Protein AF-A0A442U710-F1 (afdb_monomer_lite)

Radius of gyration: 26.2 Å; chains: 1; bounding box: 63×47×83 Å

Sequence (383 aa):
MPQTAPLLEFDVVHAANAPGDISDWASDVVAKALVMRADAILVDDQADLHLTTLPTLPEDQAMFRQHANRLLGDEEIAGAPRAVVKALGNAADRMVMAAKFLDVVARRLDVAAPDSAAFKADLGSFSAQLVDAIDDVTGKGDVLTPLARITSHRTALFDFRRNVLDDDVARLAEAVKQVHISDPVKNVTDQIDALQKSIDAVNAELAKGATTQIIPAIKFGVAIGKAVYGGSSSGKLALGIVLAIKDEVVRGVKWIEDMEEKSKQLDVDIDKIAGLVGERIGAEQDVVVVSLVSSHLALLSDNVAAAERAIAAIEEGLEDFRIAAMALSTIAERPEVSGFGGVTAAMAKSWGDLQARTDALLDFTRNQTLDGPTETTYGHSSR

Foldseek 3Di:
DDPPQPVLVVLLVLLLCLLVVLLLLLLLLQLLLVLLLLLLVLLLPFDQDCAPLFNCRNVLSVLSNVLSCCCCPPCLRSVLSLLLLVLLLVLLVLLLVLLVVLLVLQVQLVPDDLPDPSNVVSLLVSLVS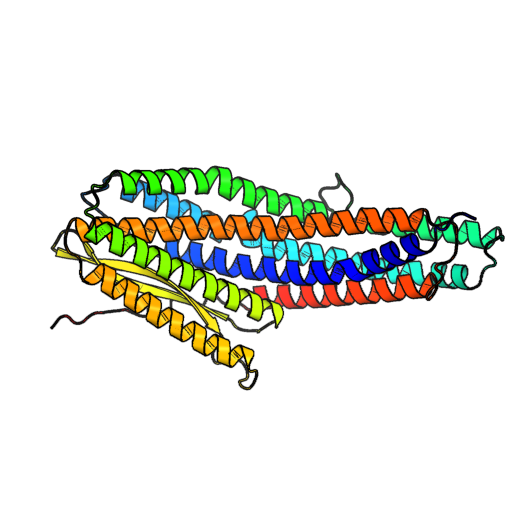LLVSLCQAQVPPPCPHSLNSLVSSLVVLVCSLPVRQPVSLVVLVVSLVPRDADPVLVVLLVLLLVLQVLQSVLSSVVSSVCLVVLQQFKEKAFEWEWADHPPPDIDIGGQHMAIAGDPPTDPDDVVNVVSNVSSVVNVVSSLVSNVSLVVDDGPSSSSSRSSSSSSSSVSSSVSSVSSSVSSVVSSVSSVSSSVSSNVSSVDSDFNPPPTSSVSSVSSSVSSVVSSVSSVSSSSSVVSHDHPDHPHPYDDPPDD

pLDDT: mean 78.8, std 14.41, range [26.2, 92.62]

Secondary structure (DSSP, 8-state):
----HHHHHHHHHHHHHHHHHHHHHHHHHHHHHHHHHHHHHHHHS------SS-TTHHHHHHHHHHHHHHHHH-TTTTSHHHHHHHHHHHHHHHHHHHHHHHHHHHHHHHHS-TTSHHHHHHHHHHHHHHHHHHHHHH-TT-TTSHHHHHHHHHHHHHHHIIIIIHHHHHHHHHHHHHS---HHHHHHHHHHHHHHHHHHHHHHHHHHHHHHHT-S-EEEEEEEEEEEETTTEEEEEEEEEEEEE-TTSPS--HHHHHHHHHHHHHHHHHHHHHHHHHT--THHHHHHHHHHHHHHHHHHHHHHHHHHHHHHHHHHHHHHHHHHHHHHTT--S--TTTHHHHHHHHHHHHHHHHHHHHHHHHHHHHH--------EEE-----

Structure (mmCIF, N/CA/C/O backbone):
data_AF-A0A442U710-F1
#
_entry.id   AF-A0A442U710-F1
#
loop_
_atom_site.group_PDB
_atom_site.id
_atom_site.type_symbol
_atom_site.label_atom_id
_atom_site.label_alt_id
_atom_site.label_comp_id
_atom_site.label_asym_id
_atom_site.label_entity_id
_atom_site.label_seq_id
_atom_site.pdbx_PDB_ins_code
_atom_site.Cartn_x
_atom_site.Cartn_y
_atom_site.Cartn_z
_atom_site.occupancy
_atom_site.B_iso_or_equiv
_atom_site.auth_seq_id
_atom_site.auth_comp_id
_atom_site.auth_asym_id
_atom_site.auth_atom_id
_atom_site.pdbx_PDB_model_num
ATOM 1 N N . MET A 1 1 ? 36.013 24.743 -22.899 1.00 32.75 1 MET A N 1
ATOM 2 C CA . MET A 1 1 ? 35.699 23.358 -22.503 1.00 32.75 1 MET A CA 1
ATOM 3 C C . MET A 1 1 ? 34.476 23.421 -21.608 1.00 32.75 1 MET A C 1
ATOM 5 O O . MET A 1 1 ? 34.614 23.998 -20.535 1.00 32.75 1 MET A O 1
ATOM 9 N N . PRO A 1 2 ? 33.289 22.958 -22.023 1.00 36.66 2 PRO A N 1
ATOM 10 C CA . PRO A 1 2 ? 32.209 22.758 -21.075 1.00 36.66 2 PRO A CA 1
ATOM 11 C C . PRO A 1 2 ? 32.344 21.356 -20.467 1.00 36.66 2 PRO A C 1
ATOM 13 O O . PRO A 1 2 ? 32.473 20.366 -21.180 1.00 36.66 2 PRO A O 1
ATOM 16 N N . GLN A 1 3 ? 32.378 21.298 -19.138 1.00 37.81 3 GLN A N 1
ATOM 17 C CA . GLN A 1 3 ? 32.209 20.076 -18.359 1.00 37.81 3 GLN A CA 1
ATOM 18 C C . GLN A 1 3 ? 30.720 19.698 -18.393 1.00 37.81 3 GLN A C 1
ATOM 20 O O . GLN A 1 3 ? 29.927 20.301 -17.677 1.00 37.81 3 GLN A O 1
ATOM 25 N N . THR A 1 4 ? 30.334 18.742 -19.236 1.00 38.88 4 THR A N 1
ATOM 26 C CA . THR A 1 4 ? 28.976 18.150 -19.271 1.00 38.88 4 THR A CA 1
ATOM 27 C C . THR A 1 4 ? 28.956 16.663 -18.898 1.00 38.88 4 THR A C 1
ATOM 29 O O . THR A 1 4 ? 27.886 16.106 -18.692 1.00 38.88 4 THR A O 1
ATOM 32 N N . ALA A 1 5 ? 30.120 16.027 -18.731 1.00 41.97 5 ALA A N 1
ATOM 33 C CA . ALA A 1 5 ? 30.239 14.588 -18.478 1.00 41.97 5 ALA A CA 1
ATOM 34 C C . ALA A 1 5 ? 29.620 14.063 -17.152 1.00 41.97 5 ALA A C 1
ATOM 36 O O . ALA A 1 5 ? 28.994 13.008 -17.197 1.00 41.97 5 ALA A O 1
ATOM 37 N N . PRO A 1 6 ? 29.688 14.755 -15.989 1.00 38.56 6 PRO A N 1
ATOM 38 C CA . PRO A 1 6 ? 29.223 14.155 -14.731 1.00 38.56 6 PRO A CA 1
ATOM 39 C C . PRO A 1 6 ? 27.697 14.154 -14.531 1.00 38.56 6 PRO A C 1
ATOM 41 O O . PRO A 1 6 ? 27.210 13.444 -13.659 1.00 38.56 6 PRO A O 1
ATOM 44 N N . LEU A 1 7 ? 26.934 14.927 -15.316 1.00 40.91 7 LEU A N 1
ATOM 45 C CA . LEU A 1 7 ? 25.462 14.923 -15.251 1.00 40.91 7 LEU A CA 1
ATOM 46 C C . LEU A 1 7 ? 24.858 13.755 -16.051 1.00 40.91 7 LEU A C 1
ATOM 48 O O . LEU A 1 7 ? 23.908 13.127 -15.603 1.00 40.91 7 LEU A O 1
ATOM 52 N N . LEU A 1 8 ? 25.469 13.404 -17.187 1.00 48.38 8 LEU A N 1
ATOM 53 C CA . LEU A 1 8 ? 25.009 12.321 -18.065 1.00 48.38 8 LEU A CA 1
ATOM 54 C C . LEU A 1 8 ? 25.138 10.931 -17.428 1.00 48.38 8 LEU A C 1
ATOM 56 O O . LEU A 1 8 ? 24.281 10.077 -17.633 1.00 48.38 8 LEU A O 1
ATOM 60 N N . GLU A 1 9 ? 26.190 10.699 -16.645 1.00 45.62 9 GLU A N 1
ATOM 61 C CA . GLU A 1 9 ? 26.396 9.420 -15.955 1.00 45.62 9 GLU A CA 1
ATOM 62 C C . GLU A 1 9 ? 25.433 9.249 -14.766 1.00 45.62 9 GLU A C 1
ATOM 64 O O . GLU A 1 9 ? 24.969 8.141 -14.493 1.00 45.62 9 GLU A O 1
ATOM 69 N N . PHE A 1 10 ? 25.066 10.354 -14.106 1.00 44.28 10 PHE A N 1
ATOM 70 C CA . PHE A 1 10 ? 24.099 10.367 -13.008 1.00 44.28 10 PHE A CA 1
ATOM 71 C C . PHE A 1 10 ? 22.684 10.007 -13.492 1.00 44.28 10 PHE A C 1
ATOM 73 O O . PHE A 1 10 ? 22.049 9.146 -12.885 1.00 44.28 10 PHE A O 1
ATOM 80 N N . ASP A 1 11 ? 22.232 10.565 -14.622 1.00 56.56 11 ASP A N 1
ATOM 81 C CA . ASP A 1 11 ? 20.876 10.348 -15.157 1.00 56.56 11 ASP A CA 1
ATOM 82 C C . ASP A 1 11 ? 20.666 8.932 -15.729 1.00 56.56 11 ASP A C 1
ATOM 84 O O . ASP A 1 11 ? 19.602 8.334 -15.555 1.00 56.56 11 ASP A O 1
ATOM 88 N N . VAL A 1 12 ? 21.695 8.348 -16.358 1.00 52.62 12 VAL A N 1
ATOM 89 C CA . VAL A 1 12 ? 21.663 6.966 -16.878 1.00 52.62 12 VAL A CA 1
ATOM 90 C C . VAL A 1 12 ? 21.567 5.948 -15.740 1.00 52.62 12 VAL A C 1
ATOM 92 O O . VAL A 1 12 ? 20.787 4.996 -15.813 1.00 52.62 12 VAL A O 1
ATOM 95 N N . VAL A 1 13 ? 22.351 6.147 -14.677 1.00 55.69 13 VAL A N 1
ATOM 96 C CA . VAL A 1 13 ? 22.347 5.274 -13.498 1.00 55.69 13 VAL A CA 1
ATOM 97 C C . VAL A 1 13 ? 21.043 5.435 -12.712 1.00 55.69 13 VAL A C 1
ATOM 99 O O . VAL A 1 13 ? 20.506 4.437 -12.237 1.00 55.69 13 VAL A O 1
ATOM 102 N N . HIS A 1 14 ? 20.479 6.645 -12.630 1.00 59.62 14 HIS A N 1
ATOM 103 C CA . HIS A 1 14 ? 19.173 6.875 -12.002 1.00 59.62 14 HIS A CA 1
ATOM 104 C C . HIS A 1 14 ? 18.029 6.200 -12.767 1.00 59.62 14 HIS A C 1
ATOM 106 O O . HIS A 1 14 ? 17.255 5.455 -12.170 1.00 59.62 14 HIS A O 1
ATOM 112 N N . ALA A 1 15 ? 17.960 6.374 -14.092 1.00 55.28 15 ALA A N 1
ATOM 113 C CA . ALA A 1 15 ? 16.924 5.750 -14.918 1.00 55.28 15 ALA A CA 1
ATOM 114 C C . ALA A 1 15 ? 16.991 4.210 -14.884 1.00 55.28 15 ALA A C 1
ATOM 116 O O . ALA A 1 15 ? 15.961 3.539 -14.947 1.00 55.28 15 ALA A O 1
ATOM 117 N N . ALA A 1 16 ? 18.197 3.642 -14.755 1.00 55.16 16 ALA A N 1
ATOM 118 C CA . ALA A 1 16 ? 18.395 2.202 -14.621 1.00 55.16 16 ALA A CA 1
ATOM 119 C C . ALA A 1 16 ? 18.086 1.666 -13.208 1.00 55.16 16 ALA A C 1
ATOM 121 O O . ALA A 1 16 ? 17.696 0.503 -13.093 1.00 55.16 16 ALA A O 1
ATOM 122 N N . ASN A 1 17 ? 18.236 2.484 -12.157 1.00 59.31 17 ASN A N 1
ATOM 123 C CA . ASN A 1 17 ? 18.046 2.081 -10.756 1.00 59.31 17 ASN A CA 1
ATOM 124 C C . ASN A 1 17 ? 16.660 2.408 -10.179 1.00 59.31 17 ASN A C 1
ATOM 126 O O . ASN A 1 17 ? 16.277 1.775 -9.198 1.00 59.31 17 ASN A O 1
ATOM 130 N N . ALA A 1 18 ? 15.891 3.313 -10.796 1.00 65.25 18 ALA A N 1
ATOM 131 C CA . ALA A 1 18 ? 14.518 3.648 -10.399 1.00 65.25 18 ALA A CA 1
ATOM 132 C C . ALA A 1 18 ? 13.605 2.424 -10.121 1.00 65.25 18 ALA A C 1
ATOM 134 O O . ALA A 1 18 ? 12.819 2.475 -9.174 1.00 65.25 18 ALA A O 1
ATOM 135 N N . PRO A 1 19 ? 13.717 1.283 -10.840 1.00 67.88 19 PRO A N 1
ATOM 136 C CA . PRO A 1 19 ? 12.919 0.091 -10.532 1.00 67.88 19 PRO A CA 1
ATOM 137 C C . PRO A 1 19 ? 13.189 -0.535 -9.152 1.00 67.88 19 PRO A C 1
ATOM 139 O O . PRO A 1 19 ? 12.325 -1.240 -8.634 1.00 67.88 19 PRO A O 1
ATOM 142 N N . GLY A 1 20 ? 14.360 -0.286 -8.551 1.00 67.56 20 GLY A N 1
ATOM 143 C CA . GLY A 1 20 ? 14.702 -0.761 -7.207 1.00 67.56 20 GLY A CA 1
ATOM 144 C C . GLY A 1 20 ? 13.842 -0.104 -6.127 1.00 67.56 20 GLY A C 1
ATOM 145 O O . GLY A 1 20 ? 13.211 -0.806 -5.337 1.00 67.56 20 GLY A O 1
ATOM 146 N N . ASP A 1 21 ? 13.729 1.224 -6.162 1.00 77.31 21 ASP A N 1
ATOM 147 C CA . ASP A 1 21 ? 12.881 1.974 -5.227 1.00 77.31 21 ASP A CA 1
ATOM 148 C C . ASP A 1 21 ? 11.393 1.656 -5.457 1.00 77.31 21 ASP A C 1
ATOM 150 O O . ASP A 1 21 ? 10.646 1.408 -4.509 1.00 77.31 21 ASP A O 1
ATOM 154 N N . ILE A 1 22 ? 10.976 1.525 -6.725 1.00 78.69 22 ILE A N 1
ATOM 155 C CA . ILE A 1 22 ? 9.606 1.124 -7.094 1.00 78.69 22 ILE A CA 1
ATOM 156 C C . ILE A 1 22 ? 9.257 -0.276 -6.562 1.00 78.69 22 ILE A C 1
ATOM 158 O O . ILE A 1 22 ? 8.126 -0.509 -6.133 1.00 78.69 22 ILE A O 1
ATOM 162 N N . SER A 1 23 ? 10.210 -1.210 -6.553 1.00 79.69 23 SER A N 1
ATOM 163 C CA . SER A 1 23 ? 10.027 -2.556 -5.991 1.00 79.69 23 SER A CA 1
ATOM 164 C C . SER A 1 23 ? 9.761 -2.522 -4.478 1.00 79.69 23 SER A C 1
ATOM 166 O O . SER A 1 23 ? 8.877 -3.232 -3.971 1.00 79.69 23 SER A O 1
ATOM 168 N N . ASP A 1 24 ? 10.488 -1.677 -3.749 1.00 83.50 24 ASP A N 1
ATOM 169 C CA . ASP A 1 24 ? 10.282 -1.497 -2.312 1.00 83.50 24 ASP A CA 1
ATOM 170 C C . ASP A 1 24 ? 8.934 -0.827 -2.025 1.00 83.50 24 ASP A C 1
ATOM 172 O O . ASP A 1 24 ? 8.192 -1.293 -1.154 1.00 83.50 24 ASP A O 1
ATOM 176 N N . TRP A 1 25 ? 8.545 0.180 -2.811 1.00 87.00 25 TRP A N 1
ATOM 177 C CA . TRP A 1 25 ? 7.228 0.812 -2.688 1.00 87.00 25 TRP A CA 1
ATOM 178 C C . TRP A 1 25 ? 6.080 -0.132 -3.047 1.00 87.00 25 TRP A C 1
ATOM 180 O O . TRP A 1 25 ? 5.055 -0.120 -2.371 1.00 87.00 25 TRP A O 1
ATOM 190 N N . ALA A 1 26 ? 6.240 -1.007 -4.045 1.00 85.56 26 ALA A N 1
ATOM 191 C CA . ALA A 1 26 ? 5.240 -2.028 -4.362 1.00 85.56 26 ALA A CA 1
ATOM 192 C C . ALA A 1 26 ? 5.008 -2.980 -3.176 1.00 85.56 26 ALA A C 1
ATOM 194 O O . ALA A 1 26 ? 3.873 -3.371 -2.896 1.00 85.56 26 ALA A O 1
ATOM 195 N N . SER A 1 27 ? 6.078 -3.320 -2.455 1.00 86.94 27 SER A N 1
ATOM 196 C CA . SER A 1 27 ? 5.994 -4.127 -1.232 1.00 86.94 27 SER A CA 1
ATOM 197 C C . SER A 1 27 ? 5.277 -3.355 -0.118 1.00 86.94 27 SER A C 1
ATOM 199 O O . SER A 1 27 ? 4.391 -3.904 0.534 1.00 86.94 27 SER A O 1
ATOM 201 N N . ASP A 1 28 ? 5.598 -2.068 0.048 1.00 88.44 28 ASP A N 1
ATOM 202 C CA . ASP A 1 28 ? 4.954 -1.186 1.027 1.00 88.44 28 ASP A CA 1
ATOM 203 C C . ASP A 1 28 ? 3.449 -1.013 0.756 1.00 88.44 28 ASP A C 1
ATOM 205 O O . ASP A 1 28 ? 2.647 -1.143 1.677 1.00 88.44 28 ASP A O 1
ATOM 209 N N . VAL A 1 29 ? 3.036 -0.845 -0.508 1.00 89.06 29 VAL A N 1
ATOM 210 C CA . VAL A 1 29 ? 1.615 -0.797 -0.903 1.00 89.06 29 VAL A CA 1
ATOM 211 C C . VAL A 1 29 ? 0.873 -2.059 -0.467 1.00 89.06 29 VAL A C 1
ATOM 213 O O . VAL A 1 29 ? -0.210 -1.966 0.113 1.00 89.06 29 VAL A O 1
ATOM 216 N N . VAL A 1 30 ? 1.449 -3.244 -0.702 1.00 88.31 30 VAL A N 1
ATOM 217 C CA . VAL A 1 30 ? 0.838 -4.505 -0.255 1.00 88.31 30 VAL A CA 1
ATOM 218 C C . VAL A 1 30 ? 0.813 -4.583 1.270 1.00 88.31 30 VAL A C 1
ATOM 220 O O . VAL A 1 30 ? -0.203 -4.980 1.831 1.00 88.31 30 VAL A O 1
ATOM 223 N N . ALA A 1 31 ? 1.877 -4.171 1.960 1.00 88.31 31 ALA A N 1
ATOM 224 C CA . ALA A 1 31 ? 1.919 -4.180 3.420 1.00 88.31 31 ALA A CA 1
ATOM 225 C C . ALA A 1 31 ? 0.829 -3.288 4.031 1.00 88.31 31 ALA A C 1
ATOM 227 O O . ALA A 1 31 ? 0.078 -3.734 4.898 1.00 88.31 31 ALA A O 1
ATOM 228 N N . LYS A 1 32 ? 0.687 -2.054 3.533 1.00 89.38 32 LYS A N 1
ATOM 229 C CA . LYS A 1 32 ? -0.358 -1.117 3.966 1.00 89.38 32 LYS A CA 1
ATOM 230 C C . LYS A 1 32 ? -1.757 -1.636 3.670 1.00 89.38 32 LYS A C 1
ATOM 232 O O . LYS A 1 32 ? -2.641 -1.479 4.504 1.00 89.38 32 LYS A O 1
ATOM 237 N N . ALA A 1 33 ? -1.946 -2.329 2.550 1.00 85.38 33 ALA A N 1
ATOM 238 C CA . ALA A 1 33 ? -3.209 -2.984 2.233 1.00 85.38 33 ALA A CA 1
ATOM 239 C C . ALA A 1 33 ? -3.609 -4.058 3.251 1.00 85.38 33 ALA A C 1
ATOM 241 O O . ALA A 1 33 ? -4.786 -4.166 3.591 1.00 85.38 33 ALA A O 1
ATOM 242 N N . LEU A 1 34 ? -2.647 -4.856 3.729 1.00 83.50 34 LEU A N 1
ATOM 243 C CA . LEU A 1 34 ? -2.912 -5.894 4.729 1.00 83.50 34 LEU A CA 1
ATOM 244 C C . LEU A 1 34 ? -3.382 -5.272 6.045 1.00 83.50 34 LEU A C 1
ATOM 246 O O . LEU A 1 34 ? -4.373 -5.738 6.599 1.00 83.50 34 LEU A O 1
ATOM 250 N N . VAL A 1 35 ? -2.708 -4.216 6.513 1.00 87.25 35 VAL A N 1
ATOM 251 C CA . VAL A 1 35 ? -3.076 -3.518 7.757 1.00 87.25 35 VAL A CA 1
ATOM 252 C C . VAL A 1 35 ? -4.416 -2.794 7.602 1.00 87.25 35 VAL A C 1
ATOM 254 O O . VAL A 1 35 ? -5.314 -2.995 8.406 1.00 87.25 35 VAL A O 1
ATOM 257 N N . MET A 1 36 ? -4.618 -2.064 6.503 1.00 88.56 36 MET A N 1
ATOM 258 C CA . MET A 1 36 ? -5.895 -1.411 6.186 1.00 88.56 36 MET A CA 1
ATOM 259 C C . MET A 1 36 ? -7.072 -2.401 6.181 1.00 88.56 36 MET A C 1
ATOM 261 O O . MET A 1 36 ? -8.144 -2.119 6.714 1.00 88.56 36 MET A O 1
ATOM 265 N N . ARG A 1 37 ? -6.882 -3.583 5.581 1.00 84.75 37 ARG A N 1
ATOM 266 C CA . ARG A 1 37 ? -7.897 -4.643 5.566 1.00 84.75 37 ARG A CA 1
ATOM 267 C C . ARG A 1 37 ? -8.148 -5.205 6.964 1.00 84.75 37 ARG A C 1
ATOM 269 O O . ARG A 1 37 ? -9.294 -5.493 7.291 1.00 84.75 37 ARG A O 1
ATOM 276 N N . ALA A 1 38 ? -7.092 -5.367 7.757 1.00 82.12 38 ALA A N 1
ATOM 277 C CA . ALA A 1 38 ? -7.175 -5.804 9.142 1.00 82.12 38 ALA A CA 1
ATOM 278 C C . ALA A 1 38 ? -8.034 -4.821 9.963 1.00 82.12 38 ALA A C 1
ATOM 280 O O . ALA A 1 38 ? -9.029 -5.227 10.561 1.00 82.12 38 ALA A O 1
ATOM 281 N N . ASP A 1 39 ? -7.741 -3.526 9.897 1.00 87.38 39 ASP A N 1
ATOM 282 C CA . ASP A 1 39 ? -8.502 -2.504 10.623 1.00 87.38 39 ASP A CA 1
ATOM 283 C C . ASP A 1 39 ? -9.971 -2.444 10.194 1.00 87.38 39 ASP A C 1
ATOM 285 O O . ASP A 1 39 ? -10.860 -2.273 11.026 1.00 87.38 39 ASP A O 1
ATOM 289 N N . ALA A 1 40 ? -10.264 -2.642 8.907 1.00 88.12 40 ALA A N 1
ATOM 290 C CA . ALA A 1 40 ? -11.648 -2.708 8.452 1.00 88.12 40 ALA A CA 1
ATOM 291 C C . ALA A 1 40 ? -12.393 -3.928 9.015 1.00 88.12 40 ALA A C 1
ATOM 293 O O . ALA A 1 40 ? -13.548 -3.791 9.405 1.00 88.12 40 ALA A O 1
ATOM 294 N N . ILE A 1 41 ? -11.741 -5.091 9.126 1.00 84.12 41 ILE A N 1
ATOM 295 C CA . ILE A 1 41 ? -12.325 -6.262 9.805 1.00 84.12 41 ILE A CA 1
ATOM 296 C C . ILE A 1 41 ? -12.558 -5.950 11.288 1.00 84.12 41 ILE A C 1
ATOM 298 O O . ILE A 1 41 ? -13.620 -6.263 11.813 1.00 84.12 41 ILE A O 1
ATOM 302 N N . LEU A 1 42 ? -11.609 -5.285 11.955 1.00 85.25 42 LEU A N 1
ATOM 303 C CA . LEU A 1 42 ? -11.747 -4.883 13.357 1.00 85.25 42 LEU A CA 1
ATOM 304 C C . LEU A 1 42 ? -12.964 -3.970 13.583 1.00 85.25 42 LEU A C 1
ATOM 306 O O . LEU A 1 42 ? -13.689 -4.134 14.564 1.00 85.25 42 LEU A O 1
ATOM 310 N N . VAL A 1 43 ? -13.190 -3.016 12.676 1.00 87.75 43 VAL A N 1
ATOM 311 C CA . VAL A 1 43 ? -14.351 -2.114 12.708 1.00 87.75 43 VAL A CA 1
ATOM 312 C C . VAL A 1 43 ? -15.653 -2.856 12.392 1.00 87.75 43 VAL A C 1
ATOM 314 O O . VAL A 1 43 ? -16.675 -2.557 13.008 1.00 87.75 43 VAL A O 1
ATOM 317 N N . ASP A 1 44 ? -15.631 -3.816 11.465 1.00 85.69 44 ASP A N 1
ATOM 318 C CA . ASP A 1 44 ? -16.806 -4.621 11.110 1.00 85.69 44 ASP A CA 1
ATOM 319 C C . ASP A 1 44 ? -17.238 -5.567 12.244 1.00 85.69 44 ASP A C 1
ATOM 321 O O . ASP A 1 44 ? -18.420 -5.629 12.591 1.00 85.69 44 ASP A O 1
ATOM 325 N N . ASP A 1 45 ? -16.269 -6.219 12.895 1.00 81.50 45 ASP A N 1
ATOM 326 C CA . ASP A 1 45 ? -16.479 -7.150 14.013 1.00 81.50 45 ASP A CA 1
ATOM 327 C C . ASP A 1 45 ? -16.813 -6.447 15.345 1.00 81.50 45 ASP A C 1
ATOM 329 O O . ASP A 1 45 ? -17.151 -7.098 16.344 1.00 81.50 45 ASP A O 1
ATOM 333 N N . GLN A 1 46 ? -16.736 -5.114 15.396 1.00 83.56 46 GLN A N 1
ATOM 334 C CA . GLN A 1 46 ? -17.089 -4.348 16.584 1.00 83.56 46 GLN A CA 1
ATOM 335 C C . GLN A 1 46 ? -18.596 -4.448 16.859 1.00 83.56 46 GLN A C 1
ATOM 337 O O . GLN A 1 46 ? -19.427 -3.922 16.119 1.00 83.56 46 GLN A O 1
ATOM 342 N N . ALA A 1 47 ? -18.956 -5.073 17.983 1.00 79.25 47 ALA A N 1
ATOM 343 C CA . ALA A 1 47 ? -20.352 -5.212 18.381 1.00 79.25 47 ALA A CA 1
ATOM 344 C C . ALA A 1 47 ? -21.026 -3.853 18.628 1.00 79.25 47 ALA A C 1
ATOM 346 O O . ALA A 1 47 ? -20.387 -2.894 19.080 1.00 79.25 47 ALA A O 1
ATOM 347 N N . ASP A 1 48 ? -22.337 -3.812 18.389 1.00 80.00 48 ASP A N 1
ATOM 348 C CA . ASP A 1 48 ? -23.212 -2.674 18.661 1.00 80.00 48 ASP A CA 1
ATOM 349 C C . ASP A 1 48 ? -23.140 -2.273 20.136 1.00 80.00 48 ASP A C 1
ATOM 351 O O . ASP A 1 48 ? -23.362 -3.080 21.046 1.00 80.00 48 ASP A O 1
ATOM 355 N N . LEU A 1 49 ? -22.831 -1.000 20.360 1.00 79.25 49 LEU A N 1
ATOM 356 C CA . LEU A 1 49 ? -22.691 -0.398 21.670 1.00 79.25 49 LEU A CA 1
ATOM 357 C C . LEU A 1 49 ? -23.863 0.542 21.916 1.00 79.25 49 LEU A C 1
ATOM 359 O O . LEU A 1 49 ? -24.164 1.432 21.124 1.00 79.25 49 LEU A O 1
ATOM 363 N N . HIS A 1 50 ? -24.498 0.378 23.070 1.00 79.06 50 HIS A N 1
ATOM 364 C CA . HIS A 1 50 ? -25.562 1.262 23.524 1.00 79.06 50 HIS A CA 1
ATOM 365 C C . HIS A 1 50 ? -25.110 1.950 24.801 1.00 79.06 50 HIS A C 1
ATOM 367 O O . HIS A 1 50 ? -25.184 1.372 25.886 1.00 79.06 50 HIS A O 1
ATOM 373 N N . LEU A 1 51 ? -24.617 3.179 24.658 1.00 74.62 51 LEU A N 1
ATOM 374 C CA . LEU A 1 51 ? -24.073 3.946 25.770 1.00 74.62 51 LEU A CA 1
ATOM 375 C C . LEU A 1 51 ? -24.994 5.104 26.116 1.00 74.62 51 LEU A C 1
ATOM 377 O O . LEU A 1 51 ? -25.501 5.817 25.250 1.00 74.62 51 LEU A O 1
ATOM 381 N N . THR A 1 52 ? -25.191 5.310 27.413 1.00 71.62 52 THR A N 1
ATOM 382 C CA . THR A 1 52 ? -26.068 6.382 27.908 1.00 71.62 52 THR A CA 1
ATOM 383 C C . THR A 1 52 ? -25.461 7.770 27.711 1.00 71.62 52 THR A C 1
ATOM 385 O O . THR A 1 52 ? -26.188 8.754 27.596 1.00 71.62 52 THR A O 1
ATOM 388 N N . THR A 1 53 ? -24.131 7.841 27.652 1.00 72.75 53 THR A N 1
ATOM 389 C CA . THR A 1 53 ? -23.347 9.072 27.520 1.00 72.75 53 THR A CA 1
ATOM 390 C C . THR A 1 53 ? -23.246 9.579 26.084 1.00 72.75 53 THR A C 1
ATOM 392 O O . THR A 1 53 ? -23.007 10.769 25.893 1.00 72.75 53 THR A O 1
ATOM 395 N N . LEU A 1 54 ? -23.463 8.714 25.085 1.00 78.88 54 LEU A N 1
ATOM 396 C CA . LEU A 1 54 ? -23.394 9.070 23.669 1.00 78.88 54 LEU A CA 1
ATOM 397 C C . LEU A 1 54 ? -24.543 8.418 22.878 1.00 78.88 54 LEU A C 1
ATOM 399 O O . LEU A 1 54 ? -24.362 7.358 22.278 1.00 78.88 54 LEU A O 1
ATOM 403 N N . PRO A 1 55 ? -25.735 9.045 22.855 1.00 79.31 55 PRO A N 1
ATOM 404 C CA . PRO A 1 55 ? -26.918 8.464 22.223 1.00 79.31 55 PRO A CA 1
ATOM 405 C C . PRO A 1 55 ? -26.815 8.266 20.707 1.00 79.31 55 PRO A C 1
ATOM 407 O O . PRO A 1 55 ? -27.554 7.444 20.187 1.00 79.31 55 PRO A O 1
ATOM 410 N N . THR A 1 56 ? -25.934 9.002 20.017 1.00 84.06 56 THR A N 1
ATOM 411 C CA . THR A 1 56 ? -25.721 8.894 18.558 1.00 84.06 56 THR A CA 1
ATOM 412 C C . THR A 1 56 ? -24.767 7.767 18.164 1.00 84.06 56 THR A C 1
ATOM 414 O O . THR A 1 56 ? -24.567 7.510 16.979 1.00 84.06 56 THR A O 1
ATOM 417 N N . LEU A 1 57 ? -24.146 7.100 19.147 1.00 83.00 57 LEU A N 1
ATOM 418 C CA . LEU A 1 57 ? -23.159 6.055 18.895 1.00 83.00 57 LEU A CA 1
ATOM 419 C C . LEU A 1 57 ? -23.695 4.910 18.019 1.00 83.00 57 LEU A C 1
ATOM 421 O O . LEU A 1 57 ? -22.945 4.471 17.151 1.00 83.00 57 LEU A O 1
ATOM 425 N N . PRO A 1 58 ? -24.943 4.423 18.173 1.00 84.88 58 PRO A N 1
ATOM 426 C CA . PRO A 1 58 ? -25.456 3.365 17.307 1.00 84.88 58 PRO A CA 1
ATOM 427 C C . PRO A 1 58 ? -25.490 3.769 15.828 1.00 84.88 58 PRO A C 1
ATOM 429 O O . PRO A 1 58 ? -25.085 2.980 14.972 1.00 84.88 58 PRO A O 1
ATOM 432 N N . GLU A 1 59 ? -25.933 4.992 15.514 1.00 86.56 59 GLU A N 1
ATOM 433 C CA . GLU A 1 59 ? -25.915 5.513 14.144 1.00 86.56 59 GLU A CA 1
ATOM 434 C C . GLU A 1 59 ? -24.482 5.660 13.622 1.00 86.56 59 GLU A C 1
ATOM 436 O O . GLU A 1 59 ? -24.193 5.273 12.488 1.00 86.56 59 GLU A O 1
ATOM 441 N N . ASP A 1 60 ? -23.575 6.155 14.465 1.00 86.94 60 ASP A N 1
ATOM 442 C CA . ASP A 1 60 ? -22.163 6.320 14.123 1.00 86.94 60 ASP A CA 1
ATOM 443 C C . ASP A 1 60 ? -21.512 4.962 13.813 1.00 86.94 60 ASP A C 1
ATOM 445 O O . ASP A 1 60 ? -20.920 4.780 12.751 1.00 86.94 60 ASP A O 1
ATOM 449 N N . GLN A 1 61 ? -21.710 3.958 14.671 1.00 85.38 61 GLN A N 1
ATOM 450 C CA . GLN A 1 61 ? -21.215 2.593 14.464 1.00 85.38 61 GLN A CA 1
ATOM 451 C C . GLN A 1 61 ? -21.797 1.918 13.222 1.00 85.38 61 GLN A C 1
ATOM 453 O O . GLN A 1 61 ? -21.105 1.121 12.583 1.00 85.38 61 GLN A O 1
ATOM 458 N N . ALA A 1 62 ? -23.060 2.186 12.887 1.00 87.75 62 ALA A N 1
ATOM 459 C CA . ALA A 1 62 ? -23.669 1.660 11.671 1.00 87.75 62 ALA A CA 1
ATOM 460 C C . ALA A 1 62 ? -23.007 2.254 10.417 1.00 87.75 62 ALA A C 1
ATOM 462 O O . ALA A 1 62 ? -22.708 1.516 9.477 1.00 87.75 62 ALA A O 1
ATOM 463 N N . MET A 1 63 ? -22.716 3.559 10.421 1.00 89.44 63 MET A N 1
ATOM 464 C CA . MET A 1 63 ? -21.997 4.207 9.320 1.00 89.44 63 MET A CA 1
ATOM 465 C C . MET A 1 63 ? -20.555 3.712 9.211 1.00 89.44 63 MET A C 1
ATOM 467 O O . MET A 1 63 ? -20.118 3.358 8.121 1.00 89.44 63 MET A O 1
ATOM 471 N N . PHE A 1 64 ? -19.836 3.570 10.325 1.00 88.62 64 PHE A N 1
ATOM 472 C CA . PHE A 1 64 ? -18.476 3.028 10.294 1.00 88.62 64 PHE A CA 1
ATOM 473 C C . PHE A 1 64 ? -18.412 1.596 9.765 1.00 88.62 64 PHE A C 1
ATOM 475 O O . PHE A 1 64 ? -17.538 1.280 8.958 1.00 88.62 64 PHE A O 1
ATOM 482 N N . ARG A 1 65 ? -19.375 0.745 10.135 1.00 89.06 65 ARG A N 1
ATOM 483 C CA . ARG A 1 65 ? -19.515 -0.592 9.544 1.00 89.06 65 ARG A CA 1
ATOM 484 C C . ARG A 1 65 ? -19.828 -0.534 8.060 1.00 89.06 65 ARG A C 1
ATOM 486 O O . ARG A 1 65 ? -19.283 -1.324 7.296 1.00 89.06 65 ARG A O 1
ATOM 493 N N . GLN A 1 66 ? -20.661 0.404 7.615 1.00 89.94 66 GLN A N 1
ATOM 494 C CA . GLN A 1 66 ? -20.895 0.607 6.186 1.00 89.94 66 GLN A CA 1
ATOM 495 C C . GLN A 1 66 ? -19.597 0.987 5.454 1.00 89.94 66 GLN A C 1
ATOM 497 O O . GLN A 1 66 ? -19.341 0.468 4.366 1.00 89.94 66 GLN A O 1
ATOM 502 N N . HIS A 1 67 ? -18.761 1.835 6.055 1.00 90.56 67 HIS A N 1
ATOM 503 C CA . HIS A 1 67 ? -17.477 2.247 5.483 1.00 90.56 67 HIS A CA 1
ATOM 504 C C . HIS A 1 67 ? -16.472 1.096 5.440 1.00 90.56 67 HIS A C 1
ATOM 506 O O . HIS A 1 67 ? -15.848 0.882 4.402 1.00 90.56 67 HIS A O 1
ATOM 512 N N . ALA A 1 68 ? -16.367 0.311 6.515 1.00 89.38 68 ALA A N 1
ATOM 513 C CA . ALA A 1 68 ? -15.546 -0.897 6.563 1.00 89.38 68 ALA A CA 1
ATOM 514 C C . ALA A 1 68 ? -15.993 -1.930 5.517 1.00 89.38 68 ALA A C 1
ATOM 516 O O . ALA A 1 68 ? -15.179 -2.412 4.732 1.00 89.38 68 ALA A O 1
ATOM 517 N N . ASN A 1 69 ? -17.299 -2.195 5.419 1.00 89.00 69 ASN A N 1
ATOM 518 C CA . ASN A 1 69 ? -17.861 -3.096 4.413 1.00 89.00 69 ASN A CA 1
ATOM 519 C C . ASN A 1 69 ? -17.628 -2.600 2.986 1.00 89.00 69 ASN A C 1
ATOM 521 O O . ASN A 1 69 ? -17.312 -3.395 2.101 1.00 89.00 69 ASN A O 1
ATOM 525 N N . ARG A 1 70 ? -17.740 -1.288 2.751 1.00 88.56 70 ARG A N 1
ATOM 526 C CA . ARG A 1 70 ? -17.381 -0.697 1.462 1.00 88.56 70 ARG A CA 1
ATOM 527 C C . ARG A 1 70 ? -15.901 -0.918 1.166 1.00 88.56 70 ARG A C 1
ATOM 529 O O . ARG A 1 70 ? -15.590 -1.381 0.079 1.00 88.56 70 ARG A O 1
ATOM 536 N N . LEU A 1 71 ? -15.004 -0.657 2.115 1.00 88.31 71 LEU A N 1
ATOM 537 C CA . LEU A 1 71 ? -13.574 -0.894 1.921 1.00 88.31 71 LEU A CA 1
ATOM 538 C C . LEU A 1 71 ? -13.261 -2.365 1.641 1.00 88.31 71 LEU A C 1
ATOM 540 O O . LEU A 1 71 ? -12.374 -2.639 0.846 1.00 88.31 71 LEU A O 1
ATOM 544 N N . LEU A 1 72 ? -13.965 -3.306 2.274 1.00 85.62 72 LEU A N 1
ATOM 545 C CA . LEU A 1 72 ? -13.752 -4.744 2.090 1.00 85.62 72 LEU A CA 1
ATOM 546 C C . LEU A 1 72 ? -14.378 -5.294 0.797 1.00 85.62 72 LEU A C 1
ATOM 548 O O . LEU A 1 72 ? -13.882 -6.290 0.269 1.00 85.62 72 LEU A O 1
ATOM 552 N N . GLY A 1 73 ? -15.463 -4.684 0.310 1.00 83.25 73 GLY A N 1
ATOM 553 C CA . GLY A 1 73 ? -16.258 -5.177 -0.821 1.00 83.25 73 GLY A CA 1
ATOM 554 C C . GLY A 1 73 ? -16.103 -4.406 -2.137 1.00 83.25 73 GLY A C 1
ATOM 555 O O . GLY A 1 73 ? -16.489 -4.924 -3.183 1.00 83.25 73 GLY A O 1
ATOM 556 N N . ASP A 1 74 ? -15.567 -3.186 -2.110 1.00 86.25 74 ASP A N 1
ATOM 557 C CA . ASP A 1 74 ? -15.354 -2.352 -3.295 1.00 86.25 74 ASP A CA 1
ATOM 558 C C . ASP A 1 74 ? -14.007 -2.692 -3.948 1.00 86.25 74 ASP A C 1
ATOM 560 O O . ASP A 1 74 ? -12.945 -2.366 -3.421 1.00 86.25 74 ASP A O 1
ATOM 564 N N . GLU A 1 75 ? -14.034 -3.346 -5.111 1.00 82.38 75 GLU A N 1
ATOM 565 C CA . GLU A 1 75 ? -12.825 -3.733 -5.855 1.00 82.38 75 GLU A CA 1
ATOM 566 C C . GLU A 1 75 ? -11.949 -2.534 -6.255 1.00 82.38 75 GLU A C 1
ATOM 568 O O . GLU A 1 75 ? -10.736 -2.692 -6.406 1.00 82.38 75 GLU A O 1
ATOM 573 N N . GLU A 1 76 ? -12.506 -1.326 -6.396 1.00 82.00 76 GLU A N 1
ATOM 574 C CA . GLU A 1 76 ? -11.698 -0.143 -6.718 1.00 82.00 76 GLU A CA 1
ATOM 575 C C . GLU A 1 76 ? -10.848 0.321 -5.529 1.00 82.00 76 GLU A C 1
ATOM 577 O O . GLU A 1 76 ? -9.782 0.901 -5.750 1.00 82.00 76 GLU A O 1
ATOM 582 N N . ILE A 1 77 ? -11.279 0.013 -4.299 1.00 83.31 77 ILE A N 1
ATOM 583 C CA . ILE A 1 77 ? -10.646 0.407 -3.030 1.00 83.31 77 ILE A CA 1
ATOM 584 C C . ILE A 1 77 ? -9.872 -0.777 -2.431 1.00 83.31 77 ILE A C 1
ATOM 586 O O . ILE A 1 77 ? -8.656 -0.710 -2.264 1.00 83.31 77 ILE A O 1
ATOM 590 N N . ALA A 1 78 ? -10.552 -1.893 -2.157 1.00 78.56 78 ALA A N 1
ATOM 591 C CA . ALA A 1 78 ? -9.960 -3.118 -1.615 1.00 78.56 78 ALA A CA 1
ATOM 592 C C . ALA A 1 78 ? -8.966 -3.749 -2.597 1.00 78.56 78 ALA A C 1
ATOM 594 O O . ALA A 1 78 ? -7.922 -4.278 -2.208 1.00 78.56 78 ALA A O 1
ATOM 595 N N . GLY A 1 79 ? -9.311 -3.709 -3.887 1.00 80.62 79 GLY A N 1
ATOM 596 C CA . GLY A 1 79 ? -8.517 -4.278 -4.970 1.00 80.62 79 GLY A CA 1
ATOM 597 C C . GLY A 1 79 ? -7.414 -3.349 -5.477 1.00 80.62 79 GLY A C 1
ATOM 598 O O . GLY A 1 79 ? -6.518 -3.832 -6.177 1.00 80.62 79 GLY A O 1
ATOM 599 N N . ALA A 1 80 ? -7.413 -2.062 -5.093 1.00 84.81 80 ALA A N 1
ATOM 600 C CA . ALA A 1 80 ? -6.419 -1.075 -5.529 1.00 84.81 80 ALA A CA 1
ATOM 601 C C . ALA A 1 80 ? -4.968 -1.561 -5.370 1.00 84.81 80 ALA A C 1
ATOM 603 O O . ALA A 1 80 ? -4.235 -1.540 -6.358 1.00 84.81 80 ALA A O 1
ATOM 604 N N . PRO A 1 81 ? -4.534 -2.088 -4.211 1.00 83.56 81 PRO A N 1
ATOM 605 C CA . PRO A 1 81 ? -3.159 -2.554 -4.024 1.00 83.56 81 PRO A CA 1
ATOM 606 C C . PRO A 1 81 ? -2.765 -3.660 -5.011 1.00 83.56 81 PRO A C 1
ATOM 608 O O . PRO A 1 81 ? -1.715 -3.599 -5.649 1.00 83.56 81 PRO A O 1
ATOM 611 N N . ARG A 1 82 ? -3.645 -4.648 -5.222 1.00 86.00 82 ARG A N 1
ATOM 612 C CA . ARG A 1 82 ? -3.418 -5.731 -6.191 1.00 86.00 82 ARG A CA 1
ATOM 613 C C . ARG A 1 82 ? -3.400 -5.203 -7.625 1.00 86.00 82 ARG A C 1
ATOM 615 O O . ARG A 1 82 ? -2.600 -5.665 -8.441 1.00 86.00 82 ARG A O 1
ATOM 622 N N . ALA A 1 83 ? -4.285 -4.267 -7.946 1.00 87.44 83 ALA A N 1
ATOM 623 C CA . ALA A 1 83 ? -4.359 -3.658 -9.264 1.00 87.44 83 ALA A CA 1
ATOM 624 C C . ALA A 1 83 ? -3.121 -2.800 -9.572 1.00 87.44 83 ALA A C 1
ATOM 626 O O . ALA A 1 83 ? -2.599 -2.892 -10.683 1.00 87.44 83 ALA A O 1
ATOM 627 N N . VAL A 1 84 ? -2.602 -2.060 -8.586 1.00 89.56 84 VAL A N 1
ATOM 628 C CA . VAL A 1 84 ? -1.348 -1.293 -8.670 1.00 89.56 84 VAL A CA 1
ATOM 629 C C . VAL A 1 84 ? -0.161 -2.224 -8.904 1.00 89.56 84 VAL A C 1
ATOM 631 O O . VAL A 1 84 ? 0.574 -2.029 -9.870 1.00 89.56 84 VAL A O 1
ATOM 634 N N . VAL A 1 85 ? -0.010 -3.292 -8.111 1.00 90.56 85 VAL A N 1
ATOM 635 C CA . VAL A 1 85 ? 1.074 -4.274 -8.315 1.00 90.56 85 VAL A CA 1
ATOM 636 C C . VAL A 1 85 ? 0.973 -4.930 -9.696 1.00 90.56 85 VAL A C 1
ATOM 638 O O . VAL A 1 85 ? 1.980 -5.084 -10.384 1.00 90.56 85 VAL A O 1
ATOM 641 N N . LYS A 1 86 ? -0.238 -5.267 -10.157 1.00 91.06 86 LYS A N 1
ATOM 642 C CA . LYS A 1 86 ? -0.448 -5.805 -11.510 1.00 91.06 86 LYS A CA 1
ATOM 643 C C . LYS A 1 86 ? -0.093 -4.792 -12.600 1.00 91.06 86 LYS A C 1
ATOM 645 O O . LYS A 1 86 ? 0.476 -5.173 -13.620 1.00 91.06 86 LYS A O 1
ATOM 650 N N . ALA A 1 87 ? -0.445 -3.522 -12.417 1.00 90.75 87 ALA A N 1
ATOM 651 C CA . ALA A 1 87 ? -0.084 -2.459 -13.348 1.00 90.75 87 ALA A CA 1
ATOM 652 C C . ALA A 1 87 ? 1.441 -2.298 -13.426 1.00 90.75 87 ALA A C 1
ATOM 654 O O . ALA A 1 87 ? 1.977 -2.238 -14.531 1.00 90.75 87 ALA A O 1
ATOM 655 N N . LEU A 1 88 ? 2.135 -2.338 -12.285 1.00 91.38 88 LEU A N 1
ATOM 656 C CA . LEU A 1 88 ? 3.596 -2.333 -12.227 1.00 91.38 88 LEU A CA 1
ATOM 657 C C . LEU A 1 88 ? 4.227 -3.542 -12.918 1.00 91.38 88 LEU A C 1
ATOM 659 O O . LEU A 1 88 ? 5.166 -3.365 -13.686 1.00 91.38 88 LEU A O 1
ATOM 663 N N . GLY A 1 89 ? 3.691 -4.748 -12.722 1.00 90.50 89 GLY A N 1
ATOM 664 C CA . GLY A 1 89 ? 4.183 -5.938 -13.424 1.00 90.50 89 GLY A CA 1
ATOM 665 C C . GLY A 1 89 ? 4.026 -5.832 -14.941 1.00 90.50 89 GLY A C 1
ATOM 666 O O . GLY A 1 89 ? 4.947 -6.151 -15.688 1.00 90.50 89 GLY A O 1
ATOM 667 N N . ASN A 1 90 ? 2.899 -5.288 -15.411 1.00 90.06 90 ASN A N 1
ATOM 668 C CA . ASN A 1 90 ? 2.694 -5.017 -16.836 1.00 90.06 90 ASN A CA 1
ATOM 669 C C . ASN A 1 90 ? 3.648 -3.936 -17.370 1.00 90.06 90 ASN A C 1
ATOM 671 O O . ASN A 1 90 ? 4.120 -4.045 -18.500 1.00 90.06 90 ASN A O 1
ATOM 675 N N . ALA A 1 91 ? 3.912 -2.885 -16.586 1.00 89.75 91 ALA A N 1
ATOM 676 C CA . ALA A 1 91 ? 4.896 -1.862 -16.932 1.00 89.75 91 ALA A CA 1
ATOM 677 C C . ALA A 1 91 ? 6.295 -2.476 -17.060 1.00 89.75 91 ALA A C 1
ATOM 679 O O . ALA A 1 91 ? 6.979 -2.263 -18.059 1.00 89.75 91 ALA A O 1
ATOM 680 N N . ALA A 1 92 ? 6.676 -3.306 -16.091 1.00 91.12 92 ALA A N 1
ATOM 681 C CA . ALA A 1 92 ? 7.952 -3.995 -16.073 1.00 91.12 92 ALA A CA 1
ATOM 682 C C . ALA A 1 92 ? 8.130 -4.938 -17.268 1.00 91.12 92 ALA A C 1
ATOM 684 O O . ALA A 1 92 ? 9.152 -4.865 -17.945 1.00 91.12 92 ALA A O 1
ATOM 685 N N . ASP A 1 93 ? 7.116 -5.739 -17.603 1.00 90.50 93 ASP A N 1
ATOM 686 C CA . ASP A 1 93 ? 7.143 -6.616 -18.781 1.00 90.50 93 ASP A CA 1
ATOM 687 C C . ASP A 1 93 ? 7.354 -5.830 -20.089 1.00 90.50 93 ASP A C 1
ATOM 689 O O . ASP A 1 93 ? 8.216 -6.171 -20.906 1.00 90.50 93 ASP A O 1
ATOM 693 N N . ARG A 1 94 ? 6.628 -4.714 -20.261 1.00 89.75 94 ARG A N 1
ATOM 694 C CA . ARG A 1 94 ? 6.787 -3.820 -21.423 1.00 89.75 94 ARG A CA 1
ATOM 695 C C . ARG A 1 94 ? 8.203 -3.256 -21.509 1.00 89.75 94 ARG A C 1
ATOM 697 O O . ARG A 1 94 ? 8.803 -3.294 -22.583 1.00 89.75 94 ARG A O 1
ATOM 704 N N . MET A 1 95 ? 8.763 -2.801 -20.391 1.00 89.75 95 MET A N 1
ATOM 705 C CA . MET A 1 95 ? 10.120 -2.250 -20.345 1.00 89.75 95 MET A CA 1
ATOM 706 C C . MET A 1 95 ? 11.198 -3.310 -20.597 1.00 89.75 95 MET A C 1
ATOM 708 O O . MET A 1 95 ? 12.162 -3.044 -21.317 1.00 89.75 95 MET A O 1
ATOM 712 N N . VAL A 1 96 ? 11.023 -4.536 -20.097 1.00 90.94 96 VAL A N 1
ATOM 713 C CA . VAL A 1 96 ? 11.909 -5.671 -20.411 1.00 90.94 96 VAL A CA 1
ATOM 714 C C . VAL A 1 96 ? 11.886 -5.980 -21.909 1.00 90.94 96 VAL A C 1
ATOM 716 O O . VAL A 1 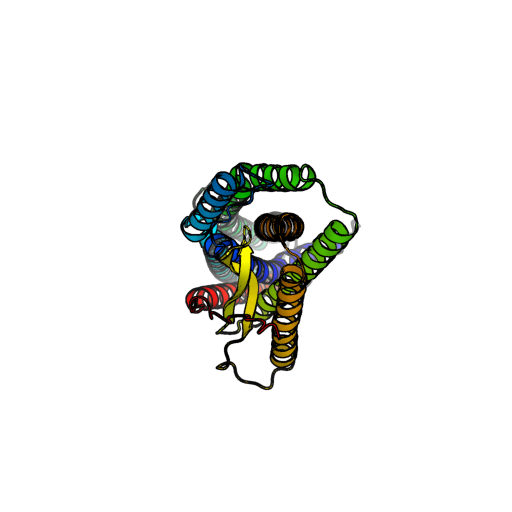96 ? 12.934 -6.227 -22.514 1.00 90.94 96 VAL A O 1
ATOM 719 N N . MET A 1 97 ? 10.706 -5.960 -22.533 1.00 90.19 97 MET A N 1
ATOM 720 C CA . MET A 1 97 ? 10.575 -6.164 -23.977 1.00 90.19 97 MET A CA 1
ATOM 721 C C . MET A 1 97 ? 11.205 -5.019 -24.773 1.00 90.19 97 MET A C 1
ATOM 723 O O . MET A 1 97 ? 11.964 -5.283 -25.709 1.00 90.19 97 MET A O 1
ATOM 727 N N . ALA A 1 98 ? 10.979 -3.769 -24.366 1.00 89.81 98 ALA A N 1
ATOM 728 C CA . ALA A 1 98 ? 11.615 -2.601 -24.965 1.00 89.81 98 ALA A CA 1
ATOM 729 C C . ALA A 1 98 ? 13.146 -2.691 -24.900 1.00 89.81 98 ALA A C 1
ATOM 731 O O . ALA A 1 98 ? 13.814 -2.492 -25.913 1.00 89.81 98 ALA A O 1
ATOM 732 N N . ALA A 1 99 ? 13.713 -3.093 -23.757 1.00 89.94 99 ALA A N 1
ATOM 733 C CA . ALA A 1 99 ? 15.157 -3.265 -23.599 1.00 89.94 99 ALA A CA 1
ATOM 734 C C . ALA A 1 99 ? 15.749 -4.261 -24.612 1.00 89.94 99 ALA A C 1
ATOM 736 O O . ALA A 1 99 ? 16.810 -4.005 -25.181 1.00 89.94 99 ALA A O 1
ATOM 737 N N . LYS A 1 100 ? 15.046 -5.368 -24.895 1.00 89.38 100 LYS A N 1
ATOM 738 C CA . LYS A 1 100 ? 15.472 -6.361 -25.899 1.00 89.38 100 LYS A CA 1
ATOM 739 C C . LYS A 1 100 ? 15.464 -5.797 -27.320 1.00 89.38 100 LYS A C 1
ATOM 741 O O . LYS A 1 100 ? 16.357 -6.117 -28.102 1.00 89.38 100 LYS A O 1
ATOM 746 N N . PHE A 1 101 ? 14.468 -4.981 -27.665 1.00 89.50 101 PHE A N 1
ATOM 747 C CA . PHE A 1 101 ? 14.417 -4.329 -28.977 1.00 89.50 101 PHE A CA 1
ATOM 748 C C . PHE A 1 101 ? 15.506 -3.262 -29.118 1.00 89.50 101 PHE A C 1
ATOM 750 O O . PHE A 1 101 ? 16.198 -3.213 -30.139 1.00 89.50 101 PHE A O 1
ATOM 757 N N . LEU A 1 102 ? 15.712 -2.475 -28.062 1.00 90.69 102 LEU A N 1
ATOM 758 C CA . LEU A 1 102 ? 16.732 -1.435 -28.005 1.00 90.69 102 LEU A CA 1
ATOM 759 C C . LEU A 1 102 ? 18.156 -2.004 -28.064 1.00 90.69 102 LEU A C 1
ATOM 761 O O . LEU A 1 102 ? 19.003 -1.383 -28.699 1.00 90.69 102 LEU A O 1
ATOM 765 N N . ASP A 1 103 ? 18.429 -3.182 -27.487 1.00 91.31 103 ASP A N 1
ATOM 766 C CA . ASP A 1 103 ? 19.764 -3.817 -27.478 1.00 91.31 103 ASP A CA 1
ATOM 767 C C . ASP A 1 103 ? 20.351 -3.980 -28.894 1.00 91.31 103 ASP A C 1
ATOM 769 O O . ASP A 1 103 ? 21.538 -3.745 -29.127 1.00 91.31 103 ASP A O 1
ATOM 773 N N . VAL A 1 104 ? 19.516 -4.299 -29.890 1.00 90.44 104 VAL A N 1
ATOM 774 C CA . VAL A 1 104 ? 19.976 -4.429 -31.282 1.00 90.44 104 VAL A CA 1
ATOM 775 C C . VAL A 1 104 ? 20.510 -3.098 -31.816 1.00 90.44 104 VAL A C 1
ATOM 777 O O . VAL A 1 104 ? 21.566 -3.070 -32.451 1.00 90.44 104 VAL A O 1
ATOM 780 N N . VAL A 1 105 ? 19.799 -1.997 -31.563 1.00 91.38 105 VAL A N 1
ATOM 781 C CA . VAL A 1 105 ? 20.202 -0.649 -31.997 1.00 91.38 105 VAL A CA 1
ATOM 782 C C . VAL A 1 105 ? 21.377 -0.145 -31.154 1.00 91.38 105 VAL A C 1
ATOM 784 O O . VAL A 1 105 ? 22.329 0.417 -31.693 1.00 91.38 105 VAL A O 1
ATOM 787 N N . ALA A 1 106 ? 21.365 -0.431 -29.853 1.00 89.81 106 ALA A N 1
ATOM 788 C CA . ALA A 1 106 ? 22.416 -0.085 -28.907 1.00 89.81 106 ALA A CA 1
ATOM 789 C C . ALA A 1 106 ? 23.779 -0.667 -29.308 1.00 89.81 106 ALA A C 1
ATOM 791 O O . ALA A 1 106 ? 24.773 0.054 -29.368 1.00 89.81 106 ALA A O 1
ATOM 792 N N . ARG A 1 107 ? 23.829 -1.944 -29.704 1.00 89.81 107 ARG A N 1
ATOM 793 C CA . ARG A 1 107 ? 25.073 -2.566 -30.188 1.00 89.81 107 ARG A CA 1
ATOM 794 C C . ARG A 1 107 ? 25.601 -1.926 -31.469 1.00 89.81 107 ARG A C 1
ATOM 796 O O . ARG A 1 107 ? 26.815 -1.867 -31.653 1.00 89.81 107 ARG A O 1
ATOM 803 N N . ARG A 1 108 ? 24.721 -1.444 -32.359 1.00 91.06 108 ARG A N 1
ATOM 804 C CA . ARG A 1 108 ? 25.148 -0.690 -33.553 1.00 91.06 108 ARG A CA 1
ATOM 805 C C . ARG A 1 108 ? 25.724 0.671 -33.165 1.00 91.06 108 ARG A C 1
ATOM 807 O O . ARG A 1 108 ? 26.779 1.046 -33.678 1.00 91.06 108 ARG A O 1
ATOM 814 N N . LEU A 1 109 ? 25.101 1.355 -32.206 1.00 89.38 109 LEU A N 1
ATOM 815 C CA . LEU A 1 109 ? 25.604 2.612 -31.645 1.00 89.38 109 LEU A CA 1
ATOM 816 C C . LEU A 1 109 ? 26.976 2.460 -30.977 1.00 89.38 109 LEU A C 1
ATOM 818 O O . LEU A 1 109 ? 27.825 3.346 -31.111 1.00 89.38 109 LEU A O 1
ATOM 822 N N . ASP A 1 110 ? 27.224 1.326 -30.323 1.00 88.50 110 ASP A N 1
ATOM 823 C CA . ASP A 1 110 ? 28.487 1.032 -29.638 1.00 88.50 110 ASP A CA 1
ATOM 824 C C . ASP A 1 110 ? 29.664 0.745 -30.582 1.00 88.50 110 ASP A C 1
ATOM 826 O O . ASP A 1 110 ? 30.825 0.846 -30.177 1.00 88.50 110 ASP A O 1
ATOM 830 N N . VAL A 1 111 ? 29.408 0.448 -31.858 1.00 89.62 111 VAL A N 1
ATOM 831 C CA . VAL A 1 111 ? 30.470 0.204 -32.854 1.00 89.62 111 VAL A CA 1
ATOM 832 C C . VAL A 1 111 ? 30.561 1.286 -33.931 1.00 89.62 111 VAL A C 1
ATOM 834 O O . VAL A 1 111 ? 31.608 1.422 -34.560 1.00 89.62 111 VAL A O 1
ATOM 837 N N . ALA A 1 112 ? 29.507 2.081 -34.139 1.00 87.44 112 ALA A N 1
ATOM 838 C CA . ALA A 1 112 ? 29.499 3.156 -35.127 1.00 87.44 112 ALA A CA 1
ATOM 839 C C . ALA A 1 112 ? 30.361 4.358 -34.693 1.00 87.44 112 ALA A C 1
ATOM 841 O O . ALA A 1 112 ? 30.414 4.710 -33.515 1.00 87.44 112 ALA A O 1
ATOM 842 N N . ALA A 1 113 ? 31.022 5.015 -35.653 1.00 85.75 113 ALA A N 1
ATOM 843 C CA . ALA A 1 113 ? 31.770 6.244 -35.390 1.00 85.75 113 ALA A CA 1
ATOM 844 C C . ALA A 1 113 ? 30.794 7.393 -35.042 1.00 85.75 113 ALA A C 1
ATOM 846 O O . ALA A 1 113 ? 29.845 7.593 -35.810 1.00 85.75 113 ALA A O 1
ATOM 847 N N . PRO A 1 114 ? 30.998 8.150 -33.944 1.00 82.94 114 PRO A N 1
ATOM 848 C CA . PRO A 1 114 ? 30.043 9.167 -33.474 1.00 82.94 114 PRO A CA 1
ATOM 849 C C . PRO A 1 114 ? 29.692 10.267 -34.492 1.00 82.94 114 PRO A C 1
ATOM 851 O O . PRO A 1 114 ? 28.597 10.825 -34.478 1.00 82.94 114 PRO A O 1
ATOM 854 N N . ASP A 1 115 ? 30.605 10.579 -35.408 1.00 84.00 115 ASP A N 1
ATOM 855 C CA . ASP A 1 115 ? 30.429 11.584 -36.459 1.00 84.00 115 ASP A CA 1
ATOM 856 C C . ASP A 1 115 ? 29.729 11.044 -37.721 1.00 84.00 115 ASP A C 1
ATOM 858 O O . ASP A 1 115 ? 29.330 11.820 -38.598 1.00 84.00 115 ASP A O 1
ATOM 862 N N . SER A 1 116 ? 29.527 9.727 -37.812 1.00 88.25 116 SER A N 1
ATOM 863 C CA . SER A 1 116 ? 28.937 9.077 -38.981 1.00 88.25 116 SER A CA 1
ATOM 864 C C . SER A 1 116 ? 27.428 9.320 -39.108 1.00 88.25 116 SER A C 1
ATOM 866 O O . SER A 1 116 ? 26.688 9.430 -38.129 1.00 88.25 116 SER A O 1
ATOM 868 N N . ALA A 1 117 ? 26.934 9.335 -40.351 1.00 88.31 117 ALA A N 1
ATOM 869 C CA . ALA A 1 117 ? 25.495 9.394 -40.622 1.00 88.31 117 ALA A CA 1
ATOM 870 C C . ALA A 1 117 ? 24.741 8.176 -40.053 1.00 88.31 117 ALA A C 1
ATOM 872 O O . ALA A 1 117 ? 23.599 8.315 -39.624 1.00 88.31 117 ALA A O 1
ATOM 873 N N . ALA A 1 118 ? 25.390 7.006 -40.014 1.00 87.56 118 ALA A N 1
ATOM 874 C CA . ALA A 1 118 ? 24.829 5.783 -39.443 1.00 87.56 118 ALA A CA 1
ATOM 875 C C . ALA A 1 118 ? 24.600 5.913 -37.930 1.00 87.56 118 ALA A C 1
ATOM 877 O O . ALA A 1 118 ? 23.509 5.604 -37.464 1.00 87.56 118 ALA A O 1
ATOM 878 N N . PHE A 1 119 ? 25.576 6.454 -37.189 1.00 87.56 119 PHE A N 1
ATOM 879 C CA . PHE A 1 119 ? 25.430 6.715 -35.755 1.00 87.56 119 PHE A CA 1
ATOM 880 C C . PHE A 1 119 ? 24.253 7.653 -35.473 1.00 87.56 119 PHE A C 1
ATOM 882 O O . PHE A 1 119 ? 23.405 7.342 -34.646 1.00 87.56 119 PHE A O 1
ATOM 889 N N . LYS A 1 120 ? 24.137 8.761 -36.218 1.00 86.31 120 LYS A N 1
ATOM 890 C CA . LYS A 1 120 ? 23.023 9.713 -36.054 1.00 86.31 120 LYS A CA 1
ATOM 891 C C . LYS A 1 120 ? 21.656 9.085 -36.342 1.00 86.31 120 LYS A C 1
ATOM 893 O O . LYS A 1 120 ? 20.694 9.379 -35.638 1.00 86.31 120 LYS A O 1
ATOM 898 N N . ALA A 1 121 ? 21.565 8.236 -37.365 1.00 88.19 121 ALA A N 1
ATOM 899 C CA . ALA A 1 121 ? 20.326 7.541 -37.708 1.00 88.19 121 ALA A CA 1
ATOM 900 C C . ALA A 1 121 ? 19.930 6.508 -36.639 1.00 88.19 121 ALA A C 1
ATOM 902 O O . ALA A 1 121 ? 18.780 6.491 -36.203 1.00 88.19 121 ALA A O 1
ATOM 903 N N . ASP A 1 122 ? 20.882 5.688 -36.186 1.00 90.44 122 ASP A N 1
ATOM 904 C CA . ASP A 1 122 ? 20.645 4.708 -35.123 1.00 90.44 122 ASP A CA 1
ATOM 905 C C . ASP A 1 122 ? 20.304 5.386 -33.792 1.00 90.44 122 ASP A C 1
ATOM 907 O O . ASP A 1 122 ? 19.444 4.896 -33.068 1.00 90.44 122 ASP A O 1
ATOM 911 N N . LEU A 1 123 ? 20.901 6.543 -33.500 1.00 86.81 123 LEU A N 1
ATOM 912 C CA . LEU A 1 123 ? 20.636 7.303 -32.280 1.00 86.81 12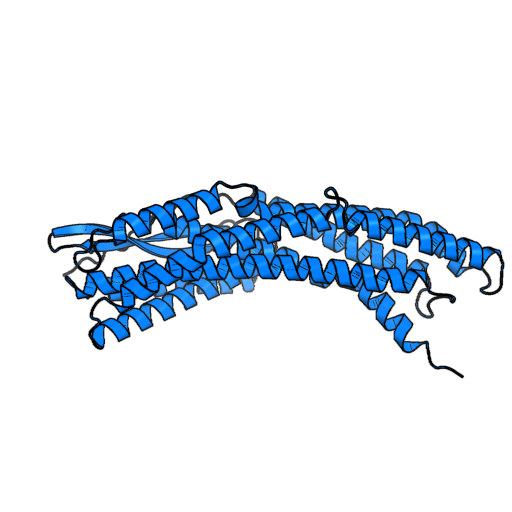3 LEU A CA 1
ATOM 913 C C . LEU A 1 123 ? 19.213 7.858 -32.290 1.00 86.81 123 LEU A C 1
ATOM 915 O O . LEU A 1 123 ? 18.480 7.671 -31.328 1.00 86.81 123 LEU A O 1
ATOM 919 N N . GLY A 1 124 ? 18.779 8.439 -33.414 1.00 86.06 124 GLY A N 1
ATOM 920 C CA . GLY A 1 124 ? 17.389 8.863 -33.585 1.00 86.06 124 GLY A CA 1
ATOM 921 C C . GLY A 1 124 ? 16.397 7.702 -33.454 1.00 86.06 124 GLY A C 1
ATOM 922 O O . GLY A 1 124 ? 15.356 7.854 -32.820 1.00 86.06 124 GLY A O 1
ATOM 923 N N . SER A 1 125 ? 16.733 6.525 -33.997 1.00 88.88 125 SER A N 1
ATOM 924 C CA . SER A 1 125 ? 15.909 5.318 -33.855 1.00 88.88 125 SER A CA 1
ATOM 925 C C . SER A 1 125 ? 15.858 4.809 -32.413 1.00 88.88 125 SER A C 1
ATOM 927 O O . SER A 1 125 ? 14.795 4.387 -31.965 1.00 88.88 125 SER A O 1
ATOM 929 N N . PHE A 1 126 ? 16.988 4.813 -31.704 1.00 88.44 126 PHE A N 1
ATOM 930 C CA . PHE A 1 126 ? 17.072 4.409 -30.302 1.00 88.44 126 PHE A CA 1
ATOM 931 C C . PHE A 1 126 ? 16.233 5.341 -29.427 1.00 88.44 126 PHE A C 1
ATOM 933 O O . PHE A 1 126 ? 15.389 4.874 -28.668 1.00 88.44 126 PHE A O 1
ATOM 940 N N . SER A 1 127 ? 16.405 6.654 -29.597 1.00 85.00 127 SER A N 1
ATOM 941 C CA . SER A 1 127 ? 15.653 7.673 -28.869 1.00 85.00 127 SER A CA 1
ATOM 942 C C . SER A 1 127 ? 14.148 7.564 -29.104 1.00 85.00 127 SER A C 1
ATOM 944 O O . SER A 1 127 ? 13.392 7.587 -28.141 1.00 85.00 127 SER A O 1
ATOM 946 N N . ALA A 1 128 ? 13.706 7.400 -30.356 1.00 85.94 128 ALA A N 1
ATOM 947 C CA . ALA A 1 128 ? 12.284 7.257 -30.671 1.00 85.94 128 ALA A CA 1
ATOM 948 C C . ALA A 1 128 ? 11.672 6.001 -30.025 1.00 85.94 128 ALA A C 1
ATOM 950 O O . ALA A 1 128 ? 10.650 6.095 -29.358 1.00 85.94 128 ALA A O 1
ATOM 951 N N . GLN A 1 129 ? 12.336 4.846 -30.147 1.00 88.94 129 GLN A N 1
ATOM 952 C CA . GLN A 1 129 ? 11.850 3.593 -29.555 1.00 88.94 129 GLN A CA 1
ATOM 953 C C . GLN A 1 129 ? 11.831 3.630 -28.023 1.00 88.94 129 GLN A C 1
ATOM 955 O O . GLN A 1 129 ? 10.951 3.035 -27.405 1.00 88.94 129 GLN A O 1
ATOM 960 N N . LEU A 1 130 ? 12.800 4.313 -27.407 1.00 85.94 130 LEU A N 1
ATOM 961 C CA . LEU A 1 130 ? 12.823 4.505 -25.963 1.00 85.94 130 LEU A CA 1
ATOM 962 C C . LEU A 1 130 ? 11.644 5.380 -25.512 1.00 85.94 130 LEU A C 1
ATOM 964 O O . LEU A 1 130 ? 10.965 5.012 -24.559 1.00 85.94 130 LEU A O 1
ATOM 968 N N . VAL A 1 131 ? 11.368 6.486 -26.212 1.00 85.50 131 VAL A N 1
ATOM 969 C CA . VAL A 1 131 ? 10.212 7.358 -25.928 1.00 85.50 131 VAL A CA 1
ATOM 970 C C . VAL A 1 131 ? 8.894 6.603 -26.082 1.00 85.50 131 VAL A C 1
ATOM 972 O O . VAL A 1 131 ? 8.092 6.628 -25.153 1.00 85.50 131 VAL A O 1
ATOM 975 N N . ASP A 1 132 ? 8.706 5.867 -27.179 1.00 87.44 132 ASP A N 1
ATOM 976 C CA . ASP A 1 132 ? 7.490 5.073 -27.404 1.00 87.44 132 ASP A CA 1
ATOM 977 C C . ASP A 1 132 ? 7.259 4.060 -26.265 1.00 87.44 132 ASP A C 1
ATOM 979 O O . ASP A 1 132 ? 6.151 3.932 -25.746 1.00 87.44 132 ASP A O 1
ATOM 983 N N . ALA A 1 133 ? 8.319 3.378 -25.810 1.00 87.31 133 ALA A N 1
ATOM 984 C CA . ALA A 1 133 ? 8.232 2.428 -24.700 1.00 87.31 133 ALA A CA 1
ATOM 985 C C . ALA A 1 133 ? 7.871 3.092 -23.360 1.00 87.31 133 ALA A C 1
ATOM 987 O O . ALA A 1 133 ? 7.128 2.520 -22.561 1.00 87.31 133 ALA A O 1
ATOM 988 N N . ILE A 1 134 ? 8.391 4.295 -23.105 1.00 85.25 134 ILE A N 1
ATOM 989 C CA . ILE A 1 134 ? 8.074 5.068 -21.901 1.00 85.25 134 ILE A CA 1
ATOM 990 C C . ILE A 1 134 ? 6.619 5.541 -21.938 1.00 85.25 134 ILE A C 1
ATOM 992 O O . ILE A 1 134 ? 5.918 5.442 -20.926 1.00 85.25 134 ILE A O 1
ATOM 996 N N . ASP A 1 135 ? 6.149 6.034 -23.083 1.00 85.81 135 ASP A N 1
ATOM 997 C CA . ASP A 1 135 ? 4.771 6.497 -23.259 1.00 85.81 135 ASP A CA 1
ATOM 998 C C . ASP A 1 135 ? 3.768 5.337 -23.136 1.00 85.81 135 ASP A C 1
ATOM 1000 O O . ASP A 1 135 ? 2.710 5.501 -22.529 1.00 85.81 135 ASP A O 1
ATOM 1004 N N . ASP A 1 136 ? 4.128 4.124 -23.563 1.00 85.56 136 ASP A N 1
ATOM 1005 C CA . ASP A 1 136 ? 3.315 2.922 -23.330 1.00 85.56 136 ASP A CA 1
ATOM 1006 C C . ASP A 1 136 ? 3.118 2.602 -21.834 1.00 85.56 136 ASP A C 1
ATOM 1008 O O . ASP A 1 136 ? 2.156 1.923 -21.455 1.00 85.56 136 ASP A O 1
ATOM 1012 N N . VAL A 1 137 ? 4.019 3.057 -20.962 1.00 84.81 137 VAL A N 1
ATOM 1013 C CA . VAL A 1 137 ? 3.943 2.840 -19.507 1.00 84.81 137 VAL A CA 1
ATOM 1014 C C . VAL A 1 137 ? 3.322 4.037 -18.783 1.00 84.81 137 VAL A C 1
ATOM 1016 O O . VAL A 1 137 ? 2.526 3.856 -17.855 1.00 84.81 137 VAL A O 1
ATOM 1019 N N . THR A 1 138 ? 3.674 5.248 -19.211 1.00 81.94 138 THR A N 1
ATOM 1020 C CA . THR A 1 138 ? 3.454 6.505 -18.474 1.00 81.94 138 THR A CA 1
ATOM 1021 C C . THR A 1 138 ? 2.575 7.518 -19.209 1.00 81.94 138 THR A C 1
ATOM 1023 O O . THR A 1 138 ? 2.303 8.592 -18.672 1.00 81.94 138 THR A O 1
ATOM 1026 N N . GLY A 1 139 ? 2.121 7.194 -20.423 1.00 74.75 139 GLY A N 1
ATOM 1027 C CA . GLY A 1 139 ? 1.407 8.091 -21.328 1.00 74.75 139 GLY A CA 1
ATOM 1028 C C . GLY A 1 139 ? 0.246 8.816 -20.653 1.00 74.75 139 GLY A C 1
ATOM 1029 O O . GLY A 1 139 ? -0.806 8.238 -20.363 1.00 74.75 139 GLY A O 1
ATOM 1030 N N . LYS A 1 140 ? 0.434 10.117 -20.406 1.00 55.50 140 LYS A N 1
ATOM 1031 C CA . LYS A 1 140 ? -0.566 10.964 -19.751 1.00 55.50 140 LYS A CA 1
ATOM 1032 C C . LYS A 1 140 ? -1.763 11.160 -20.680 1.00 55.50 140 LYS A C 1
ATOM 1034 O O . LYS A 1 140 ? -1.648 11.795 -21.723 1.00 55.50 140 LYS A O 1
ATOM 1039 N N . GLY A 1 141 ? -2.923 10.655 -20.265 1.00 52.19 141 GLY A N 1
ATOM 1040 C CA . GLY A 1 141 ? -4.200 10.842 -20.963 1.00 52.19 141 GLY A CA 1
ATOM 1041 C C . GLY A 1 141 ? -4.740 9.600 -21.671 1.00 52.19 141 GLY A C 1
ATOM 1042 O O . GLY A 1 141 ? -5.905 9.612 -22.064 1.00 52.19 141 GLY A O 1
ATOM 1043 N N . ASP A 1 142 ? -3.959 8.521 -21.773 1.00 69.50 142 ASP A N 1
ATOM 1044 C CA . ASP A 1 142 ? -4.494 7.210 -22.143 1.00 69.50 142 ASP A CA 1
ATOM 1045 C C . ASP A 1 142 ? -4.884 6.434 -20.876 1.00 69.50 142 ASP A C 1
ATOM 1047 O O . ASP A 1 142 ? -4.040 6.007 -20.083 1.00 69.50 142 ASP A O 1
ATOM 1051 N N . VAL A 1 143 ? -6.195 6.250 -20.701 1.00 63.66 143 VAL A N 1
ATOM 1052 C CA . VAL A 1 143 ? -6.824 5.534 -19.577 1.00 63.66 143 VAL A CA 1
ATOM 1053 C C . VAL A 1 143 ? -6.429 4.057 -19.490 1.00 63.66 143 VAL A C 1
ATOM 1055 O O . VAL A 1 143 ? -6.734 3.392 -18.499 1.00 63.66 143 VAL A O 1
ATOM 1058 N N . LEU A 1 144 ? -5.766 3.515 -20.513 1.00 77.31 144 LEU A N 1
ATOM 1059 C CA . LEU A 1 144 ? -5.342 2.120 -20.550 1.00 77.31 144 LEU A CA 1
ATOM 1060 C C . LEU A 1 144 ? -3.903 1.900 -20.068 1.00 77.31 144 LEU A C 1
ATOM 1062 O O . LEU A 1 144 ? -3.529 0.738 -19.858 1.00 77.31 144 LEU A O 1
ATOM 1066 N N . THR A 1 145 ? -3.122 2.965 -19.852 1.00 83.00 145 THR A N 1
ATOM 1067 C CA . THR A 1 145 ? -1.725 2.851 -19.403 1.00 83.00 145 THR A CA 1
ATOM 1068 C C . THR A 1 145 ? -1.623 2.344 -17.960 1.00 83.00 145 THR A C 1
ATOM 1070 O O . THR A 1 145 ? -2.535 2.554 -17.150 1.00 83.00 145 THR A O 1
ATOM 1073 N N . PRO A 1 146 ? -0.517 1.665 -17.601 1.00 83.88 146 PRO A N 1
ATOM 1074 C CA . PRO A 1 146 ? -0.218 1.319 -16.216 1.00 83.88 146 PRO A CA 1
ATOM 1075 C C . PRO A 1 146 ? -0.319 2.508 -15.255 1.00 83.88 146 PRO A C 1
ATOM 1077 O O . PRO A 1 146 ? -1.007 2.391 -14.242 1.00 83.88 146 PRO A O 1
ATOM 1080 N N . LEU A 1 147 ? 0.285 3.655 -15.589 1.00 85.12 147 LEU A N 1
ATOM 1081 C CA . LEU A 1 147 ? 0.250 4.843 -14.732 1.00 85.12 147 LEU A CA 1
ATOM 1082 C C . LEU A 1 147 ? -1.178 5.369 -14.524 1.00 85.12 147 LEU A C 1
ATOM 1084 O O . LEU A 1 147 ? -1.565 5.621 -13.387 1.00 85.12 147 LEU A O 1
ATOM 1088 N N . ALA A 1 148 ? -1.999 5.454 -15.578 1.00 85.50 148 ALA A N 1
ATOM 1089 C CA . ALA A 1 148 ? -3.384 5.914 -15.446 1.00 85.50 148 ALA A CA 1
ATOM 1090 C C . ALA A 1 148 ? -4.222 5.017 -14.518 1.00 85.50 148 ALA A C 1
ATOM 1092 O O . ALA A 1 148 ? -5.043 5.515 -13.746 1.00 85.50 148 ALA A O 1
ATOM 1093 N N . ARG A 1 149 ? -3.991 3.697 -14.548 1.00 85.75 149 ARG A N 1
ATOM 1094 C CA . ARG A 1 149 ? -4.643 2.751 -13.626 1.00 85.75 149 ARG A CA 1
ATOM 1095 C C . ARG A 1 149 ? -4.206 2.977 -12.182 1.00 85.75 149 ARG A C 1
ATOM 1097 O O . ARG A 1 149 ? -5.056 2.979 -11.296 1.00 85.75 149 ARG A O 1
ATOM 1104 N N . ILE A 1 150 ? -2.907 3.180 -11.951 1.00 89.31 150 ILE A N 1
ATOM 1105 C CA . ILE A 1 150 ? -2.357 3.485 -10.622 1.00 89.31 150 ILE A CA 1
ATOM 1106 C C . ILE A 1 150 ? -2.994 4.775 -10.081 1.00 89.31 150 ILE A C 1
ATOM 1108 O O . ILE A 1 150 ? -3.555 4.756 -8.985 1.00 89.31 150 ILE A O 1
ATOM 1112 N N . THR A 1 151 ? -3.040 5.833 -10.898 1.00 90.56 151 THR A N 1
ATOM 1113 C CA . THR A 1 151 ? -3.692 7.105 -10.553 1.00 90.56 151 THR A CA 1
ATOM 1114 C C . THR A 1 151 ? -5.170 6.945 -10.232 1.00 90.56 151 THR A C 1
ATOM 1116 O O . THR A 1 151 ? -5.627 7.468 -9.219 1.00 90.56 151 THR A O 1
ATOM 1119 N N . SER A 1 152 ? -5.919 6.184 -11.033 1.00 89.94 152 SER A N 1
ATOM 1120 C CA . SER A 1 152 ? -7.341 5.931 -10.769 1.00 89.94 152 SER A CA 1
ATOM 1121 C C . SER A 1 152 ? -7.567 5.295 -9.393 1.00 89.94 152 SER A C 1
ATOM 1123 O O . SER A 1 152 ? -8.459 5.716 -8.659 1.00 89.94 152 SER A O 1
ATOM 1125 N N . HIS A 1 153 ? -6.748 4.309 -9.018 1.00 90.38 153 HIS A N 1
ATOM 1126 C CA . HIS A 1 153 ? -6.853 3.637 -7.721 1.00 90.38 153 HIS A CA 1
ATOM 1127 C C . HIS A 1 153 ? -6.426 4.528 -6.551 1.00 90.38 153 HIS A C 1
ATOM 1129 O O . HIS A 1 153 ? -7.062 4.497 -5.495 1.00 90.38 153 HIS A O 1
ATOM 1135 N N . ARG A 1 154 ? -5.403 5.372 -6.734 1.00 92.44 154 ARG A N 1
ATOM 1136 C CA . ARG A 1 154 ? -5.055 6.391 -5.737 1.00 92.44 154 ARG A CA 1
ATOM 1137 C C . ARG A 1 154 ? -6.204 7.370 -5.521 1.00 92.44 154 ARG A C 1
ATOM 1139 O O . ARG A 1 154 ? -6.538 7.657 -4.376 1.00 92.44 154 ARG A O 1
ATOM 1146 N N . THR A 1 155 ? -6.817 7.864 -6.598 1.00 92.19 155 THR A N 1
ATOM 1147 C CA . THR A 1 155 ? -7.967 8.774 -6.514 1.00 92.19 155 THR A CA 1
ATOM 1148 C C . THR A 1 155 ? -9.142 8.119 -5.793 1.00 92.19 155 THR A C 1
ATOM 1150 O O . THR A 1 155 ? -9.716 8.752 -4.915 1.00 92.19 155 THR A O 1
ATOM 1153 N N . ALA A 1 156 ? -9.443 6.847 -6.070 1.00 91.25 156 ALA A N 1
ATOM 1154 C CA . ALA A 1 156 ? -10.497 6.118 -5.362 1.00 91.25 156 ALA A CA 1
ATOM 1155 C C . ALA A 1 156 ? -10.236 6.031 -3.844 1.00 91.25 156 ALA A C 1
ATOM 1157 O O . ALA A 1 156 ? -11.143 6.283 -3.050 1.00 91.25 156 ALA A O 1
ATOM 1158 N N . LEU A 1 157 ? -8.994 5.744 -3.426 1.00 91.50 157 LEU A N 1
ATOM 1159 C CA . LEU A 1 157 ? -8.606 5.736 -2.007 1.00 91.50 157 LEU A CA 1
ATOM 1160 C C . LEU A 1 157 ? -8.668 7.130 -1.375 1.00 91.50 157 LEU A C 1
ATOM 1162 O O . LEU A 1 157 ? -9.162 7.270 -0.256 1.00 91.50 157 LEU A O 1
ATOM 1166 N N . PHE A 1 158 ? -8.203 8.158 -2.089 1.00 92.62 158 PHE A N 1
ATOM 1167 C CA . PHE A 1 158 ? -8.274 9.545 -1.635 1.00 92.62 158 PHE A CA 1
ATOM 1168 C C . PHE A 1 158 ? -9.725 9.989 -1.424 1.00 92.62 158 PHE A C 1
ATOM 1170 O O . PHE A 1 158 ? -10.053 10.533 -0.368 1.00 92.62 158 PHE A O 1
ATOM 1177 N N . ASP A 1 159 ? -10.593 9.731 -2.403 1.00 91.56 159 ASP A N 1
ATOM 1178 C CA . ASP A 1 159 ? -12.008 10.091 -2.351 1.00 91.56 159 ASP A CA 1
ATOM 1179 C C . ASP A 1 159 ? -12.743 9.308 -1.267 1.00 91.56 159 ASP A C 1
ATOM 1181 O O . ASP A 1 159 ? -13.587 9.880 -0.576 1.00 91.56 159 ASP A O 1
ATOM 1185 N N . PHE A 1 160 ? -12.411 8.027 -1.081 1.00 91.44 160 PHE A N 1
ATOM 1186 C CA . PHE A 1 160 ? -12.923 7.237 0.030 1.00 91.44 160 PHE A CA 1
ATOM 1187 C C . PHE A 1 160 ? -12.498 7.840 1.370 1.00 91.44 160 PHE A C 1
ATOM 1189 O O . PHE A 1 160 ? -13.356 8.205 2.165 1.00 91.44 160 PHE A O 1
ATOM 1196 N N . ARG A 1 161 ? -11.200 8.041 1.620 1.00 91.50 161 ARG A N 1
ATOM 1197 C CA . ARG A 1 161 ? -10.740 8.622 2.890 1.00 91.50 161 ARG A CA 1
ATOM 1198 C C . ARG A 1 161 ? -11.401 9.974 3.157 1.00 91.50 161 ARG A C 1
ATOM 1200 O O . ARG A 1 161 ? -12.035 10.159 4.191 1.00 91.50 161 ARG A O 1
ATOM 1207 N N . ARG A 1 162 ? -11.286 10.900 2.203 1.00 89.50 162 ARG A N 1
ATOM 1208 C CA . ARG A 1 162 ? -11.674 12.299 2.393 1.00 89.50 162 ARG A CA 1
ATOM 1209 C C . ARG A 1 162 ? -13.183 12.491 2.495 1.00 89.50 162 ARG A C 1
ATOM 1211 O O . ARG A 1 162 ? -13.621 13.298 3.304 1.00 89.50 162 ARG A O 1
ATOM 1218 N N . ASN A 1 163 ? -13.966 11.805 1.660 1.00 83.88 163 ASN A N 1
ATOM 1219 C CA . ASN A 1 163 ? -15.412 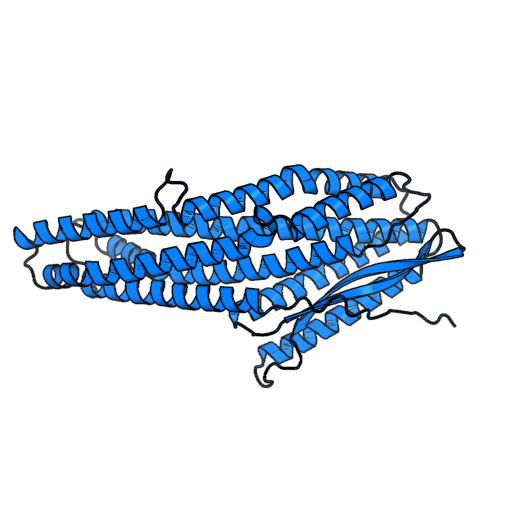12.038 1.580 1.00 83.88 163 ASN A CA 1
ATOM 1220 C C . ASN A 1 163 ? -16.231 11.043 2.413 1.00 83.88 163 ASN A C 1
ATOM 1222 O O . ASN A 1 163 ? -17.450 11.187 2.484 1.00 83.88 163 ASN A O 1
ATOM 1226 N N . VAL A 1 164 ? -15.594 10.007 2.970 1.00 84.00 164 VAL A N 1
ATOM 1227 C CA . VAL A 1 164 ? -16.284 8.927 3.688 1.00 84.00 164 VAL A CA 1
ATOM 1228 C C . VAL A 1 164 ? -15.754 8.764 5.111 1.00 84.00 164 VAL A C 1
ATOM 1230 O O . VAL A 1 164 ? -16.556 8.683 6.031 1.00 84.00 164 VAL A O 1
ATOM 1233 N N . LEU A 1 165 ? -14.433 8.737 5.323 1.00 87.69 165 LEU A N 1
ATOM 1234 C CA . LEU A 1 165 ? -13.863 8.454 6.647 1.00 87.69 165 LEU A CA 1
ATOM 1235 C C . LEU A 1 165 ? -13.570 9.707 7.477 1.00 87.69 165 LEU A C 1
ATOM 1237 O O . LEU A 1 165 ? -13.984 9.767 8.631 1.00 87.69 165 LEU A O 1
ATOM 1241 N N . ASP A 1 166 ? -12.855 10.690 6.925 1.00 88.62 166 ASP A N 1
ATOM 1242 C CA . ASP A 1 166 ? -12.245 11.772 7.716 1.00 88.62 166 ASP A CA 1
ATOM 1243 C C . ASP A 1 166 ? -13.274 12.597 8.505 1.00 88.62 166 ASP A C 1
ATOM 1245 O O . ASP A 1 166 ? -13.080 12.858 9.696 1.00 88.62 166 ASP A O 1
ATOM 1249 N N . ASP A 1 167 ? -14.388 12.966 7.868 1.00 86.81 167 ASP A N 1
ATOM 1250 C CA . ASP A 1 167 ? -15.449 13.744 8.513 1.00 86.81 167 ASP A CA 1
ATOM 1251 C C . ASP A 1 167 ? -16.131 12.952 9.641 1.00 86.81 167 ASP A C 1
ATOM 1253 O O . ASP A 1 167 ? -16.389 13.501 10.715 1.00 86.81 167 ASP A O 1
ATOM 1257 N N . ASP A 1 168 ? -16.383 11.654 9.442 1.00 86.94 168 ASP A N 1
ATOM 1258 C CA . ASP A 1 168 ? -17.026 10.807 10.450 1.00 86.94 168 ASP A CA 1
ATOM 1259 C C . ASP A 1 168 ? -16.086 10.477 11.618 1.00 86.94 168 ASP A C 1
ATOM 1261 O O . ASP A 1 168 ? -16.509 10.517 12.777 1.00 86.94 168 ASP A O 1
ATOM 1265 N N . VAL A 1 169 ? -14.799 10.236 11.344 1.00 87.62 169 VAL A N 1
ATOM 1266 C CA . VAL A 1 169 ? -13.762 10.068 12.376 1.00 87.62 169 VAL A CA 1
ATOM 1267 C C . VAL A 1 169 ? -13.652 11.334 13.223 1.00 87.62 169 VAL A C 1
ATOM 1269 O O . VAL A 1 169 ? -13.678 11.260 14.454 1.00 87.62 169 VAL A O 1
ATOM 1272 N N . ALA A 1 170 ? -13.578 12.507 12.586 1.00 87.00 170 ALA A N 1
ATOM 1273 C CA . ALA A 1 170 ? -13.506 13.784 13.289 1.00 87.00 170 ALA A CA 1
ATOM 1274 C C . ALA A 1 170 ? -14.768 14.050 14.125 1.00 87.00 170 ALA A C 1
ATOM 1276 O O . ALA A 1 170 ? -14.672 14.527 15.260 1.00 87.00 170 ALA A O 1
ATOM 1277 N N . ARG A 1 171 ? -15.945 13.706 13.590 1.00 85.25 171 ARG A N 1
ATOM 1278 C CA . ARG A 1 171 ? -17.235 13.850 14.274 1.00 85.25 171 ARG A CA 1
ATOM 1279 C C . ARG A 1 171 ? -17.326 12.969 15.517 1.00 85.25 171 ARG A C 1
ATOM 1281 O O . ARG A 1 171 ? -17.696 13.485 16.572 1.00 85.25 171 ARG A O 1
ATOM 1288 N N . LEU A 1 172 ? -16.946 11.690 15.431 1.00 85.44 172 LEU A N 1
ATOM 1289 C CA . LEU A 1 172 ? -16.923 10.802 16.599 1.00 85.44 172 LEU A CA 1
ATOM 1290 C C . LEU A 1 172 ? -15.899 11.282 17.632 1.00 85.44 172 LEU A C 1
ATOM 1292 O O . LEU A 1 172 ? -16.237 11.393 18.808 1.00 85.44 172 LEU A O 1
ATOM 1296 N N . ALA A 1 173 ? -14.681 11.629 17.205 1.00 83.62 173 ALA A N 1
ATOM 1297 C CA . ALA A 1 173 ? -13.636 12.116 18.104 1.00 83.62 173 ALA A CA 1
ATOM 1298 C C . ALA A 1 173 ? -14.068 13.383 18.864 1.00 83.62 173 ALA A C 1
ATOM 1300 O O . ALA A 1 173 ? -13.767 13.536 20.048 1.00 83.62 173 ALA A O 1
ATOM 1301 N N . GLU A 1 174 ? -14.795 14.292 18.210 1.00 83.38 174 GLU A N 1
ATOM 1302 C CA . GLU A 1 174 ? -15.355 15.472 18.867 1.00 83.38 174 GLU A CA 1
ATOM 1303 C C . GLU A 1 174 ? -16.496 15.113 19.827 1.00 83.38 174 GLU A C 1
ATOM 1305 O O . GLU A 1 174 ? -16.549 15.644 20.936 1.00 83.38 174 GLU A O 1
ATOM 1310 N N . ALA A 1 175 ? -17.360 14.164 19.458 1.00 81.06 175 ALA A N 1
ATOM 1311 C CA . ALA A 1 175 ? -18.412 13.674 20.342 1.00 81.06 175 ALA A CA 1
ATOM 1312 C C . ALA A 1 175 ? -17.841 13.028 21.619 1.00 81.06 175 ALA A C 1
ATOM 1314 O O . ALA A 1 175 ? -18.350 13.285 22.710 1.00 81.06 175 ALA A O 1
ATOM 1315 N N . VAL A 1 176 ? -16.731 12.280 21.519 1.00 79.81 176 VAL A N 1
ATOM 1316 C CA . VAL A 1 176 ? -16.022 11.713 22.684 1.00 79.81 176 VAL A CA 1
ATOM 1317 C C . VAL A 1 176 ? -15.544 12.810 23.637 1.00 79.81 176 VAL A C 1
ATOM 1319 O O . VAL A 1 176 ? -15.722 12.683 24.846 1.00 79.81 176 VAL A O 1
ATOM 1322 N N . LYS A 1 177 ? -14.983 13.914 23.121 1.00 77.50 177 LYS A N 1
ATOM 1323 C CA . LYS A 1 177 ? -14.511 15.038 23.958 1.00 77.50 177 LYS A CA 1
ATOM 1324 C C . LYS A 1 177 ? -15.636 15.747 24.709 1.00 77.50 177 LYS A C 1
ATOM 1326 O O . LYS A 1 177 ? -15.379 16.357 25.745 1.00 77.50 177 LYS A O 1
ATOM 1331 N N . GLN A 1 178 ? -16.855 15.723 24.170 1.00 73.88 178 GLN A N 1
ATOM 1332 C CA . GLN A 1 178 ? -18.019 16.346 24.801 1.00 73.88 178 GLN A CA 1
ATOM 1333 C C . GLN A 1 178 ? -18.558 15.524 25.976 1.00 73.88 178 GLN A C 1
ATOM 1335 O O . GLN A 1 178 ? -19.257 16.071 26.833 1.00 73.88 178 GLN A O 1
ATOM 1340 N N . VAL A 1 179 ? -18.209 14.237 26.062 1.00 74.81 179 VAL A N 1
ATOM 1341 C CA . VAL A 1 179 ? -18.494 13.435 27.250 1.00 74.81 179 VAL A CA 1
ATOM 1342 C C . VAL A 1 179 ? -17.560 13.889 28.371 1.00 74.81 179 VAL A C 1
ATOM 1344 O O . VAL A 1 179 ? -16.356 14.003 28.179 1.00 74.81 179 VAL A O 1
ATOM 1347 N N . HIS A 1 180 ? -18.095 14.200 29.553 1.00 67.50 180 HIS A N 1
ATOM 1348 C CA . HIS A 1 180 ? -17.277 14.686 30.666 1.00 67.50 180 HIS A CA 1
ATOM 1349 C C . HIS A 1 180 ? -16.290 13.603 31.132 1.00 67.50 180 HIS A C 1
ATOM 1351 O O . HIS A 1 180 ? -16.699 12.598 31.713 1.00 67.50 180 HIS A O 1
ATOM 1357 N N . ILE A 1 181 ? -14.995 13.823 30.889 1.00 67.00 181 ILE A N 1
ATOM 1358 C CA . ILE A 1 181 ? -13.920 12.893 31.244 1.00 67.00 181 ILE A CA 1
ATOM 1359 C C . ILE A 1 181 ? -13.245 13.380 32.529 1.00 67.00 181 ILE A C 1
ATOM 1361 O O . ILE A 1 181 ? -12.675 14.471 32.561 1.00 67.00 181 ILE A O 1
ATOM 1365 N N . SER A 1 182 ? -13.298 12.581 33.596 1.00 73.69 182 SER A N 1
ATOM 1366 C CA . SER A 1 182 ? -12.476 12.820 34.786 1.00 73.69 182 SER A CA 1
ATOM 1367 C C . SER A 1 182 ? -10.993 12.573 34.461 1.00 73.69 182 SER A C 1
ATOM 1369 O O . SER A 1 182 ? -10.675 11.742 33.610 1.00 73.69 182 SER A O 1
ATOM 1371 N N . ASP A 1 183 ? -10.059 13.245 35.144 1.00 76.81 183 ASP A N 1
ATOM 1372 C CA . ASP A 1 183 ? -8.615 13.048 34.902 1.00 76.81 183 ASP A CA 1
ATOM 1373 C C . ASP A 1 183 ? -8.168 11.563 34.938 1.00 76.81 183 ASP A C 1
ATOM 1375 O O . ASP A 1 183 ? -7.372 11.161 34.086 1.00 76.81 183 ASP A O 1
ATOM 1379 N N . PRO A 1 184 ? -8.684 10.699 35.845 1.00 78.06 184 PRO A N 1
ATOM 1380 C CA . PRO A 1 184 ? -8.377 9.268 35.827 1.00 78.06 184 PRO A CA 1
ATOM 1381 C C . PRO A 1 184 ? -8.831 8.543 34.556 1.00 78.06 184 PRO A C 1
ATOM 1383 O O . PRO A 1 184 ? -8.116 7.663 34.082 1.00 78.06 184 PRO A O 1
ATOM 1386 N N . VAL A 1 185 ? -9.993 8.900 33.999 1.00 81.50 185 VAL A N 1
ATOM 1387 C CA . VAL A 1 185 ? -10.495 8.299 32.754 1.00 81.50 185 VAL A CA 1
ATOM 1388 C C . VAL A 1 185 ? -9.645 8.757 31.575 1.00 81.50 185 VAL A C 1
ATOM 1390 O O . VAL A 1 185 ? -9.253 7.927 30.762 1.00 81.50 185 VAL A O 1
ATOM 1393 N N . LYS A 1 186 ? -9.256 10.035 31.541 1.00 83.88 186 LYS A N 1
ATOM 1394 C CA . LYS A 1 186 ? -8.365 10.568 30.505 1.00 83.88 186 LYS A CA 1
ATOM 1395 C C . LYS A 1 186 ? -7.020 9.834 30.465 1.00 83.88 186 LYS A C 1
ATOM 1397 O O . LYS A 1 186 ? -6.552 9.442 29.402 1.00 83.88 186 LYS A O 1
ATOM 1402 N N . ASN A 1 187 ? -6.420 9.578 31.627 1.00 87.00 187 ASN A N 1
ATOM 1403 C CA . ASN A 1 187 ? -5.165 8.825 31.693 1.00 87.00 187 ASN A CA 1
ATOM 1404 C C . ASN A 1 187 ? -5.303 7.398 31.134 1.00 87.00 187 ASN A C 1
ATOM 1406 O O . ASN A 1 187 ? -4.356 6.879 30.549 1.00 87.00 187 ASN A O 1
ATOM 1410 N N . VAL A 1 188 ? -6.461 6.755 31.315 1.00 87.62 188 VAL A N 1
ATOM 1411 C CA . VAL A 1 188 ? -6.730 5.419 30.757 1.00 87.62 188 VAL A CA 1
ATOM 1412 C C . VAL A 1 188 ? -6.908 5.482 29.248 1.00 87.62 188 VAL A C 1
ATOM 1414 O O . VAL A 1 188 ? -6.333 4.658 28.543 1.00 87.62 188 VAL A O 1
ATOM 1417 N N . THR A 1 189 ? -7.669 6.454 28.743 1.00 87.69 189 THR A N 1
ATOM 1418 C CA . THR A 1 189 ? -7.875 6.613 27.299 1.00 87.69 189 THR A CA 1
ATOM 1419 C C . THR A 1 189 ? -6.556 6.897 26.583 1.00 87.69 189 THR A C 1
AT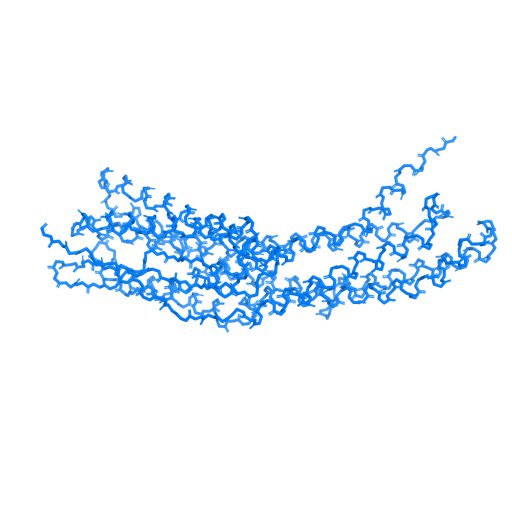OM 1421 O O . THR A 1 189 ? -6.298 6.299 25.543 1.00 87.69 189 THR A O 1
ATOM 1424 N N . ASP A 1 190 ? -5.678 7.708 27.182 1.00 89.00 190 ASP A N 1
ATOM 1425 C CA . ASP A 1 190 ? -4.339 7.987 26.648 1.00 89.00 190 ASP A CA 1
ATOM 1426 C C . ASP A 1 190 ? -3.451 6.723 26.638 1.00 89.00 190 ASP A C 1
ATOM 1428 O O . ASP A 1 190 ? -2.694 6.494 25.694 1.00 89.00 190 ASP A O 1
ATOM 1432 N N . GLN A 1 191 ? -3.550 5.865 27.665 1.00 90.94 191 GLN A N 1
ATOM 1433 C CA . GLN A 1 191 ? -2.829 4.584 27.706 1.00 90.94 191 GLN A CA 1
ATOM 1434 C C . GLN A 1 191 ? -3.333 3.598 26.650 1.00 90.94 191 GLN A C 1
ATOM 1436 O O . GLN A 1 191 ? -2.523 2.929 26.011 1.00 90.94 191 GLN A O 1
ATOM 1441 N N . ILE A 1 192 ? -4.650 3.509 26.454 1.00 89.81 192 ILE A N 1
ATOM 1442 C CA . ILE A 1 192 ? -5.243 2.653 25.423 1.00 89.81 192 ILE A CA 1
ATOM 1443 C C . ILE A 1 192 ? -4.829 3.130 24.033 1.00 89.81 192 ILE A C 1
ATOM 1445 O O . ILE A 1 192 ? -4.403 2.309 23.229 1.00 89.81 192 ILE A O 1
ATOM 1449 N N . ASP A 1 193 ? -4.880 4.435 23.763 1.00 89.75 193 ASP A N 1
ATOM 1450 C CA . ASP A 1 193 ? -4.437 4.999 22.484 1.00 89.75 193 ASP A CA 1
ATOM 1451 C C . ASP A 1 193 ? -2.953 4.691 22.207 1.00 89.75 193 ASP A C 1
ATOM 1453 O O . ASP A 1 193 ? -2.585 4.287 21.102 1.00 89.75 193 ASP A O 1
ATOM 1457 N N . ALA A 1 194 ? -2.096 4.795 23.228 1.00 91.06 194 ALA A N 1
ATOM 1458 C CA . ALA A 1 194 ? -0.687 4.427 23.110 1.00 91.06 194 ALA A CA 1
ATOM 1459 C C . ALA A 1 194 ? -0.486 2.927 22.816 1.00 91.06 194 ALA A C 1
ATOM 1461 O O . ALA A 1 194 ? 0.363 2.576 21.995 1.00 91.06 194 ALA A O 1
ATOM 1462 N N . LEU A 1 195 ? -1.265 2.045 23.453 1.00 92.50 195 LEU A N 1
ATOM 1463 C CA . LEU A 1 195 ? -1.225 0.602 23.192 1.00 92.50 195 LEU A CA 1
ATOM 1464 C C . LEU A 1 195 ? -1.739 0.269 21.783 1.00 92.50 195 LEU A C 1
ATOM 1466 O O . LEU A 1 195 ? -1.097 -0.504 21.082 1.00 92.50 195 LEU A O 1
ATOM 1470 N N . GLN A 1 196 ? -2.823 0.904 21.329 1.00 90.62 196 GLN A N 1
ATOM 1471 C CA . GLN A 1 196 ? -3.352 0.751 19.966 1.00 90.62 196 GLN A CA 1
ATOM 1472 C C . GLN A 1 196 ? -2.319 1.148 18.904 1.00 90.62 196 GLN A C 1
ATOM 1474 O O . GLN A 1 196 ? -2.078 0.405 17.957 1.00 90.62 196 GLN A O 1
ATOM 1479 N N . LYS A 1 197 ? -1.622 2.272 19.104 1.00 90.44 197 LYS A N 1
ATOM 1480 C CA . LYS A 1 197 ? -0.528 2.702 18.216 1.00 90.44 197 LYS A CA 1
ATOM 1481 C C . LYS A 1 197 ? 0.675 1.760 18.245 1.00 90.44 197 LYS A C 1
ATOM 1483 O O . LYS A 1 197 ? 1.319 1.569 17.217 1.00 90.44 197 LYS A O 1
ATOM 1488 N N . SER A 1 198 ? 0.991 1.174 19.402 1.00 90.81 198 SER A N 1
ATOM 1489 C CA . SER A 1 198 ? 2.026 0.133 19.522 1.00 90.81 198 SER A CA 1
ATOM 1490 C C . SER A 1 198 ? 1.656 -1.105 18.699 1.00 90.81 198 SER A C 1
ATOM 1492 O O . SER A 1 198 ? 2.477 -1.601 17.925 1.00 90.81 198 SER A O 1
ATOM 1494 N N . ILE A 1 199 ? 0.400 -1.552 18.812 1.00 89.50 199 ILE A N 1
ATOM 1495 C CA . ILE A 1 199 ? -0.142 -2.690 18.062 1.00 89.50 199 ILE A CA 1
ATOM 1496 C C . ILE A 1 199 ? -0.073 -2.429 16.551 1.00 89.50 199 ILE A C 1
ATOM 1498 O O . ILE A 1 199 ? 0.488 -3.244 15.815 1.00 89.50 199 ILE A O 1
ATOM 1502 N N . ASP A 1 200 ? -0.564 -1.275 16.092 1.00 88.38 200 ASP A N 1
ATOM 1503 C CA . ASP A 1 200 ? -0.521 -0.883 14.677 1.00 88.38 200 ASP A CA 1
ATOM 1504 C C . ASP A 1 200 ? 0.917 -0.822 14.132 1.00 88.38 200 ASP A C 1
ATOM 1506 O O . ASP A 1 200 ? 1.214 -1.370 13.069 1.00 88.38 200 ASP A O 1
ATOM 1510 N N . ALA A 1 201 ? 1.854 -0.250 14.896 1.00 89.44 201 ALA A N 1
ATOM 1511 C CA . ALA A 1 201 ? 3.255 -0.166 14.491 1.00 89.44 201 ALA A CA 1
ATOM 1512 C C . ALA A 1 201 ? 3.895 -1.551 14.291 1.00 89.44 201 ALA A C 1
ATOM 1514 O O . ALA A 1 201 ? 4.618 -1.768 13.312 1.00 89.44 201 ALA A O 1
ATOM 1515 N N . VAL A 1 202 ? 3.619 -2.501 15.188 1.00 88.81 202 VAL A N 1
ATOM 1516 C CA . VAL A 1 202 ? 4.114 -3.880 15.067 1.00 88.81 202 VAL A CA 1
ATOM 1517 C C . VAL A 1 202 ? 3.438 -4.607 13.899 1.00 88.81 202 VAL A C 1
ATOM 1519 O O . VAL A 1 202 ? 4.127 -5.279 13.129 1.00 88.81 202 VAL A O 1
ATOM 1522 N N . ASN A 1 203 ? 2.127 -4.430 13.702 1.00 88.00 203 ASN A N 1
ATOM 1523 C CA . ASN A 1 203 ? 1.406 -4.976 12.547 1.00 88.00 203 ASN A CA 1
ATOM 1524 C C . ASN A 1 203 ? 1.971 -4.447 11.219 1.00 88.00 203 ASN A C 1
ATOM 1526 O O . ASN A 1 203 ? 2.182 -5.220 10.282 1.00 88.00 203 ASN A O 1
ATOM 1530 N N . ALA A 1 204 ? 2.287 -3.152 11.146 1.00 88.19 204 ALA A N 1
ATOM 1531 C CA . ALA A 1 204 ? 2.921 -2.543 9.984 1.00 88.19 204 ALA A CA 1
ATOM 1532 C C . ALA A 1 204 ? 4.324 -3.113 9.721 1.00 88.19 204 ALA A C 1
ATOM 1534 O O . ALA A 1 204 ? 4.681 -3.353 8.565 1.00 88.19 204 ALA A O 1
ATOM 1535 N N . GLU A 1 205 ? 5.117 -3.368 10.766 1.00 88.62 205 GLU A N 1
ATOM 1536 C CA . GLU A 1 205 ? 6.440 -3.983 10.627 1.00 88.62 205 GLU A CA 1
ATOM 1537 C C . GLU A 1 205 ? 6.356 -5.438 10.141 1.00 88.62 205 GLU A C 1
ATOM 1539 O O . GLU A 1 205 ? 7.086 -5.825 9.221 1.00 88.62 205 GLU A O 1
ATOM 1544 N N . LEU A 1 206 ? 5.429 -6.219 10.703 1.00 85.12 206 LEU A N 1
ATOM 1545 C CA . LEU A 1 206 ? 5.136 -7.592 10.285 1.00 85.12 206 LEU A CA 1
ATOM 1546 C C . LEU A 1 206 ? 4.716 -7.645 8.814 1.00 85.12 206 LEU A C 1
ATOM 1548 O O . LEU A 1 206 ? 5.309 -8.386 8.026 1.00 85.12 206 LEU A O 1
ATOM 1552 N N . ALA A 1 207 ? 3.735 -6.824 8.428 1.00 85.62 207 ALA A N 1
ATOM 1553 C CA . ALA A 1 207 ? 3.241 -6.742 7.057 1.00 85.62 207 ALA A CA 1
ATOM 1554 C C . ALA A 1 207 ? 4.350 -6.321 6.081 1.00 85.62 207 ALA A C 1
ATOM 1556 O O . ALA A 1 207 ? 4.507 -6.919 5.010 1.00 85.62 207 ALA A O 1
ATOM 1557 N N . LYS A 1 208 ? 5.165 -5.329 6.462 1.00 87.25 208 LYS A N 1
ATOM 1558 C CA . LYS A 1 208 ? 6.293 -4.871 5.649 1.00 87.25 208 LYS A CA 1
ATOM 1559 C C . LYS A 1 208 ? 7.325 -5.970 5.466 1.00 87.25 208 LYS A C 1
ATOM 1561 O O . LYS A 1 208 ? 7.656 -6.303 4.338 1.00 87.25 208 LYS A O 1
ATOM 1566 N N . GLY A 1 209 ? 7.825 -6.580 6.536 1.00 83.44 209 GLY A N 1
ATOM 1567 C CA . GLY A 1 209 ? 8.872 -7.584 6.371 1.00 83.44 209 GLY A CA 1
ATOM 1568 C C . GLY A 1 209 ? 8.374 -8.866 5.693 1.00 83.44 209 GLY A C 1
ATOM 1569 O O . GLY A 1 209 ? 9.125 -9.462 4.922 1.00 83.44 209 GLY A O 1
ATOM 1570 N N . ALA A 1 210 ? 7.102 -9.237 5.865 1.00 80.25 210 ALA A N 1
ATOM 1571 C CA . ALA A 1 210 ? 6.524 -10.392 5.187 1.00 80.25 210 ALA A CA 1
ATOM 1572 C C . ALA A 1 210 ? 6.305 -10.168 3.682 1.00 80.25 210 ALA A C 1
ATOM 1574 O O . ALA A 1 210 ? 6.531 -11.087 2.895 1.00 80.25 210 ALA A O 1
ATOM 1575 N N . THR A 1 211 ? 5.942 -8.953 3.260 1.00 84.00 211 THR A N 1
ATOM 1576 C CA . THR A 1 211 ? 5.927 -8.582 1.833 1.00 84.00 211 THR A CA 1
ATOM 1577 C C . THR A 1 211 ? 7.341 -8.408 1.288 1.00 84.00 211 THR A C 1
ATOM 1579 O O . THR A 1 211 ? 7.620 -8.833 0.169 1.00 84.00 211 THR A O 1
ATOM 1582 N N . THR A 1 212 ? 8.277 -7.882 2.089 1.00 81.50 212 THR A N 1
ATOM 1583 C CA . THR A 1 212 ? 9.679 -7.748 1.685 1.00 81.50 212 THR A CA 1
ATOM 1584 C C . THR A 1 212 ? 10.333 -9.107 1.420 1.00 81.50 212 THR A C 1
ATOM 1586 O O . THR A 1 212 ? 11.078 -9.260 0.449 1.00 81.50 212 THR A O 1
ATOM 1589 N N . GLN A 1 213 ? 10.049 -10.093 2.270 1.00 78.81 213 GLN A N 1
ATOM 1590 C CA . GLN A 1 213 ? 10.627 -11.437 2.202 1.00 78.81 213 GLN A CA 1
ATOM 1591 C C . GLN A 1 213 ? 9.763 -12.442 1.430 1.00 78.81 213 GLN A C 1
ATOM 1593 O O . GLN A 1 213 ? 10.204 -13.570 1.233 1.00 78.81 213 GLN A O 1
ATOM 1598 N N . ILE A 1 214 ? 8.568 -12.041 0.971 1.00 73.88 214 ILE A N 1
ATOM 1599 C CA . ILE A 1 214 ? 7.584 -12.907 0.300 1.00 73.88 214 ILE A CA 1
ATOM 1600 C C . ILE A 1 214 ? 7.313 -14.161 1.143 1.00 73.88 214 ILE A C 1
ATOM 1602 O O . ILE A 1 214 ? 7.528 -15.302 0.732 1.00 73.88 214 ILE A O 1
ATOM 1606 N N . ILE A 1 215 ? 6.863 -13.952 2.376 1.00 69.06 215 ILE A N 1
ATOM 1607 C CA . ILE A 1 215 ? 6.537 -15.064 3.267 1.00 69.06 215 ILE A CA 1
ATOM 1608 C C . ILE A 1 215 ? 5.176 -15.617 2.855 1.00 69.06 215 ILE A C 1
ATOM 1610 O O . ILE A 1 215 ? 4.194 -14.881 2.869 1.00 69.06 215 ILE A O 1
ATOM 1614 N N . PRO A 1 216 ? 5.068 -16.905 2.495 1.00 59.00 216 PRO A N 1
ATOM 1615 C CA . PRO A 1 216 ? 3.880 -17.437 1.829 1.00 59.00 216 PRO A CA 1
ATOM 1616 C C . PRO A 1 216 ? 2.614 -17.441 2.698 1.00 59.00 216 PRO A C 1
ATOM 1618 O O . PRO A 1 216 ? 1.543 -17.762 2.192 1.00 59.00 216 PRO A O 1
ATOM 1621 N N . ALA A 1 217 ? 2.711 -17.109 3.988 1.00 62.56 217 ALA A N 1
ATOM 1622 C CA . ALA A 1 217 ? 1.646 -17.359 4.939 1.00 62.56 217 ALA A CA 1
ATOM 1623 C C . ALA A 1 217 ? 1.675 -16.391 6.143 1.00 62.56 217 ALA A C 1
ATOM 1625 O O . ALA A 1 217 ? 2.423 -16.598 7.102 1.00 62.56 217 ALA A O 1
ATOM 1626 N N . ILE A 1 218 ? 0.811 -15.371 6.118 1.00 62.25 218 ILE A N 1
ATOM 1627 C CA . ILE A 1 218 ? 0.441 -14.538 7.274 1.00 62.25 218 ILE A CA 1
ATOM 1628 C C . ILE A 1 218 ? -0.991 -14.916 7.691 1.00 62.25 218 ILE A C 1
ATOM 1630 O O . ILE A 1 218 ? -1.840 -15.231 6.857 1.00 62.25 218 ILE A O 1
ATOM 1634 N N . LYS A 1 219 ? -1.254 -14.934 8.994 1.00 64.62 219 LYS A N 1
ATOM 1635 C CA . LYS A 1 219 ? -2.577 -15.046 9.614 1.00 64.62 219 LYS A CA 1
ATOM 1636 C C . LYS A 1 219 ? -2.977 -13.694 10.198 1.00 64.62 219 LYS A C 1
ATOM 1638 O O . LYS A 1 219 ? -2.136 -12.946 10.696 1.00 64.62 219 LYS A O 1
ATOM 1643 N N . PHE A 1 220 ? -4.276 -13.440 10.171 1.00 63.75 220 PHE A N 1
ATOM 1644 C CA . PHE A 1 220 ? -4.915 -12.325 10.857 1.00 63.75 220 PHE A CA 1
ATOM 1645 C C . PHE A 1 220 ? -5.749 -12.884 12.005 1.00 63.75 220 PHE A C 1
ATOM 1647 O O . PHE A 1 220 ? -6.372 -13.934 11.851 1.00 63.75 220 PHE A O 1
ATOM 1654 N N . GLY A 1 221 ? -5.789 -12.182 13.130 1.00 57.88 221 GLY A N 1
ATOM 1655 C CA . GLY A 1 221 ? -6.682 -12.504 14.234 1.00 57.88 221 GLY A CA 1
ATOM 1656 C C . GLY A 1 221 ? -7.225 -11.236 14.872 1.00 57.88 221 GLY A C 1
ATOM 1657 O O . GLY A 1 221 ? -6.451 -10.387 15.298 1.00 57.88 221 GLY A O 1
ATOM 1658 N N . VAL A 1 222 ? -8.548 -11.104 14.958 1.00 58.25 222 VAL A N 1
ATOM 1659 C CA . VAL A 1 222 ? -9.175 -10.071 15.793 1.00 58.25 222 VAL A CA 1
ATOM 1660 C C . VAL A 1 222 ? -9.203 -10.577 17.228 1.00 58.25 222 VAL A C 1
ATOM 1662 O O . VAL A 1 222 ? -9.757 -11.641 17.507 1.00 58.25 222 VAL A O 1
ATOM 1665 N N . ALA A 1 223 ? -8.632 -9.809 18.149 1.00 63.88 223 ALA A N 1
ATOM 1666 C CA . ALA A 1 223 ? -8.757 -10.092 19.566 1.00 63.88 223 ALA A CA 1
ATOM 1667 C C . ALA A 1 223 ? -10.088 -9.560 20.099 1.00 63.88 223 ALA A C 1
ATOM 1669 O O . ALA A 1 223 ? -10.389 -8.367 19.990 1.00 63.88 223 ALA A O 1
ATOM 1670 N N . ILE A 1 224 ? -10.871 -10.442 20.724 1.00 57.59 224 ILE A N 1
ATOM 1671 C CA . ILE A 1 224 ? -12.192 -10.107 21.259 1.00 57.59 224 ILE A CA 1
ATOM 1672 C C . ILE A 1 224 ? -12.184 -10.233 22.784 1.00 57.59 224 ILE A C 1
ATOM 1674 O O . ILE A 1 224 ? -11.968 -11.303 23.359 1.00 57.59 224 ILE A O 1
ATOM 1678 N N . GLY A 1 225 ? -12.472 -9.123 23.450 1.00 56.41 225 GLY A N 1
ATOM 1679 C CA . GLY A 1 225 ? -12.697 -9.034 24.885 1.00 56.41 225 GLY A CA 1
ATOM 1680 C C . GLY A 1 225 ? -14.175 -9.058 25.259 1.00 56.41 225 GLY A C 1
ATOM 1681 O O . GLY A 1 225 ? -15.077 -9.048 24.417 1.00 56.41 225 GLY A O 1
ATOM 1682 N N . LYS A 1 226 ? -14.431 -9.057 26.568 1.00 56.00 226 LYS A N 1
ATOM 1683 C CA . LYS A 1 226 ? -15.763 -8.818 27.138 1.00 56.00 226 LYS A CA 1
ATOM 1684 C C . LYS A 1 226 ? -15.813 -7.436 27.775 1.00 56.00 226 LYS A C 1
ATOM 1686 O O . LYS A 1 226 ? -14.937 -7.101 28.565 1.00 56.00 226 LYS A O 1
ATOM 1691 N N . ALA A 1 227 ? -16.881 -6.693 27.511 1.00 54.62 227 ALA A N 1
ATOM 1692 C CA . ALA A 1 227 ? -17.195 -5.450 28.211 1.00 54.62 227 ALA A CA 1
ATOM 1693 C C . ALA A 1 227 ? -18.621 -5.505 28.775 1.00 54.62 227 ALA A C 1
ATOM 1695 O O . ALA A 1 227 ? -19.495 -6.173 28.217 1.00 54.62 227 ALA A O 1
ATOM 1696 N N . VAL A 1 228 ? -18.849 -4.860 29.921 1.00 52.06 228 VAL A N 1
ATOM 1697 C CA . VAL A 1 228 ? -20.147 -4.857 30.612 1.00 52.06 228 VAL A CA 1
ATOM 1698 C C . VAL A 1 228 ? -20.804 -3.499 30.412 1.00 52.06 228 VAL A C 1
ATOM 1700 O O . VAL A 1 228 ? -20.353 -2.503 30.956 1.00 52.06 228 VAL A O 1
ATOM 1703 N N . TYR A 1 229 ? -21.900 -3.458 29.662 1.00 54.44 229 TYR A N 1
ATOM 1704 C CA . TYR A 1 229 ? -22.625 -2.219 29.382 1.00 54.44 229 TYR A CA 1
ATOM 1705 C C . TYR A 1 229 ? -23.837 -2.097 30.309 1.00 54.44 229 TYR A C 1
ATOM 1707 O O . TYR A 1 229 ? -24.547 -3.079 30.554 1.00 54.44 229 TYR A O 1
ATOM 1715 N N . GLY A 1 230 ? -24.081 -0.899 30.850 1.00 47.31 230 GLY A N 1
ATOM 1716 C CA . GLY A 1 230 ? -25.338 -0.584 31.544 1.00 47.31 230 GLY A CA 1
ATOM 1717 C C . GLY A 1 230 ? -25.671 -1.462 32.763 1.00 47.31 230 GLY A C 1
ATOM 1718 O O . GLY A 1 230 ? -26.842 -1.668 33.076 1.00 47.31 230 GLY A O 1
ATOM 1719 N N . GLY A 1 231 ? -24.665 -2.014 33.448 1.00 46.34 231 GLY A N 1
ATOM 1720 C CA . GLY A 1 231 ? -24.830 -2.698 34.737 1.00 46.34 231 GLY A CA 1
ATOM 1721 C C . GLY A 1 231 ? -25.487 -4.087 34.716 1.00 46.34 231 GLY A C 1
ATOM 1722 O O . GLY A 1 231 ? -25.713 -4.636 35.793 1.00 46.34 231 GLY A O 1
ATOM 1723 N N . SER A 1 232 ? -25.790 -4.690 33.556 1.00 43.50 232 SER A N 1
ATOM 1724 C CA . SER A 1 232 ? -26.348 -6.063 33.533 1.00 43.50 232 SER A CA 1
ATOM 1725 C C . SER A 1 232 ? -26.114 -6.906 32.269 1.00 43.50 232 SER A C 1
ATOM 1727 O O . SER A 1 232 ? -26.322 -8.118 32.334 1.00 43.50 232 SER A O 1
ATOM 1729 N N . SER A 1 233 ? -25.632 -6.346 31.153 1.00 48.75 233 SER A N 1
ATOM 1730 C CA . SER A 1 233 ? -25.348 -7.115 29.928 1.00 48.75 233 SER A CA 1
ATOM 1731 C C . SER A 1 233 ? -23.866 -7.078 29.553 1.00 48.75 233 SER A C 1
ATOM 1733 O O . SER A 1 233 ? -23.312 -6.009 29.306 1.00 48.75 233 SER A O 1
ATOM 1735 N N . SER A 1 234 ? -23.224 -8.249 29.474 1.00 58.38 234 SER A N 1
ATOM 1736 C CA . SER A 1 234 ? -21.895 -8.396 28.870 1.00 58.38 234 SER A CA 1
ATOM 1737 C C . SER A 1 234 ? -22.016 -8.480 27.346 1.00 58.38 234 SER A C 1
ATOM 1739 O O . SER A 1 234 ? -22.682 -9.393 26.851 1.00 58.38 234 SER A O 1
ATOM 1741 N N . GLY A 1 235 ? -21.366 -7.576 26.616 1.00 63.31 235 GLY A N 1
ATOM 1742 C CA . GLY A 1 235 ? -21.200 -7.651 25.164 1.00 63.31 235 GLY A CA 1
ATOM 1743 C C . GLY A 1 235 ? -19.781 -8.074 24.770 1.00 63.31 235 GLY A C 1
ATOM 1744 O O . GLY A 1 235 ? -18.860 -8.055 25.593 1.00 63.31 235 GLY A O 1
ATOM 1745 N N . LYS A 1 236 ? -19.615 -8.484 23.508 1.00 72.50 236 LYS A N 1
ATOM 1746 C CA . LYS A 1 236 ? -18.293 -8.670 22.893 1.00 72.50 236 LYS A CA 1
ATOM 1747 C C . LYS A 1 236 ? -17.727 -7.295 22.540 1.00 72.50 236 LYS A C 1
ATOM 1749 O O . LYS A 1 236 ? -18.462 -6.450 22.046 1.00 72.50 236 LYS A O 1
ATOM 1754 N N . LEU A 1 237 ? -16.445 -7.080 22.793 1.00 79.31 237 LEU A N 1
ATOM 1755 C CA . LEU A 1 237 ? -15.735 -5.855 22.442 1.00 79.31 237 LEU A CA 1
ATOM 1756 C C . LEU A 1 237 ? -14.512 -6.246 21.627 1.00 79.31 237 LEU A C 1
ATOM 1758 O O . LEU A 1 237 ? -13.705 -7.041 22.105 1.00 79.31 237 LEU A O 1
ATOM 1762 N N . ALA A 1 238 ? -14.370 -5.709 20.420 1.00 81.94 238 ALA A N 1
ATOM 1763 C CA . ALA A 1 238 ? -13.130 -5.876 19.689 1.00 81.94 238 ALA A CA 1
ATOM 1764 C C . ALA A 1 238 ? -12.055 -5.026 20.385 1.00 81.94 238 ALA A C 1
ATOM 1766 O O . ALA A 1 238 ? -12.292 -3.862 20.702 1.00 81.94 238 ALA A O 1
ATOM 1767 N N . LEU A 1 239 ? -10.914 -5.631 20.715 1.00 81.31 239 LEU A N 1
ATOM 1768 C CA . LEU A 1 239 ? -9.846 -4.974 21.479 1.00 81.31 239 LEU A CA 1
ATOM 1769 C C . LEU A 1 239 ? -8.670 -4.551 20.605 1.00 81.31 239 LEU A C 1
ATOM 1771 O O . LEU A 1 239 ? -7.873 -3.727 21.033 1.00 81.31 239 LEU A O 1
ATOM 1775 N N . GLY A 1 240 ? -8.534 -5.138 19.422 1.00 82.19 240 GLY A N 1
ATOM 1776 C CA . GLY A 1 240 ? -7.432 -4.887 18.507 1.00 82.19 240 GLY A CA 1
ATOM 1777 C C . GLY A 1 240 ? -7.276 -6.031 17.516 1.00 82.19 240 GLY A C 1
ATOM 1778 O O . GLY A 1 240 ? -7.958 -7.056 17.610 1.00 82.19 240 GLY A O 1
ATOM 1779 N N . ILE A 1 241 ? -6.364 -5.855 16.566 1.00 79.75 241 ILE A N 1
ATOM 1780 C CA . ILE A 1 241 ? -6.026 -6.871 15.574 1.00 79.75 241 ILE A CA 1
ATOM 1781 C C . ILE A 1 241 ? -4.563 -7.289 15.690 1.00 79.75 241 ILE A C 1
ATOM 1783 O O . ILE A 1 241 ? -3.679 -6.468 15.925 1.00 79.75 241 ILE A O 1
ATOM 1787 N N . VAL A 1 242 ? -4.318 -8.583 15.513 1.00 78.56 242 VAL A N 1
ATOM 1788 C CA . VAL A 1 242 ? -3.005 -9.217 15.566 1.00 78.56 242 VAL A CA 1
ATOM 1789 C C . VAL A 1 242 ? -2.683 -9.795 14.198 1.00 78.56 242 VAL A C 1
ATOM 1791 O O . VAL A 1 242 ? -3.423 -10.631 13.668 1.00 78.56 242 VAL A O 1
ATOM 1794 N N . LEU A 1 243 ? -1.556 -9.375 13.631 1.00 75.88 243 LEU A N 1
ATOM 1795 C CA . LEU A 1 243 ? -0.917 -10.090 12.534 1.00 75.88 243 LEU A CA 1
ATOM 1796 C C . LEU A 1 243 ? 0.062 -11.117 13.117 1.00 75.88 243 LEU A C 1
ATOM 1798 O O . LEU A 1 243 ? 0.801 -10.841 14.063 1.00 75.88 243 LEU A O 1
ATOM 1802 N N . ALA A 1 244 ? 0.075 -12.314 12.538 1.00 73.12 244 ALA A N 1
ATOM 1803 C CA . ALA A 1 244 ? 0.974 -13.389 12.942 1.00 73.12 244 ALA A CA 1
ATOM 1804 C C . ALA A 1 244 ? 1.482 -14.164 11.724 1.00 73.12 244 ALA A C 1
ATOM 1806 O O . ALA A 1 244 ? 0.788 -14.307 10.719 1.00 73.12 244 ALA A O 1
ATOM 1807 N N . ILE A 1 245 ? 2.693 -14.706 11.801 1.00 72.56 245 ILE A N 1
ATOM 1808 C CA . ILE A 1 245 ? 3.221 -15.608 10.768 1.00 72.56 245 ILE A CA 1
ATOM 1809 C C . ILE A 1 245 ? 2.580 -16.991 10.966 1.00 72.56 245 ILE A C 1
ATOM 1811 O O . ILE A 1 245 ? 2.449 -17.447 12.101 1.00 72.56 245 ILE A O 1
ATOM 1815 N N . LYS A 1 246 ? 2.148 -17.675 9.892 1.00 69.88 246 LYS A N 1
ATOM 1816 C CA . LYS A 1 246 ? 1.590 -19.036 10.037 1.00 69.88 246 LYS A CA 1
ATOM 1817 C C . LYS A 1 246 ? 2.679 -20.012 10.503 1.00 69.88 246 LYS A C 1
ATOM 1819 O O . LYS A 1 246 ? 3.799 -19.975 10.003 1.00 69.88 246 LYS A O 1
ATOM 1824 N N . ASP A 1 247 ? 2.302 -20.962 11.361 1.00 63.34 247 ASP A N 1
ATOM 1825 C CA . ASP A 1 247 ? 3.198 -21.994 11.918 1.00 63.34 247 ASP A CA 1
ATOM 1826 C C . ASP A 1 247 ? 3.915 -22.863 10.866 1.00 63.34 247 ASP A C 1
ATOM 1828 O O . ASP A 1 247 ? 4.894 -23.539 11.171 1.00 63.34 247 ASP A O 1
ATOM 1832 N N . GLU A 1 248 ? 3.413 -22.873 9.630 1.00 62.34 248 GLU A N 1
ATOM 1833 C CA . GLU A 1 248 ? 3.908 -23.679 8.508 1.00 62.34 248 GLU A CA 1
ATOM 1834 C C . GLU A 1 248 ? 5.167 -23.094 7.841 1.00 62.34 248 GLU A C 1
ATOM 1836 O O . GLU A 1 248 ? 5.759 -23.732 6.967 1.00 62.34 248 GLU A O 1
ATOM 1841 N N . VAL A 1 249 ? 5.599 -21.891 8.234 1.00 63.72 249 VAL A N 1
ATOM 1842 C CA . VAL A 1 249 ? 6.804 -21.257 7.688 1.00 63.72 249 VAL A CA 1
ATOM 1843 C C . VAL A 1 249 ? 8.066 -21.875 8.310 1.00 63.72 249 VAL A C 1
ATOM 1845 O O . VAL A 1 249 ? 8.161 -22.084 9.519 1.00 63.72 249 VAL A O 1
ATOM 1848 N N . VAL A 1 250 ? 9.061 -22.185 7.470 1.00 63.78 250 VAL A N 1
ATOM 1849 C CA . VAL A 1 250 ? 10.323 -22.818 7.891 1.00 63.78 250 VAL A CA 1
ATOM 1850 C C . VAL A 1 250 ? 11.075 -21.918 8.881 1.00 63.78 250 VAL A C 1
ATOM 1852 O O . VAL A 1 250 ? 11.493 -20.813 8.540 1.00 63.78 250 VAL A O 1
ATOM 1855 N N . ARG A 1 251 ? 11.279 -22.423 10.102 1.00 62.16 251 ARG A N 1
ATOM 1856 C CA . ARG A 1 251 ? 12.034 -21.758 11.179 1.00 62.16 251 ARG A CA 1
ATOM 1857 C C . ARG A 1 251 ? 13.544 -21.750 10.899 1.00 62.16 251 ARG A C 1
ATOM 1859 O O . ARG A 1 251 ? 14.047 -22.617 10.186 1.00 62.16 251 ARG A O 1
ATOM 1866 N N . GLY A 1 252 ? 14.270 -20.798 11.490 1.00 57.38 252 GLY A N 1
ATOM 1867 C CA . GLY A 1 252 ? 15.723 -20.630 11.316 1.00 57.38 252 GLY A CA 1
ATOM 1868 C C . GLY A 1 252 ? 16.141 -19.372 10.546 1.00 57.38 252 GLY A C 1
ATOM 1869 O O . GLY A 1 252 ? 17.331 -19.160 10.311 1.00 57.38 252 GLY A O 1
ATOM 1870 N N . VAL A 1 253 ? 15.182 -18.520 10.171 1.00 72.19 253 VAL A N 1
ATOM 1871 C CA . VAL A 1 253 ? 15.439 -17.145 9.727 1.00 72.19 253 VAL A CA 1
ATOM 1872 C C . VAL A 1 253 ? 15.230 -16.224 10.923 1.00 72.19 253 VAL A C 1
ATOM 1874 O O . VAL A 1 253 ? 14.113 -16.119 11.421 1.00 72.19 253 VAL A O 1
ATOM 1877 N N . LYS A 1 254 ? 16.285 -15.521 11.352 1.00 80.31 254 LYS A N 1
ATOM 1878 C CA . LYS A 1 254 ? 16.251 -14.637 12.531 1.00 80.31 254 LYS A CA 1
ATOM 1879 C C . LYS A 1 254 ? 15.077 -13.651 12.511 1.00 80.31 254 LYS A C 1
ATOM 1881 O O . LYS A 1 254 ? 14.434 -13.444 13.527 1.00 80.31 254 LYS A O 1
ATOM 1886 N N . TRP A 1 255 ? 14.768 -13.081 11.346 1.00 80.56 255 TRP A N 1
ATOM 1887 C CA . TRP A 1 255 ? 13.645 -12.153 11.226 1.00 80.56 255 TRP A CA 1
ATOM 1888 C C . TRP A 1 255 ? 12.297 -12.805 11.578 1.00 80.56 255 TRP A C 1
ATOM 1890 O O . TRP A 1 255 ? 11.478 -12.165 12.224 1.00 80.56 255 TRP A O 1
ATOM 1900 N N . ILE A 1 256 ? 12.066 -14.070 11.202 1.00 77.75 256 ILE A N 1
ATOM 1901 C CA . ILE A 1 256 ? 10.821 -14.786 11.534 1.00 77.75 256 ILE A CA 1
ATOM 1902 C C . ILE A 1 256 ? 10.712 -14.962 13.051 1.00 77.75 256 ILE A C 1
ATOM 1904 O O . ILE A 1 256 ? 9.651 -14.729 13.616 1.00 77.75 256 ILE A O 1
ATOM 1908 N N . GLU A 1 257 ? 11.816 -15.316 13.709 1.00 81.38 257 GLU A N 1
ATOM 1909 C CA . GLU A 1 257 ? 11.877 -15.485 15.166 1.00 81.38 257 GLU A CA 1
ATOM 1910 C C . GLU A 1 257 ? 11.617 -14.159 15.900 1.00 81.38 257 GLU A C 1
ATOM 1912 O O . GLU A 1 257 ? 10.776 -14.112 16.799 1.00 81.38 257 GLU A O 1
ATOM 1917 N N . ASP A 1 258 ? 12.262 -13.070 15.462 1.00 83.44 258 ASP A N 1
ATOM 1918 C CA . ASP A 1 258 ? 12.045 -11.720 16.003 1.00 83.44 258 ASP A CA 1
ATOM 1919 C C . ASP A 1 258 ? 10.568 -11.290 15.839 1.00 83.44 258 ASP A C 1
ATOM 1921 O O . ASP A 1 258 ? 9.989 -10.643 16.713 1.00 83.44 258 ASP A O 1
ATOM 1925 N N . MET A 1 259 ? 9.932 -11.659 14.723 1.00 80.62 259 MET A N 1
ATOM 1926 C CA . MET A 1 259 ? 8.526 -11.351 14.448 1.00 80.62 259 MET A CA 1
ATOM 1927 C C . MET A 1 259 ? 7.540 -12.208 15.248 1.00 80.62 259 MET A C 1
ATOM 1929 O O . MET A 1 259 ? 6.514 -11.690 15.689 1.00 80.62 259 MET A O 1
ATOM 1933 N N . GLU A 1 260 ? 7.833 -13.489 15.481 1.00 80.62 260 GLU A N 1
ATOM 1934 C CA . GLU A 1 260 ? 7.047 -14.328 16.395 1.00 80.62 260 GLU A CA 1
ATOM 1935 C C . GLU A 1 260 ? 7.077 -13.764 17.827 1.00 80.62 260 GLU A C 1
ATOM 1937 O O . GLU A 1 260 ? 6.066 -13.798 18.531 1.00 80.62 260 GLU A O 1
ATOM 1942 N N . GLU A 1 261 ? 8.216 -13.220 18.270 1.00 82.19 261 GLU A N 1
ATOM 1943 C CA . GLU A 1 261 ? 8.327 -12.555 19.574 1.00 82.19 261 GLU A CA 1
ATOM 1944 C C . GLU A 1 261 ? 7.511 -11.258 19.627 1.00 82.19 261 GLU A C 1
ATOM 1946 O O . GLU A 1 261 ? 6.754 -11.046 20.578 1.00 82.19 261 GLU A O 1
ATOM 1951 N N . LYS A 1 262 ? 7.578 -10.425 18.582 1.00 82.12 262 LYS A N 1
ATOM 1952 C CA . LYS A 1 262 ? 6.750 -9.213 18.490 1.00 82.12 262 LYS A CA 1
ATOM 1953 C C . LYS A 1 262 ? 5.254 -9.517 18.431 1.00 82.12 262 LYS A C 1
ATOM 1955 O O . LYS A 1 262 ? 4.479 -8.814 19.070 1.00 82.12 262 LYS A O 1
ATOM 1960 N N . SER A 1 263 ? 4.844 -10.581 17.742 1.00 77.75 263 SER A N 1
ATOM 1961 C CA . SER A 1 263 ? 3.442 -11.016 17.712 1.00 77.75 263 SER A CA 1
ATOM 1962 C C . SER A 1 263 ? 2.943 -11.424 19.107 1.00 77.75 263 SER A C 1
ATOM 1964 O O . SER A 1 263 ? 1.856 -11.023 19.503 1.00 77.75 263 SER A O 1
ATOM 1966 N N . LYS A 1 264 ? 3.770 -12.081 19.935 1.00 80.75 264 LYS A N 1
ATOM 1967 C CA . LYS A 1 264 ? 3.424 -12.336 21.352 1.00 80.75 264 LYS A CA 1
ATOM 1968 C C . LYS A 1 264 ? 3.296 -11.052 22.175 1.00 80.75 264 LYS A C 1
ATOM 1970 O O . LYS A 1 264 ? 2.502 -11.003 23.110 1.00 80.75 264 LYS A O 1
ATOM 1975 N N . GLN A 1 265 ? 4.073 -10.014 21.857 1.00 82.56 265 GLN A N 1
ATOM 1976 C CA . GLN A 1 265 ? 3.934 -8.711 22.513 1.00 82.56 265 GLN A CA 1
ATOM 1977 C C . GLN A 1 265 ? 2.587 -8.047 22.181 1.00 82.56 265 GLN A C 1
ATOM 1979 O O . GLN A 1 265 ? 2.040 -7.362 23.045 1.00 82.56 265 GLN A O 1
ATOM 1984 N N . LEU A 1 266 ? 2.022 -8.297 20.991 1.00 82.81 266 LEU A N 1
ATOM 1985 C CA . LEU A 1 266 ? 0.675 -7.838 20.636 1.00 82.81 266 LEU A CA 1
ATOM 1986 C C . LEU A 1 266 ? -0.383 -8.428 21.573 1.00 82.81 266 LEU A C 1
ATOM 1988 O O . LEU A 1 266 ? -1.198 -7.677 22.103 1.00 82.81 266 LEU A O 1
ATOM 1992 N N . ASP A 1 267 ? -0.325 -9.736 21.847 1.00 80.06 267 ASP A N 1
ATOM 1993 C CA . ASP A 1 267 ? -1.245 -10.392 22.789 1.00 80.06 267 ASP A CA 1
ATOM 1994 C C . ASP A 1 267 ? -1.157 -9.763 24.190 1.00 80.06 267 ASP A C 1
ATOM 1996 O O . ASP A 1 267 ? -2.174 -9.490 24.825 1.00 80.06 267 ASP A O 1
ATOM 2000 N N . VAL A 1 268 ? 0.064 -9.466 24.652 1.00 85.00 268 VAL A N 1
ATOM 2001 C CA . VAL A 1 268 ? 0.306 -8.809 25.947 1.00 85.00 268 VAL A CA 1
ATOM 2002 C C . VAL A 1 268 ? -0.265 -7.390 25.982 1.00 85.00 268 VAL A C 1
ATOM 2004 O O . VAL A 1 268 ? -0.780 -6.955 27.013 1.00 85.00 268 VAL A O 1
ATOM 2007 N N . ASP A 1 269 ? -0.151 -6.634 24.892 1.00 87.56 269 ASP A N 1
ATOM 2008 C CA . ASP A 1 269 ? -0.685 -5.274 24.826 1.00 87.56 269 ASP A CA 1
ATOM 2009 C C . ASP A 1 269 ? -2.219 -5.282 24.768 1.00 87.56 269 ASP A C 1
ATOM 2011 O O . ASP A 1 269 ? -2.859 -4.488 25.459 1.00 87.56 269 ASP A O 1
ATOM 2015 N N . ILE A 1 270 ? -2.812 -6.246 24.066 1.00 84.31 270 ILE A N 1
ATOM 2016 C CA . ILE A 1 270 ? -4.260 -6.491 24.044 1.00 84.31 270 ILE A CA 1
ATOM 2017 C C . ILE A 1 270 ? -4.784 -6.886 25.430 1.00 84.31 270 ILE A C 1
ATOM 2019 O O . ILE A 1 270 ? -5.804 -6.353 25.871 1.00 84.31 270 ILE A O 1
ATOM 2023 N N . ASP A 1 271 ? -4.068 -7.748 26.157 1.00 83.81 271 ASP A N 1
ATOM 2024 C CA . ASP A 1 271 ? -4.394 -8.110 27.542 1.00 83.81 271 ASP A CA 1
ATOM 2025 C C . ASP A 1 271 ? -4.422 -6.882 28.463 1.00 83.81 271 ASP A C 1
ATOM 2027 O O . ASP A 1 271 ? -5.311 -6.741 29.309 1.00 83.81 271 ASP A O 1
ATOM 2031 N N . LYS A 1 272 ? -3.478 -5.948 28.288 1.00 88.00 272 LYS A N 1
ATOM 2032 C CA . LYS A 1 272 ? -3.474 -4.688 29.049 1.00 88.00 272 LYS A CA 1
ATOM 2033 C C . LYS A 1 272 ? -4.689 -3.830 28.714 1.00 88.00 272 LYS A C 1
ATOM 2035 O O . LYS A 1 272 ? -5.288 -3.275 29.633 1.00 88.00 272 LYS A O 1
ATOM 2040 N N . ILE A 1 273 ? -5.077 -3.733 27.439 1.00 87.44 273 ILE A N 1
ATOM 2041 C CA . ILE A 1 273 ? -6.295 -3.010 27.035 1.00 87.44 273 ILE A CA 1
ATOM 2042 C C . ILE A 1 273 ? -7.523 -3.650 27.691 1.00 87.44 273 ILE A C 1
ATOM 2044 O O . ILE A 1 273 ? -8.337 -2.937 28.280 1.00 87.44 273 ILE A O 1
ATOM 2048 N N . ALA A 1 274 ? -7.628 -4.983 27.669 1.00 84.75 274 ALA A N 1
ATOM 2049 C CA . ALA A 1 274 ? -8.712 -5.709 28.328 1.00 84.75 274 ALA A CA 1
ATOM 2050 C C . ALA A 1 274 ? -8.789 -5.388 29.832 1.00 84.75 274 ALA A C 1
ATOM 2052 O O . ALA A 1 274 ? -9.874 -5.109 30.349 1.00 84.75 274 ALA A O 1
ATOM 2053 N N . GLY A 1 275 ? -7.643 -5.375 30.522 1.00 83.88 275 GLY A N 1
ATOM 2054 C CA . GLY A 1 275 ? -7.547 -5.002 31.935 1.00 83.88 275 GLY A CA 1
ATOM 2055 C C . GLY A 1 275 ? -7.989 -3.559 32.194 1.00 83.88 275 GLY A C 1
ATOM 2056 O O . GLY A 1 275 ? -8.851 -3.320 33.038 1.00 83.88 275 GLY A O 1
ATOM 2057 N N . LEU A 1 276 ? -7.477 -2.602 31.414 1.00 87.50 276 LEU A N 1
ATOM 2058 C CA . LEU A 1 276 ? -7.812 -1.177 31.536 1.00 87.50 276 LEU A CA 1
ATOM 2059 C C . LEU A 1 276 ? -9.311 -0.899 31.333 1.00 87.50 276 LEU A C 1
ATOM 2061 O O . LEU A 1 276 ? -9.891 -0.096 32.067 1.00 87.50 276 LEU A O 1
ATOM 2065 N N . VAL A 1 277 ? -9.948 -1.579 30.374 1.00 84.88 277 VAL A N 1
ATOM 2066 C CA . VAL A 1 277 ? -11.401 -1.497 30.142 1.00 84.88 277 VAL A CA 1
ATOM 2067 C C . VAL A 1 277 ? -12.185 -2.189 31.265 1.00 84.88 277 VAL A C 1
ATOM 2069 O O . VAL A 1 277 ? -13.228 -1.689 31.692 1.00 84.88 277 VAL A O 1
ATOM 2072 N N . GLY A 1 278 ? -11.708 -3.344 31.738 1.00 79.31 278 GLY A N 1
ATOM 2073 C CA . GLY A 1 278 ? -12.386 -4.178 32.734 1.00 79.31 278 GLY A CA 1
ATOM 2074 C C . GLY A 1 278 ? -12.361 -3.623 34.161 1.00 79.31 278 GLY A C 1
ATOM 2075 O O . GLY A 1 278 ? -13.266 -3.910 34.941 1.00 79.31 278 GLY A O 1
ATOM 2076 N N . GLU A 1 279 ? -11.367 -2.804 34.509 1.00 82.62 279 GLU A N 1
ATOM 2077 C CA . GLU A 1 279 ? -11.275 -2.141 35.818 1.00 82.62 279 GLU A CA 1
ATOM 2078 C C . GLU A 1 279 ? -12.267 -0.977 36.002 1.00 82.62 279 GLU A C 1
ATOM 2080 O O . GLU A 1 279 ? -12.342 -0.393 37.087 1.00 82.62 279 GLU A O 1
ATOM 2085 N N . ARG A 1 280 ? -12.986 -0.573 34.951 1.00 81.12 280 ARG A N 1
ATOM 2086 C CA . ARG A 1 280 ? -13.945 0.539 34.989 1.00 81.12 280 ARG A CA 1
ATOM 2087 C C . ARG A 1 280 ? -15.375 0.012 34.987 1.00 81.12 280 ARG A C 1
ATOM 2089 O O . ARG A 1 280 ? -15.646 -1.082 34.503 1.00 81.12 280 ARG A O 1
ATOM 2096 N N . ILE A 1 281 ? -16.297 0.804 35.536 1.00 74.81 281 ILE A N 1
ATOM 2097 C CA . ILE A 1 281 ? -17.723 0.465 35.615 1.00 74.81 281 ILE A CA 1
ATOM 2098 C C . ILE A 1 281 ? -18.599 1.673 35.273 1.00 74.81 281 ILE A C 1
ATOM 2100 O O . ILE A 1 281 ? -18.244 2.819 35.551 1.00 74.81 281 ILE A O 1
ATOM 2104 N N . GLY A 1 282 ? -19.777 1.414 34.704 1.00 76.00 282 GLY A N 1
ATOM 2105 C CA . GLY A 1 282 ? -20.765 2.454 34.406 1.00 76.00 282 GLY A CA 1
ATOM 2106 C C . GLY A 1 282 ? -20.245 3.495 33.408 1.00 76.00 282 GLY A C 1
ATOM 2107 O O . GLY A 1 282 ? -19.598 3.147 32.429 1.00 76.00 282 GLY A O 1
ATOM 2108 N N . ALA A 1 283 ? -20.506 4.780 33.666 1.00 76.19 283 ALA A N 1
ATOM 2109 C CA . ALA A 1 283 ? -20.194 5.865 32.730 1.00 76.19 283 ALA A CA 1
ATOM 2110 C C . ALA A 1 283 ? -18.695 6.002 32.395 1.00 76.19 283 ALA A C 1
ATOM 2112 O O . ALA A 1 283 ? -18.354 6.428 31.296 1.00 76.19 283 ALA A O 1
ATOM 2113 N N . GLU A 1 284 ? -17.795 5.632 33.313 1.00 79.81 284 GLU A N 1
ATOM 2114 C CA . GLU A 1 284 ? -16.353 5.644 33.036 1.00 79.81 284 GLU A CA 1
ATOM 2115 C C . GLU A 1 284 ? -15.971 4.566 32.018 1.00 79.81 284 GLU A C 1
ATOM 2117 O O . GLU A 1 284 ? -15.173 4.821 31.121 1.00 79.81 284 GLU A O 1
ATOM 2122 N N . GLN A 1 285 ? -16.571 3.377 32.128 1.00 80.44 285 GLN A N 1
ATOM 2123 C CA . GLN A 1 285 ? -16.364 2.300 31.163 1.00 80.44 285 GLN A CA 1
ATOM 2124 C C . GLN A 1 285 ? -16.944 2.667 29.796 1.00 80.44 285 GLN A C 1
ATOM 2126 O O . GLN A 1 285 ? -16.278 2.438 28.790 1.00 80.44 285 GLN A O 1
ATOM 2131 N N . ASP A 1 286 ? -18.127 3.292 29.762 1.00 80.31 286 ASP A N 1
ATOM 2132 C CA . ASP A 1 286 ? -18.733 3.796 28.525 1.00 80.31 286 ASP A CA 1
ATOM 2133 C C . ASP A 1 286 ? -17.748 4.723 27.786 1.00 80.31 286 ASP A C 1
ATOM 2135 O O . ASP A 1 286 ? -17.448 4.487 26.619 1.00 80.31 286 ASP A O 1
ATOM 2139 N N . VAL A 1 287 ? -17.173 5.723 28.471 1.00 82.31 287 VAL A N 1
ATOM 2140 C CA . VAL A 1 287 ? -16.191 6.652 27.871 1.00 82.31 287 VAL A CA 1
ATOM 2141 C C . VAL A 1 287 ? -14.971 5.915 27.327 1.00 82.31 287 VAL A C 1
ATOM 2143 O O . VAL A 1 287 ? -14.588 6.137 26.180 1.00 82.31 287 VAL A O 1
ATOM 2146 N N . VAL A 1 288 ? -14.380 5.021 28.125 1.00 85.69 288 VAL A N 1
ATOM 2147 C CA . VAL A 1 288 ? -13.186 4.263 27.726 1.00 85.69 288 VAL A CA 1
ATOM 2148 C C . VAL A 1 288 ? -13.452 3.420 26.477 1.00 85.69 288 VAL A C 1
ATOM 2150 O O . VAL A 1 288 ? -12.617 3.380 25.573 1.00 85.69 288 VAL A O 1
ATOM 2153 N N . VAL A 1 289 ? -14.622 2.782 26.393 1.00 84.81 289 VAL A N 1
ATOM 2154 C CA . VAL A 1 289 ? -15.001 1.979 25.227 1.00 84.81 289 VAL A CA 1
ATOM 2155 C C . VAL A 1 289 ? -15.202 2.852 23.986 1.00 84.81 289 VAL A C 1
ATOM 2157 O O . VAL A 1 289 ? -14.716 2.478 22.920 1.00 84.81 289 VAL A O 1
ATOM 2160 N N . VAL A 1 290 ? -15.862 4.016 24.085 1.00 85.19 290 VAL A N 1
ATOM 2161 C CA . VAL A 1 290 ? -15.983 4.911 22.912 1.00 85.19 290 VAL A CA 1
ATOM 2162 C C . VAL A 1 290 ? -14.617 5.403 22.460 1.00 85.19 290 VAL A C 1
ATOM 2164 O O . VAL A 1 290 ? -14.364 5.445 21.260 1.00 85.19 290 VAL A O 1
ATOM 2167 N N . SER A 1 291 ? -13.721 5.747 23.389 1.00 86.81 291 SER A N 1
ATOM 2168 C CA . SER A 1 291 ? -12.359 6.155 23.036 1.00 86.81 291 SER A CA 1
ATOM 2169 C C . SER A 1 291 ? -11.608 5.051 22.293 1.00 86.81 291 SER A C 1
ATOM 2171 O O . SER A 1 291 ? -10.992 5.342 21.275 1.00 86.81 291 SER A O 1
ATOM 2173 N N . LEU A 1 292 ? -11.724 3.792 22.730 1.00 88.12 292 LEU A N 1
ATOM 2174 C CA . LEU A 1 292 ? -11.144 2.642 22.028 1.00 88.12 292 LEU A CA 1
ATOM 2175 C C . LEU A 1 292 ? -11.679 2.519 20.590 1.00 88.12 292 LEU A C 1
ATOM 2177 O O . LEU A 1 292 ? -10.894 2.446 19.647 1.00 88.12 292 LEU A O 1
ATOM 2181 N N . VAL A 1 293 ? -13.005 2.559 20.409 1.00 87.25 293 VAL A N 1
ATOM 2182 C CA . VAL A 1 293 ? -13.632 2.485 19.074 1.00 87.25 293 VAL A CA 1
ATOM 2183 C C . VAL A 1 293 ? -13.221 3.672 18.200 1.00 87.25 293 VAL A C 1
ATOM 2185 O O . VAL A 1 293 ? -12.911 3.497 17.024 1.00 87.25 293 VAL A O 1
ATOM 2188 N N . SER A 1 294 ? -13.159 4.875 18.773 1.00 87.56 294 SER A N 1
ATOM 2189 C CA . SER A 1 294 ? -12.680 6.067 18.073 1.00 87.56 294 SER A CA 1
ATOM 2190 C C . SER A 1 294 ? -11.221 5.925 17.632 1.00 87.56 294 SER A C 1
ATOM 2192 O O . SER A 1 294 ? -10.890 6.367 16.533 1.00 87.56 294 SER A O 1
ATOM 2194 N N . SER A 1 295 ? -10.358 5.303 18.444 1.00 88.69 295 SER A N 1
ATOM 2195 C CA . SER A 1 295 ? -8.966 5.026 18.070 1.00 88.69 295 SER A CA 1
ATOM 2196 C C . SER A 1 295 ? -8.870 4.011 16.927 1.00 88.69 295 SER A C 1
ATOM 2198 O O . SER A 1 295 ? -8.084 4.240 16.013 1.00 88.69 295 SER A O 1
ATOM 2200 N N . HIS A 1 296 ? -9.690 2.950 16.898 1.00 88.75 296 HIS A N 1
ATOM 2201 C CA . HIS A 1 296 ? -9.705 2.003 15.765 1.00 88.75 296 HIS A CA 1
ATOM 2202 C C . HIS A 1 296 ? -10.022 2.699 14.434 1.00 88.75 296 HIS A C 1
ATOM 2204 O O . HIS A 1 296 ? -9.411 2.417 13.408 1.00 88.75 296 HIS A O 1
ATOM 2210 N N . LEU A 1 297 ? -10.965 3.642 14.450 1.00 89.25 297 LEU A N 1
ATOM 2211 C CA . LEU A 1 297 ? -11.379 4.372 13.252 1.00 89.25 297 LEU A CA 1
ATOM 2212 C C . LEU A 1 297 ? -10.338 5.394 12.800 1.00 89.25 297 LEU A C 1
ATOM 2214 O O . LEU A 1 297 ? -10.129 5.571 11.599 1.00 89.25 297 LEU A O 1
ATOM 2218 N N . ALA A 1 298 ? -9.665 6.040 13.754 1.00 89.56 298 ALA A N 1
ATOM 2219 C CA . ALA A 1 298 ? -8.530 6.903 13.460 1.00 89.56 298 ALA A CA 1
ATOM 2220 C C . ALA A 1 298 ? -7.388 6.110 12.805 1.00 89.56 298 ALA A C 1
ATOM 2222 O O . ALA A 1 298 ? -6.888 6.531 11.765 1.00 89.56 298 ALA A O 1
ATOM 2223 N N . LEU A 1 299 ? -7.050 4.933 13.348 1.00 90.12 299 LEU A N 1
ATOM 2224 C CA . LEU A 1 299 ? -6.046 4.036 12.767 1.00 90.12 299 LEU A CA 1
ATOM 2225 C C . LEU A 1 299 ? -6.431 3.578 11.355 1.00 90.12 299 LEU A C 1
ATOM 2227 O O . LEU A 1 299 ? -5.608 3.671 10.447 1.00 90.12 299 LEU A O 1
ATOM 2231 N N . LEU A 1 300 ? -7.695 3.194 11.132 1.00 91.19 300 LEU A N 1
ATOM 2232 C CA . LEU A 1 300 ? -8.183 2.855 9.794 1.00 91.19 300 LEU A CA 1
ATOM 2233 C C . LEU A 1 300 ? -7.978 4.017 8.808 1.00 91.19 300 LEU A C 1
ATOM 2235 O O . LEU A 1 300 ? -7.455 3.799 7.713 1.00 91.19 300 LEU A O 1
ATOM 2239 N N . SER A 1 301 ? -8.356 5.249 9.176 1.00 91.75 301 SER A N 1
ATOM 2240 C CA . SER A 1 301 ? -8.153 6.412 8.294 1.00 91.75 301 SER A CA 1
ATOM 2241 C C . SER A 1 301 ? -6.665 6.682 8.027 1.00 91.75 301 SER A C 1
ATOM 2243 O O . SER A 1 301 ? -6.263 6.876 6.873 1.00 91.75 301 SER A O 1
ATOM 2245 N N . ASP A 1 302 ? -5.823 6.609 9.061 1.00 91.75 302 ASP A N 1
ATOM 2246 C CA . ASP A 1 302 ? -4.372 6.784 8.944 1.00 91.75 302 ASP A CA 1
ATOM 2247 C C . ASP A 1 302 ? -3.735 5.722 8.031 1.00 91.75 302 ASP A C 1
ATOM 2249 O O . ASP A 1 302 ? -2.847 6.037 7.226 1.00 91.75 302 ASP A O 1
ATOM 2253 N N . ASN A 1 303 ? -4.215 4.477 8.087 1.00 90.38 303 ASN A N 1
ATOM 2254 C CA . ASN A 1 303 ? -3.728 3.384 7.251 1.00 90.38 303 ASN A CA 1
ATOM 2255 C C . ASN A 1 303 ? -4.217 3.477 5.799 1.00 90.38 303 ASN A C 1
ATOM 2257 O O . ASN A 1 303 ? -3.425 3.229 4.883 1.00 90.38 303 ASN A O 1
ATOM 2261 N N . VAL A 1 304 ? -5.447 3.947 5.553 1.00 91.69 304 VAL A N 1
ATOM 2262 C CA . VAL A 1 304 ? -5.901 4.314 4.195 1.00 91.69 304 VAL A CA 1
ATOM 2263 C C . VAL A 1 304 ? -5.033 5.449 3.636 1.00 91.69 304 VAL A C 1
ATOM 2265 O O . VAL A 1 304 ? -4.549 5.368 2.504 1.00 91.69 304 VAL A O 1
ATOM 2268 N N . ALA A 1 305 ? -4.753 6.479 4.441 1.00 91.94 305 ALA A N 1
ATOM 2269 C CA . ALA A 1 305 ? -3.868 7.584 4.067 1.00 91.94 305 ALA A CA 1
ATOM 2270 C C . ALA A 1 305 ? -2.427 7.126 3.788 1.00 91.94 305 ALA A C 1
ATOM 2272 O O . ALA A 1 305 ? -1.724 7.709 2.958 1.00 91.94 305 ALA A O 1
ATOM 2273 N N . ALA A 1 306 ? -1.937 6.124 4.518 1.00 90.88 306 ALA A N 1
ATOM 2274 C CA . ALA A 1 306 ? -0.620 5.543 4.292 1.00 90.88 306 ALA A CA 1
ATOM 2275 C C . ALA A 1 306 ? -0.568 4.751 2.977 1.00 90.88 306 ALA A C 1
ATOM 2277 O O . ALA A 1 306 ? 0.388 4.921 2.221 1.00 90.88 306 ALA A O 1
ATOM 2278 N N . ALA A 1 307 ? -1.599 3.956 2.670 1.00 90.44 307 ALA A N 1
ATOM 2279 C CA . ALA A 1 307 ? -1.709 3.239 1.399 1.00 90.44 307 ALA A CA 1
ATOM 2280 C C . ALA A 1 307 ? -1.776 4.205 0.201 1.00 90.44 307 ALA A C 1
ATOM 2282 O O . ALA A 1 307 ? -1.058 4.021 -0.781 1.00 90.44 307 ALA A O 1
ATOM 2283 N N . GLU A 1 308 ? -2.569 5.277 0.306 1.00 92.50 308 GLU A N 1
ATOM 2284 C CA . GLU A 1 308 ? -2.646 6.337 -0.710 1.00 92.50 308 GLU A CA 1
ATOM 2285 C C . GLU A 1 308 ? -1.264 6.956 -0.990 1.00 92.50 308 GLU A C 1
ATOM 2287 O O . GLU A 1 308 ? -0.858 7.084 -2.147 1.00 92.50 308 GLU A O 1
ATOM 2292 N N . ARG A 1 309 ? -0.512 7.303 0.065 1.00 91.44 309 ARG A N 1
ATOM 2293 C CA . ARG A 1 309 ? 0.841 7.872 -0.055 1.00 91.44 309 ARG A CA 1
ATOM 2294 C C . ARG A 1 309 ? 1.838 6.899 -0.679 1.00 91.44 309 ARG A C 1
ATOM 2296 O O . ARG A 1 309 ? 2.658 7.327 -1.486 1.00 91.44 309 ARG A O 1
ATOM 2303 N N . ALA A 1 310 ? 1.762 5.614 -0.338 1.00 90.69 310 ALA A N 1
ATOM 2304 C CA . ALA A 1 310 ? 2.618 4.593 -0.938 1.00 90.69 310 ALA A CA 1
ATOM 2305 C C . ALA A 1 310 ? 2.355 4.452 -2.451 1.00 90.69 310 ALA A C 1
ATOM 2307 O O . ALA A 1 310 ? 3.295 4.333 -3.235 1.00 90.69 310 ALA A O 1
ATOM 2308 N N . ILE A 1 311 ? 1.092 4.552 -2.882 1.00 91.69 311 ILE A N 1
ATOM 2309 C CA . ILE A 1 311 ? 0.737 4.570 -4.310 1.00 91.69 311 ILE A CA 1
ATOM 2310 C C . ILE A 1 311 ? 1.223 5.862 -4.983 1.00 91.69 311 ILE A C 1
ATOM 2312 O O . ILE A 1 311 ? 1.748 5.812 -6.093 1.00 91.69 311 ILE A O 1
ATOM 2316 N N . ALA A 1 312 ? 1.112 7.011 -4.310 1.00 90.75 312 ALA A N 1
ATOM 2317 C CA . ALA A 1 312 ? 1.616 8.282 -4.830 1.00 90.75 312 ALA A CA 1
ATOM 2318 C C . ALA A 1 312 ? 3.135 8.255 -5.088 1.00 90.75 312 ALA A C 1
ATOM 2320 O O . ALA A 1 312 ? 3.577 8.763 -6.114 1.00 90.75 312 ALA A O 1
ATOM 2321 N N . ALA A 1 313 ? 3.917 7.617 -4.209 1.00 89.25 313 ALA A N 1
ATOM 2322 C CA . ALA A 1 313 ? 5.362 7.461 -4.398 1.00 89.25 313 ALA A CA 1
ATOM 2323 C C . ALA A 1 313 ? 5.700 6.650 -5.664 1.00 89.25 313 ALA A C 1
ATOM 2325 O O . ALA A 1 313 ? 6.637 6.979 -6.385 1.00 89.25 313 ALA A O 1
ATOM 2326 N N . ILE A 1 314 ? 4.895 5.630 -5.984 1.00 88.94 314 ILE A N 1
ATOM 2327 C CA . ILE A 1 314 ? 5.039 4.865 -7.230 1.00 88.94 314 ILE A CA 1
ATOM 2328 C C . ILE A 1 314 ? 4.757 5.743 -8.455 1.00 88.94 314 ILE A C 1
ATOM 2330 O O . ILE A 1 314 ? 5.492 5.666 -9.439 1.00 88.94 314 ILE A O 1
ATOM 2334 N N . GLU A 1 315 ? 3.702 6.563 -8.417 1.00 87.75 315 GLU A N 1
ATOM 2335 C CA . GLU A 1 315 ? 3.398 7.502 -9.507 1.00 87.75 315 GLU A CA 1
ATOM 2336 C C . GLU A 1 315 ? 4.542 8.492 -9.729 1.00 87.75 315 GLU A C 1
ATOM 2338 O O . GLU A 1 315 ? 4.945 8.710 -10.872 1.00 87.75 315 GLU A O 1
ATOM 2343 N N . GLU A 1 316 ? 5.072 9.059 -8.643 1.00 85.56 316 GLU A N 1
ATOM 2344 C CA . GLU A 1 316 ? 6.199 9.991 -8.675 1.00 85.56 316 GLU A CA 1
ATOM 2345 C C . GLU A 1 316 ? 7.440 9.329 -9.276 1.00 85.56 316 GLU A C 1
ATOM 2347 O O . GLU A 1 316 ? 7.989 9.851 -10.241 1.00 85.56 316 GLU A O 1
ATOM 2352 N N . GLY A 1 317 ? 7.817 8.129 -8.828 1.00 83.94 317 GLY A N 1
ATOM 2353 C CA . GLY A 1 317 ? 8.984 7.450 -9.394 1.00 83.94 317 GLY A CA 1
ATOM 2354 C C . GLY A 1 317 ? 8.819 6.998 -10.846 1.00 83.94 317 GLY A C 1
ATOM 2355 O O . GLY A 1 317 ? 9.798 6.986 -11.592 1.00 83.94 317 GLY A O 1
ATOM 2356 N N . LEU A 1 318 ? 7.603 6.660 -11.291 1.00 84.19 318 LEU A N 1
ATOM 2357 C CA . LEU A 1 318 ? 7.338 6.400 -12.713 1.00 84.19 318 LEU A CA 1
ATOM 2358 C C . LEU A 1 318 ? 7.442 7.680 -13.556 1.00 84.19 318 LEU A C 1
ATOM 2360 O O . LEU A 1 318 ? 7.919 7.628 -14.692 1.00 84.19 318 LEU A O 1
ATOM 2364 N N . GLU A 1 319 ? 7.024 8.825 -13.016 1.00 83.12 319 GLU A N 1
ATOM 2365 C CA . GLU A 1 319 ? 7.183 10.124 -13.673 1.00 83.12 319 GLU A CA 1
ATOM 2366 C C . GLU A 1 319 ? 8.651 10.575 -13.695 1.00 83.12 319 GLU A C 1
ATOM 2368 O O . GLU A 1 319 ? 9.124 11.043 -14.732 1.00 83.12 319 GLU A O 1
ATOM 2373 N N . ASP A 1 320 ? 9.397 10.380 -12.609 1.00 81.12 320 ASP A N 1
ATOM 2374 C CA . ASP A 1 320 ? 10.834 10.659 -12.549 1.00 81.12 320 ASP A CA 1
ATOM 2375 C C . ASP A 1 320 ? 11.603 9.780 -13.535 1.00 81.12 320 ASP A C 1
ATOM 2377 O O . ASP A 1 320 ? 12.451 10.273 -14.285 1.00 81.12 320 ASP A O 1
ATOM 2381 N N . PHE A 1 321 ? 11.246 8.494 -13.619 1.00 80.50 321 PHE A N 1
ATOM 2382 C CA . PHE A 1 321 ? 11.758 7.598 -14.650 1.00 80.50 321 PHE A CA 1
ATOM 2383 C C . PHE A 1 321 ? 11.465 8.140 -16.056 1.00 80.50 321 PHE A C 1
ATOM 2385 O O . PHE A 1 321 ? 12.373 8.199 -16.888 1.00 80.50 321 PHE A O 1
ATOM 2392 N N . ARG A 1 322 ? 10.228 8.582 -16.327 1.00 81.88 322 ARG A N 1
ATOM 2393 C CA . ARG A 1 322 ? 9.852 9.183 -17.616 1.00 81.88 322 ARG A CA 1
ATOM 2394 C C . ARG A 1 322 ? 10.715 10.400 -17.937 1.00 81.88 322 ARG A C 1
ATOM 2396 O O . ARG A 1 322 ? 11.228 10.497 -19.049 1.00 81.88 322 ARG A O 1
ATOM 2403 N N . ILE A 1 323 ? 10.901 11.311 -16.983 1.00 80.12 323 ILE A N 1
ATOM 2404 C CA . ILE A 1 323 ? 11.720 12.520 -17.154 1.00 80.12 323 ILE A CA 1
ATOM 2405 C C . ILE A 1 323 ? 13.177 12.148 -17.451 1.00 80.12 323 ILE A C 1
ATOM 2407 O O . ILE A 1 323 ? 13.747 12.641 -18.429 1.00 80.12 323 ILE A O 1
ATOM 2411 N N . ALA A 1 324 ? 13.764 11.251 -16.655 1.00 75.50 324 ALA A N 1
ATOM 2412 C CA . ALA A 1 324 ? 15.143 10.806 -16.834 1.00 75.50 324 ALA A CA 1
ATOM 2413 C C . ALA A 1 324 ? 15.335 10.118 -18.193 1.00 75.50 324 ALA A C 1
ATOM 2415 O O . ALA A 1 324 ? 16.265 10.427 -18.938 1.00 75.50 324 ALA A O 1
ATOM 2416 N N . ALA A 1 325 ? 14.416 9.236 -18.577 1.00 75.50 325 ALA A N 1
ATOM 2417 C CA . ALA A 1 325 ? 14.514 8.498 -19.825 1.00 75.50 325 ALA A CA 1
ATOM 2418 C C . ALA A 1 325 ? 14.211 9.376 -21.063 1.00 75.50 325 ALA A C 1
ATOM 2420 O O . ALA A 1 325 ? 14.828 9.196 -22.117 1.00 75.50 325 ALA A O 1
ATOM 2421 N N . MET A 1 326 ? 13.377 10.416 -20.932 1.00 76.69 326 MET A N 1
ATOM 2422 C CA . MET A 1 326 ? 13.271 11.478 -21.939 1.00 76.69 326 MET A CA 1
ATOM 2423 C C . MET A 1 326 ? 14.583 12.261 -22.088 1.00 76.69 326 MET A C 1
ATOM 2425 O O . MET A 1 326 ? 14.965 12.577 -23.215 1.00 76.69 326 MET A O 1
ATOM 2429 N N . ALA A 1 327 ? 15.310 12.541 -21.002 1.00 74.75 327 ALA A N 1
ATOM 2430 C CA . ALA A 1 327 ? 16.625 13.178 -21.096 1.00 74.75 327 ALA A CA 1
ATOM 2431 C C . ALA A 1 327 ? 17.627 12.292 -21.859 1.00 74.75 327 ALA A C 1
ATOM 2433 O O . ALA A 1 327 ? 18.338 12.793 -22.736 1.00 74.75 327 ALA A O 1
ATOM 2434 N N . LEU A 1 328 ? 17.601 10.969 -21.638 1.00 69.31 328 LEU A N 1
ATOM 2435 C CA . LEU A 1 328 ? 18.415 10.006 -22.398 1.00 69.31 328 LEU A CA 1
ATOM 2436 C C . LEU A 1 328 ? 18.156 10.069 -23.909 1.00 69.31 328 LEU A C 1
ATOM 2438 O O . LEU A 1 328 ? 19.085 9.930 -24.703 1.00 69.31 328 LEU A O 1
ATOM 2442 N N . SER A 1 329 ? 16.914 10.341 -24.321 1.00 68.75 329 SER A N 1
ATOM 2443 C CA . SER A 1 329 ? 16.555 10.473 -25.741 1.00 68.75 329 SER A CA 1
ATOM 2444 C C . SER A 1 329 ? 17.226 11.672 -26.439 1.00 68.75 329 SER A C 1
ATOM 2446 O O . SER A 1 329 ? 17.312 11.707 -27.668 1.00 68.75 329 SER A O 1
ATOM 2448 N N . THR A 1 330 ? 17.738 12.639 -25.668 1.00 70.75 330 THR A N 1
ATOM 2449 C CA . THR A 1 330 ? 18.390 13.860 -26.175 1.00 70.75 330 THR A CA 1
ATOM 2450 C C . THR A 1 330 ? 19.916 13.778 -26.215 1.00 70.75 330 THR A C 1
ATOM 2452 O O . THR A 1 330 ? 20.577 14.730 -26.639 1.00 70.75 330 THR A O 1
ATOM 2455 N N . ILE A 1 331 ? 20.488 12.647 -25.795 1.00 70.19 331 ILE A N 1
ATOM 2456 C CA . ILE A 1 331 ? 21.931 12.421 -25.797 1.00 70.19 331 ILE A CA 1
ATOM 2457 C C . ILE A 1 331 ? 22.466 12.501 -27.230 1.00 70.19 331 ILE A C 1
ATOM 2459 O O . ILE A 1 331 ? 21.944 11.851 -28.129 1.00 70.19 331 ILE A O 1
ATOM 2463 N N . ALA A 1 332 ? 23.531 13.281 -27.434 1.00 66.00 332 ALA A N 1
ATOM 2464 C CA . ALA A 1 332 ? 24.203 13.439 -28.728 1.00 66.00 332 ALA A CA 1
ATOM 2465 C C . ALA A 1 332 ? 25.494 12.607 -28.861 1.00 66.00 332 ALA A C 1
ATOM 2467 O O . ALA A 1 332 ? 26.056 12.512 -29.953 1.00 66.00 332 ALA A O 1
ATOM 2468 N N . GLU A 1 333 ? 25.976 12.021 -27.763 1.00 69.56 333 GLU A N 1
ATOM 2469 C CA . GLU A 1 333 ? 27.275 11.345 -27.666 1.00 69.56 333 GLU A CA 1
ATOM 2470 C C . GLU A 1 333 ? 27.138 9.962 -27.015 1.00 69.56 333 GLU A C 1
ATOM 2472 O O . GLU A 1 333 ? 26.144 9.650 -26.370 1.00 69.56 333 GLU A O 1
ATOM 2477 N N . ARG A 1 334 ? 28.124 9.083 -27.195 1.00 70.81 334 ARG A N 1
ATOM 2478 C CA . ARG A 1 334 ? 28.078 7.750 -26.579 1.00 70.81 334 ARG A CA 1
ATOM 2479 C C . ARG A 1 334 ? 28.290 7.850 -25.056 1.00 70.81 334 ARG A C 1
ATOM 2481 O O . ARG A 1 334 ? 29.219 8.549 -24.659 1.00 70.81 334 ARG A O 1
ATOM 2488 N N . PRO A 1 335 ? 27.531 7.112 -24.219 1.00 69.00 335 PRO A N 1
ATOM 2489 C CA . PRO A 1 335 ? 27.815 7.004 -22.788 1.00 69.00 335 PRO A CA 1
ATOM 2490 C C . PRO A 1 335 ? 29.249 6.518 -22.534 1.00 69.00 335 PRO A C 1
ATOM 2492 O O . PRO A 1 335 ? 29.681 5.529 -23.131 1.00 69.00 335 PRO A O 1
ATOM 2495 N N . GLU A 1 336 ? 29.982 7.201 -21.650 1.00 66.62 336 GLU A N 1
ATOM 2496 C CA . GLU A 1 336 ? 31.398 6.904 -21.378 1.00 66.62 336 GLU A CA 1
ATOM 2497 C C . GLU A 1 336 ? 31.595 5.533 -20.710 1.00 66.62 336 GLU A C 1
ATOM 2499 O O . GLU A 1 336 ? 32.593 4.854 -20.962 1.00 66.62 336 GLU A O 1
ATOM 2504 N N . VAL A 1 337 ? 30.619 5.085 -19.912 1.00 60.38 337 VAL A N 1
ATOM 2505 C CA . VAL A 1 337 ? 30.659 3.802 -19.202 1.00 60.38 337 VAL A CA 1
ATOM 2506 C C . VAL A 1 337 ? 29.697 2.799 -19.834 1.00 60.38 337 VAL A C 1
ATOM 2508 O O . VAL A 1 337 ? 28.494 3.022 -19.916 1.00 60.38 337 VAL A O 1
ATOM 2511 N N . SER A 1 338 ? 30.245 1.657 -20.264 1.00 68.81 338 SER A N 1
ATOM 2512 C CA . SER A 1 338 ? 29.533 0.487 -20.819 1.00 68.81 338 SER A CA 1
ATOM 2513 C C . SER A 1 338 ? 28.732 0.698 -22.118 1.00 68.81 338 SER A C 1
ATOM 2515 O O . SER A 1 338 ? 28.181 -0.275 -22.636 1.00 68.81 338 SER A O 1
ATOM 2517 N N . GLY A 1 339 ? 28.704 1.913 -22.677 1.00 82.19 339 GLY A N 1
ATOM 2518 C CA . GLY A 1 339 ? 27.997 2.226 -23.923 1.00 82.19 339 GLY A CA 1
ATOM 2519 C C . GLY A 1 339 ? 26.475 2.062 -23.826 1.00 82.19 339 GLY A C 1
ATOM 2520 O O . GLY A 1 339 ? 25.918 1.831 -22.753 1.00 82.19 339 GLY A O 1
ATOM 2521 N N . PHE A 1 340 ? 25.781 2.157 -24.960 1.00 83.69 340 PHE A N 1
ATOM 2522 C CA . PHE A 1 340 ? 24.326 1.977 -25.028 1.00 83.69 340 PHE A CA 1
ATOM 2523 C C . PHE A 1 340 ? 23.912 0.531 -24.701 1.00 83.69 340 PHE A C 1
ATOM 2525 O O . PHE A 1 340 ? 22.854 0.303 -24.106 1.00 83.69 340 PHE A O 1
ATOM 2532 N N . GLY A 1 341 ? 24.738 -0.461 -25.054 1.00 85.19 341 GLY A N 1
ATOM 2533 C CA . GLY A 1 341 ? 24.506 -1.867 -24.719 1.00 85.19 341 GLY A CA 1
ATOM 2534 C C . GLY A 1 341 ? 24.484 -2.103 -23.207 1.00 85.19 341 GLY A C 1
ATOM 2535 O O . GLY A 1 341 ? 23.615 -2.811 -22.701 1.00 85.19 341 GLY A O 1
ATOM 2536 N N . GLY A 1 342 ? 25.372 -1.439 -22.460 1.00 82.69 342 GLY A N 1
ATOM 2537 C CA . GLY A 1 342 ? 25.352 -1.460 -20.997 1.00 82.69 342 GLY A CA 1
ATOM 2538 C C . GLY A 1 342 ? 24.056 -0.899 -20.408 1.00 82.69 342 GLY A C 1
ATOM 2539 O O . GLY A 1 342 ? 23.489 -1.505 -19.499 1.00 82.69 342 GLY A O 1
ATOM 2540 N N . VAL A 1 343 ? 23.549 0.207 -20.966 1.00 81.50 343 VAL A N 1
ATOM 2541 C CA . VAL A 1 343 ? 22.283 0.829 -20.534 1.00 81.50 343 VAL A CA 1
ATOM 2542 C C . VAL A 1 343 ? 21.101 -0.116 -20.743 1.00 81.50 343 VAL A C 1
ATOM 2544 O O . VAL A 1 343 ? 20.325 -0.351 -19.818 1.00 81.50 343 VAL A O 1
ATOM 2547 N N . THR A 1 344 ? 20.978 -0.708 -21.933 1.00 86.81 344 THR A N 1
ATOM 2548 C CA . THR A 1 344 ? 19.874 -1.638 -22.236 1.00 86.81 344 THR A CA 1
ATOM 2549 C C . THR A 1 344 ? 19.942 -2.919 -21.403 1.00 86.81 344 THR A C 1
ATOM 2551 O O . THR A 1 344 ? 18.905 -3.399 -20.947 1.00 86.81 344 THR A O 1
ATOM 2554 N N . ALA A 1 345 ? 21.141 -3.438 -21.118 1.00 85.88 345 ALA A N 1
ATOM 2555 C CA . ALA A 1 345 ? 21.322 -4.584 -20.229 1.00 85.88 345 ALA A CA 1
ATOM 2556 C C . ALA A 1 345 ? 20.943 -4.263 -18.773 1.00 85.88 345 ALA A C 1
ATOM 2558 O O . ALA A 1 345 ? 20.274 -5.070 -18.122 1.00 85.88 345 ALA A O 1
ATOM 2559 N N . ALA A 1 346 ? 21.334 -3.088 -18.268 1.00 83.62 346 ALA A N 1
ATOM 2560 C CA . ALA A 1 346 ? 20.958 -2.635 -16.931 1.00 83.62 346 ALA A CA 1
ATOM 2561 C C . ALA A 1 346 ? 19.439 -2.448 -16.813 1.00 83.62 346 ALA A C 1
ATOM 2563 O O . ALA A 1 346 ? 18.843 -2.959 -15.868 1.00 83.62 346 ALA A O 1
ATOM 2564 N N . MET A 1 347 ? 18.813 -1.818 -17.815 1.00 84.12 347 MET A N 1
ATOM 2565 C CA . MET A 1 347 ? 17.359 -1.652 -17.898 1.00 84.12 347 MET A CA 1
ATOM 2566 C C . MET A 1 347 ? 16.637 -3.007 -17.927 1.00 84.12 347 MET A C 1
ATOM 2568 O O . MET A 1 347 ? 15.725 -3.239 -17.140 1.00 84.12 347 MET A O 1
ATOM 2572 N N . ALA A 1 348 ? 17.062 -3.942 -18.784 1.00 88.38 348 ALA A N 1
ATOM 2573 C CA . ALA A 1 348 ? 16.462 -5.276 -18.849 1.00 88.38 348 ALA A CA 1
ATOM 2574 C C . ALA A 1 348 ? 16.528 -6.006 -17.500 1.00 88.38 348 ALA A C 1
ATOM 2576 O O . ALA A 1 348 ? 15.580 -6.695 -17.124 1.00 88.38 348 ALA A O 1
ATOM 2577 N N . LYS A 1 349 ? 17.643 -5.854 -16.775 1.00 88.06 349 LYS A N 1
ATOM 2578 C CA . LYS A 1 349 ? 17.827 -6.468 -15.464 1.00 88.06 349 LYS A CA 1
ATOM 2579 C C . LYS A 1 349 ? 16.917 -5.833 -14.410 1.00 88.06 349 LYS A C 1
ATOM 2581 O O . LYS A 1 349 ? 16.165 -6.560 -13.778 1.00 88.06 349 LYS A O 1
ATOM 2586 N N . SER A 1 350 ? 16.962 -4.514 -14.227 1.00 85.50 350 SER A N 1
ATOM 2587 C CA . SER A 1 350 ? 16.225 -3.848 -13.144 1.00 85.50 350 SER A CA 1
ATOM 2588 C C . SER A 1 350 ? 14.708 -3.956 -13.306 1.00 85.50 350 SER A C 1
ATOM 2590 O O . SER A 1 350 ? 14.003 -4.242 -12.339 1.00 85.50 350 SER A O 1
ATOM 2592 N N . TRP A 1 351 ? 14.200 -3.828 -14.533 1.00 89.50 351 TRP A N 1
ATOM 2593 C CA . TRP A 1 351 ? 12.786 -4.073 -14.816 1.00 89.50 351 TRP A CA 1
ATOM 2594 C C . TRP A 1 351 ? 12.424 -5.561 -14.733 1.00 89.50 351 TRP A C 1
ATOM 2596 O O . TRP A 1 351 ? 11.327 -5.887 -14.292 1.00 89.50 351 TRP A O 1
ATOM 2606 N N . GLY A 1 352 ? 13.336 -6.474 -15.079 1.00 89.69 352 GLY A N 1
ATOM 2607 C CA . GLY A 1 352 ? 13.136 -7.913 -14.871 1.00 89.69 352 GLY A CA 1
ATOM 2608 C C . GLY A 1 352 ? 13.035 -8.290 -13.389 1.00 89.69 352 GLY A C 1
ATOM 2609 O O . GLY A 1 352 ? 12.168 -9.078 -13.010 1.00 89.69 352 GLY A O 1
ATOM 2610 N N . ASP A 1 353 ? 13.866 -7.677 -12.543 1.00 88.12 353 ASP A N 1
ATOM 2611 C CA . ASP A 1 353 ? 13.821 -7.842 -11.088 1.00 88.12 353 ASP A CA 1
ATOM 2612 C C . ASP A 1 353 ? 12.488 -7.306 -10.522 1.00 88.12 353 ASP A C 1
ATOM 2614 O O . ASP A 1 353 ? 11.835 -7.990 -9.728 1.00 88.12 353 ASP A O 1
ATOM 2618 N N . LEU A 1 354 ? 12.022 -6.136 -10.991 1.00 89.69 354 LEU A N 1
ATOM 2619 C CA . LEU A 1 354 ? 10.705 -5.594 -10.629 1.00 89.69 354 LEU A CA 1
ATOM 2620 C C . LEU A 1 354 ? 9.557 -6.508 -11.087 1.00 89.69 354 LEU A C 1
ATOM 2622 O O . LEU A 1 354 ? 8.644 -6.764 -10.303 1.00 89.69 354 LEU A O 1
ATOM 2626 N N . GLN A 1 355 ? 9.600 -7.034 -12.315 1.00 92.00 355 GLN A N 1
ATOM 2627 C CA . GLN A 1 355 ? 8.592 -7.970 -12.826 1.00 92.00 355 GLN A CA 1
ATOM 2628 C C . GLN A 1 355 ? 8.484 -9.197 -11.913 1.00 92.00 355 GLN A C 1
ATOM 2630 O O . GLN A 1 355 ? 7.409 -9.472 -11.375 1.00 92.00 355 GLN A O 1
ATOM 2635 N N . ALA A 1 356 ? 9.612 -9.866 -11.655 1.00 89.12 356 ALA A N 1
ATOM 2636 C CA . ALA A 1 356 ? 9.668 -11.031 -10.776 1.00 89.12 356 ALA A CA 1
ATOM 2637 C C . ALA A 1 356 ? 9.137 -10.713 -9.369 1.00 89.12 356 ALA A C 1
ATOM 2639 O O . ALA A 1 356 ? 8.420 -11.517 -8.767 1.00 89.12 356 ALA A O 1
ATOM 2640 N N . ARG A 1 357 ? 9.443 -9.517 -8.853 1.00 89.12 357 ARG A N 1
ATOM 2641 C CA . ARG A 1 357 ? 8.923 -9.056 -7.567 1.00 89.12 357 ARG A CA 1
ATOM 2642 C C . ARG A 1 357 ? 7.411 -8.854 -7.587 1.00 89.12 357 ARG A C 1
ATOM 2644 O O . ARG A 1 357 ? 6.733 -9.300 -6.663 1.0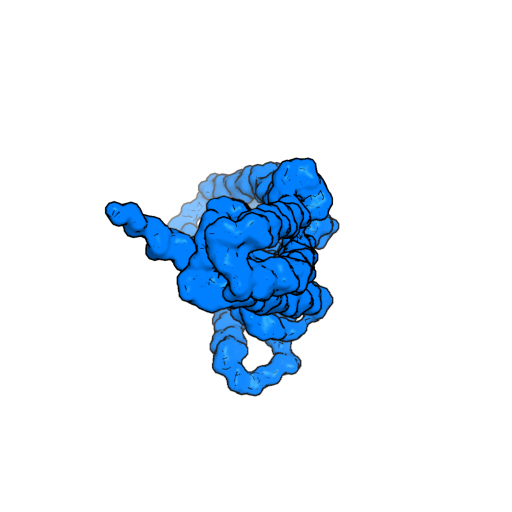0 89.12 357 ARG A O 1
ATOM 2651 N N . THR A 1 358 ? 6.871 -8.194 -8.607 1.00 91.38 358 THR A N 1
ATOM 2652 C CA . THR A 1 358 ? 5.423 -7.968 -8.718 1.00 91.38 358 THR A CA 1
ATOM 2653 C C . THR A 1 358 ? 4.650 -9.275 -8.880 1.00 91.38 358 THR A C 1
ATOM 2655 O O . THR A 1 358 ? 3.602 -9.424 -8.256 1.00 91.38 358 THR A O 1
ATOM 2658 N N . ASP A 1 359 ? 5.189 -10.257 -9.606 1.00 90.38 359 ASP A N 1
ATOM 2659 C CA . ASP A 1 359 ? 4.603 -11.597 -9.707 1.00 90.38 359 ASP A CA 1
ATOM 2660 C C . ASP A 1 359 ? 4.568 -12.292 -8.341 1.00 90.38 359 ASP A C 1
ATOM 2662 O O . ASP A 1 359 ? 3.520 -12.782 -7.913 1.00 90.38 359 ASP A O 1
ATOM 2666 N N . ALA A 1 360 ? 5.684 -12.245 -7.607 1.00 87.06 360 ALA A N 1
ATOM 2667 C CA . ALA A 1 360 ? 5.774 -12.792 -6.258 1.00 87.06 360 ALA A CA 1
ATOM 2668 C C . ALA A 1 360 ? 4.780 -12.123 -5.287 1.00 87.06 360 ALA A C 1
ATOM 2670 O O . ALA A 1 360 ? 4.129 -12.809 -4.498 1.00 87.06 360 ALA A O 1
ATOM 2671 N N . LEU A 1 361 ? 4.611 -10.798 -5.367 1.00 88.12 361 LEU A N 1
ATOM 2672 C CA . LEU A 1 361 ? 3.627 -10.053 -4.574 1.00 88.12 361 LEU A CA 1
ATOM 2673 C C . LEU A 1 361 ? 2.182 -10.400 -4.971 1.00 88.12 361 LEU A C 1
ATOM 2675 O O . LEU A 1 361 ? 1.316 -10.541 -4.105 1.00 88.12 361 LEU A O 1
ATOM 2679 N N . LEU A 1 362 ? 1.894 -10.582 -6.262 1.00 88.06 362 LEU A N 1
ATOM 2680 C CA . LEU A 1 362 ? 0.567 -10.999 -6.724 1.00 88.06 362 LEU A CA 1
ATOM 2681 C C . LEU A 1 362 ? 0.211 -12.400 -6.232 1.00 88.06 362 LEU A C 1
ATOM 2683 O O . LEU A 1 362 ? -0.919 -12.613 -5.795 1.00 88.06 362 LEU A O 1
ATOM 2687 N N . ASP A 1 363 ? 1.149 -13.341 -6.267 1.00 84.50 363 ASP A N 1
ATOM 2688 C CA . ASP A 1 363 ? 0.923 -14.680 -5.726 1.00 84.50 363 ASP A CA 1
ATOM 2689 C C . ASP A 1 363 ? 0.801 -14.658 -4.201 1.00 84.50 363 ASP A C 1
ATOM 2691 O O . ASP A 1 363 ? -0.110 -15.282 -3.653 1.00 84.50 363 ASP A O 1
ATOM 2695 N N . PHE A 1 364 ? 1.624 -13.857 -3.517 1.00 80.75 364 PHE A N 1
ATOM 2696 C CA . PHE A 1 364 ? 1.484 -13.604 -2.085 1.00 80.75 364 PHE A CA 1
ATOM 2697 C C . PHE A 1 364 ? 0.063 -13.125 -1.743 1.00 80.75 364 PHE A C 1
ATOM 2699 O O . PHE A 1 364 ? -0.587 -13.735 -0.898 1.00 80.75 364 PHE A O 1
ATOM 2706 N N . THR A 1 365 ? -0.464 -12.103 -2.432 1.00 77.25 365 THR A N 1
ATOM 2707 C CA . THR A 1 365 ? -1.814 -11.567 -2.151 1.00 77.25 365 THR A CA 1
ATOM 2708 C C . THR A 1 365 ? -2.946 -12.559 -2.428 1.00 77.25 365 THR A C 1
ATOM 2710 O O . THR A 1 365 ? -3.983 -12.480 -1.775 1.00 77.25 365 THR A O 1
ATOM 2713 N N . ARG A 1 366 ? -2.770 -13.508 -3.361 1.00 75.62 366 ARG A N 1
ATOM 2714 C CA . ARG A 1 366 ? -3.752 -14.579 -3.626 1.00 75.62 366 ARG A CA 1
ATOM 2715 C C . ARG A 1 366 ? -3.756 -15.651 -2.540 1.00 75.62 366 ARG A C 1
ATOM 2717 O O . ARG A 1 366 ? -4.810 -16.209 -2.255 1.00 75.62 366 ARG A O 1
ATOM 2724 N N . ASN A 1 367 ? -2.585 -15.945 -1.977 1.00 65.62 367 ASN A N 1
ATOM 2725 C CA . ASN A 1 367 ? -2.384 -17.038 -1.026 1.00 65.62 367 ASN A CA 1
ATOM 2726 C C . ASN A 1 367 ? -2.631 -16.635 0.432 1.00 65.62 367 ASN A C 1
ATOM 2728 O O . ASN A 1 367 ? -2.698 -17.506 1.299 1.00 65.62 367 ASN A O 1
ATOM 2732 N N . GLN A 1 368 ? -2.814 -15.342 0.716 1.00 64.75 368 GLN A N 1
ATOM 2733 C CA . GLN A 1 368 ? -3.297 -14.909 2.023 1.00 64.75 368 GLN A CA 1
ATOM 2734 C C . GLN A 1 368 ? -4.773 -15.304 2.181 1.00 64.75 368 GLN A C 1
ATOM 2736 O O . GLN A 1 368 ? -5.680 -14.557 1.805 1.00 64.75 368 GLN A O 1
ATOM 2741 N N . THR A 1 369 ? -5.026 -16.494 2.736 1.00 50.38 369 THR A N 1
ATOM 2742 C CA . THR A 1 369 ? -6.349 -16.815 3.274 1.00 50.38 369 THR A CA 1
ATOM 2743 C C . THR A 1 369 ? -6.561 -16.003 4.541 1.00 50.38 369 THR A C 1
ATOM 2745 O O . THR A 1 369 ? -5.792 -16.103 5.500 1.00 50.38 369 THR A O 1
ATOM 2748 N N . LEU A 1 370 ? -7.625 -15.199 4.535 1.00 50.59 370 LEU A N 1
ATOM 2749 C CA . LEU A 1 370 ? -8.245 -14.736 5.765 1.00 50.59 370 LEU A CA 1
ATOM 2750 C C . LEU A 1 370 ? -8.853 -15.966 6.437 1.00 50.59 370 LEU A C 1
ATOM 2752 O O . LEU A 1 370 ? -10.007 -16.318 6.191 1.00 50.59 370 LEU A O 1
ATOM 2756 N N . ASP A 1 371 ? -8.056 -16.669 7.229 1.00 40.81 371 ASP A N 1
ATOM 2757 C CA . ASP A 1 371 ? -8.630 -17.570 8.213 1.00 40.81 371 ASP A CA 1
ATOM 2758 C C . ASP A 1 371 ? -9.387 -16.635 9.173 1.00 40.81 371 ASP A C 1
ATOM 2760 O O . ASP A 1 371 ? -8.786 -15.724 9.741 1.00 40.81 371 ASP A O 1
ATOM 2764 N N . GLY A 1 372 ? -10.721 -16.743 9.202 1.00 38.50 372 GLY A N 1
ATOM 2765 C CA . GLY A 1 372 ? -11.599 -15.854 9.972 1.00 38.50 372 GLY A CA 1
ATOM 2766 C C . GLY A 1 372 ? -11.204 -15.770 11.453 1.00 38.50 372 GLY A C 1
ATOM 2767 O O . GLY A 1 372 ? -10.384 -16.571 11.907 1.00 38.50 372 GLY A O 1
ATOM 2768 N N . PRO A 1 373 ? -11.783 -14.819 12.208 1.00 37.88 373 PRO A N 1
ATOM 2769 C CA . PRO A 1 373 ? -11.297 -14.425 13.526 1.00 37.88 373 PRO A CA 1
ATOM 2770 C C . PRO A 1 373 ? -10.998 -15.645 14.399 1.00 37.88 373 PRO A C 1
ATOM 2772 O O . PRO A 1 373 ? -11.889 -16.422 14.748 1.00 37.88 373 PRO A O 1
ATOM 2775 N N . THR A 1 374 ? -9.729 -15.824 14.768 1.00 42.81 374 THR A N 1
ATOM 2776 C CA . THR A 1 374 ? -9.389 -16.643 15.927 1.00 42.81 374 THR A CA 1
ATOM 2777 C C . THR A 1 374 ? -9.941 -15.913 17.139 1.00 42.81 374 THR A C 1
ATOM 2779 O O . THR A 1 374 ? -9.314 -14.980 17.628 1.00 42.81 374 THR A O 1
ATOM 2782 N N . GLU A 1 375 ? -11.139 -16.300 17.588 1.00 42.28 375 GLU A N 1
ATOM 2783 C CA . GLU A 1 375 ? -11.723 -15.826 18.844 1.00 42.28 375 GLU A CA 1
ATOM 2784 C C . GLU A 1 375 ? -10.823 -16.244 20.017 1.00 42.28 375 GLU A C 1
ATOM 2786 O O . GLU A 1 375 ? -11.079 -17.229 20.714 1.00 42.28 375 GLU A O 1
ATOM 2791 N N . THR A 1 376 ? -9.766 -15.482 20.281 1.00 46.16 376 THR A N 1
ATOM 2792 C CA . THR A 1 376 ? -9.086 -15.539 21.570 1.00 46.16 376 THR A CA 1
ATOM 2793 C C . THR A 1 376 ? -9.994 -14.807 22.544 1.00 46.16 376 THR A C 1
ATOM 2795 O O . THR A 1 376 ? -10.060 -13.582 22.560 1.00 46.16 376 THR A O 1
ATOM 2798 N N . THR A 1 377 ? -10.809 -15.563 23.282 1.00 43.00 377 THR A N 1
ATOM 2799 C CA . THR A 1 377 ? -11.770 -14.973 24.216 1.00 43.00 377 THR A CA 1
ATOM 2800 C C . THR A 1 377 ? -11.034 -14.566 25.489 1.00 43.00 377 THR A C 1
ATOM 2802 O O . THR A 1 377 ? -10.715 -15.418 26.322 1.00 43.00 377 THR A O 1
ATOM 2805 N N . TYR A 1 378 ? -10.800 -13.269 25.677 1.00 43.72 378 TYR A N 1
ATOM 2806 C CA . TYR A 1 378 ? -10.195 -12.755 26.905 1.00 43.72 378 TYR A CA 1
ATOM 2807 C C . TYR A 1 378 ? -11.267 -12.645 27.995 1.00 43.72 378 TYR A C 1
ATOM 2809 O O . TYR A 1 378 ? -12.075 -11.716 28.043 1.00 43.72 378 TYR A O 1
ATOM 2817 N N . GLY A 1 379 ? -11.341 -13.676 28.839 1.00 33.59 379 GLY A N 1
ATOM 2818 C CA . GLY A 1 379 ? -12.237 -13.734 29.987 1.00 33.59 379 GLY A CA 1
ATOM 2819 C C . GLY A 1 379 ? -11.468 -13.549 31.286 1.00 33.59 379 GLY A C 1
ATOM 2820 O O . GLY A 1 379 ? -10.910 -14.514 31.803 1.00 33.59 379 GLY A O 1
ATOM 2821 N N . HIS A 1 380 ? -11.493 -12.350 31.870 1.00 33.34 380 HIS A N 1
ATOM 2822 C CA . HIS A 1 380 ? -11.133 -12.212 33.278 1.00 33.34 380 HIS A CA 1
ATOM 2823 C C . HIS A 1 380 ? -12.169 -12.961 34.123 1.00 33.34 380 HIS A C 1
ATOM 2825 O O . HIS A 1 380 ? -13.319 -12.538 34.249 1.00 33.34 380 HIS A O 1
ATOM 2831 N N . SER A 1 381 ? -11.767 -14.094 34.708 1.00 27.14 381 SER A N 1
ATOM 2832 C CA . SER A 1 381 ? -12.466 -14.625 35.871 1.00 27.14 381 SER A CA 1
ATOM 2833 C C . SER A 1 381 ? -12.165 -13.682 37.031 1.00 27.14 381 SER A C 1
ATOM 2835 O O . SER A 1 381 ? -11.089 -13.746 37.627 1.00 27.14 381 SER A O 1
ATOM 2837 N N . SER A 1 382 ? -13.091 -12.782 37.333 1.00 26.20 382 SER A N 1
ATOM 2838 C CA . SER A 1 382 ? -13.083 -12.077 38.604 1.00 26.20 382 SER A CA 1
ATOM 2839 C C . SER A 1 382 ? -13.253 -13.104 39.729 1.00 26.20 382 SER A C 1
ATOM 2841 O O . SER A 1 382 ? -14.240 -13.843 39.788 1.00 26.20 382 SER A O 1
ATOM 2843 N N . ARG A 1 383 ? -12.246 -13.182 40.597 1.00 29.09 383 ARG A N 1
ATOM 2844 C CA . ARG A 1 383 ? -12.413 -13.588 41.989 1.00 29.09 383 ARG A CA 1
ATOM 2845 C C . ARG A 1 383 ? -12.203 -12.374 42.863 1.00 29.09 383 ARG A C 1
ATOM 2847 O O . ARG A 1 383 ? -11.261 -11.614 42.550 1.00 29.09 383 ARG A O 1
#